Protein AF-A0A4Q9FXR2-F1 (afdb_monomer_lite)

Secondary structure (DSSP, 8-state):
--PPP-----GGG--SEEEEEEESSS--TTEEEEEE-TTS-SB-HHHHHTPEEEEE-SSSS-EEEEEEE--TT---EEEEEE-BSSSSPEEEEEESS-------SSS-SEEEEEEEEEEEE--SS-TT---EEEEPPSEEEEEEETTEEEEEEEEEE-SS-EEEEE--TTTTEETTEE--S-----B--BSSEEEEEEETTEEPS--EEEEESSPPPHHHHHHHHH-HHHHHHH-B--B----HHHHHHHHTTS--HHHHHHHHHT--TT-HHHHHHHHHHHHHHHHHHHB-EEGGGSPP-PPP-HHHHHH-S-HHHHHT-TTS-HHHHHHHHHHHHHHHHHTT--PPPPTT--HHHHHHHHHHHHHHHTTPPPPTT--STTSPPPP---TTHHHHHTT-EEEEE--HHHHHHHHHHHHHHHHHHHHHHHHHHHTSTTHHHHHHHHT-

Sequence (448 aa):
MTRLGKLTSGPGCERDKLIVQVIGTGHSKNQRLLIVDQSGVEPLQALTDEATCETERSTSVHSELFVWDWSAQLKHQLWLEIATRQGPPIRLPLLEAVRVTPRQLEAQWNQIVPVLPFAALPGTRSRYDLGTPVLCRSGYVYVFYRDRLWRELEVQQDEELTTYRDIDLQAYRQNQELSSDYRQASGVDLSDIWLPATWNHQPAEAVQLCFSEIQLSAARLKRLEKDPTLRTQRCQSPELRCESKTFETLFDQQPDGQAMLEAFSRFNAWDAQASDAATKASITWRNLAARAFPVSLIAPQRARQSGFEYVLEHPGRYACDLSGQFAAQRKTEAKACLDQWEQGATPALPATFESSAWADGLATLLEQLRGKTPNADEADLWQPQPTVVDVLEAARQRRMCGVLLEDPRHRVRHLVSQIQLQQQLLTLYAERASLHPHHASAVMVQQL

Radius of gyration: 27.16 Å; chains: 1; bounding box: 58×57×108 Å

Foldseek 3Di:
DDDDDPDDPDLQPDWQKFKAKEWFDDFDPQKAKWKAALVNPHTPVVQRVQWDWDWDDPFPTTTIITMGRHDQVGQIFIWMWGDFPDDGTQIFGDGNGGGIFRDDDWAGQWYKAWAFEWAFQFFDPDPLRRHFTDGDAFFWKFKDAPLAGGWIWTWDFDQQATWTFTFNQVVQDDPNAGDFQDTDGGGDTGRTDIDTAHHRNHGGGFIWMATDRYRGGSVVNVVSSVDVVVVPVGTAGAREDDTRVVQCVLPPVAQAQVLSLVLSLLDDPPDPVSPVSSVSSVSSVVNQQRHWHWPVRGAFFGTDDLVLSLQWSSSSVCRNDLFQCLLQVLLVVLLVQVVCVVVVHHDDADSRHGLSSNLVNLVCVLCVVVVHDDDPPPDPNRDRDHRHGRSCPVVNNRRHIYYYHYDVVSVVSSNVSVVVSVVSSVVSVVVVLVPDPCSVVVVVVVVD

Structure (mmCIF, N/CA/C/O backbone):
data_AF-A0A4Q9FXR2-F1
#
_entry.id   AF-A0A4Q9FXR2-F1
#
loop_
_atom_site.group_PDB
_atom_site.id
_atom_site.type_symbol
_atom_site.label_atom_id
_atom_site.label_alt_id
_atom_site.label_comp_id
_atom_site.label_asym_id
_atom_site.label_entity_id
_atom_site.label_seq_id
_atom_site.pdbx_PDB_ins_code
_atom_site.Cartn_x
_atom_site.Cartn_y
_atom_site.Cartn_z
_atom_site.occupancy
_atom_site.B_iso_or_equiv
_atom_site.auth_seq_id
_atom_site.auth_comp_id
_atom_site.auth_asym_id
_atom_site.auth_atom_id
_atom_site.pdbx_PDB_model_num
ATOM 1 N N . MET A 1 1 ? 2.115 -34.408 55.183 1.00 35.44 1 MET A N 1
ATOM 2 C CA . MET A 1 1 ? 0.987 -34.623 54.257 1.00 35.44 1 MET A CA 1
ATOM 3 C C . MET A 1 1 ? 0.733 -33.336 53.491 1.00 35.44 1 MET A C 1
ATOM 5 O O . MET A 1 1 ? 0.686 -32.282 54.108 1.00 35.44 1 MET A O 1
ATOM 9 N N . THR A 1 2 ? 0.698 -33.478 52.161 1.00 34.66 2 THR A N 1
ATOM 10 C CA . THR A 1 2 ? 0.163 -32.565 51.130 1.00 34.66 2 THR A CA 1
ATOM 11 C C . THR A 1 2 ? 0.595 -31.090 51.152 1.00 34.66 2 THR A C 1
ATOM 13 O O . THR A 1 2 ? -0.090 -30.214 51.668 1.00 34.66 2 THR A O 1
ATOM 16 N N . ARG A 1 3 ? 1.696 -30.798 50.436 1.00 35.44 3 ARG A N 1
ATOM 17 C CA . ARG A 1 3 ? 1.881 -29.496 49.774 1.00 35.44 3 ARG A CA 1
ATOM 18 C C . ARG A 1 3 ? 0.766 -29.345 48.734 1.00 35.44 3 ARG A C 1
ATOM 20 O O . ARG A 1 3 ? 0.693 -30.152 47.810 1.00 35.44 3 ARG A O 1
ATOM 27 N N . LEU A 1 4 ? -0.094 -28.343 48.905 1.00 38.88 4 LEU A N 1
ATOM 28 C CA . LEU A 1 4 ? -1.055 -27.928 47.886 1.00 38.88 4 LEU A CA 1
ATOM 29 C C . LEU A 1 4 ? -0.295 -27.539 46.614 1.00 38.88 4 LEU A C 1
ATOM 31 O O . LEU A 1 4 ? 0.642 -26.739 46.655 1.00 38.88 4 LEU A O 1
ATOM 35 N N . GLY A 1 5 ? -0.682 -28.162 45.502 1.00 38.62 5 GLY A N 1
ATOM 36 C CA . GLY A 1 5 ? -0.134 -27.894 44.184 1.00 38.62 5 GLY A CA 1
ATOM 37 C C . GLY A 1 5 ? -0.326 -26.429 43.810 1.00 38.62 5 GLY A C 1
ATOM 38 O O . GLY A 1 5 ? -1.418 -25.876 43.928 1.00 38.62 5 GLY A O 1
ATOM 39 N N . LYS A 1 6 ? 0.759 -25.810 43.351 1.00 41.50 6 LYS A N 1
ATOM 40 C CA . LYS A 1 6 ? 0.743 -24.516 42.678 1.00 41.50 6 LYS A CA 1
ATOM 41 C C . LYS A 1 6 ? -0.066 -24.711 41.390 1.00 41.50 6 LYS A C 1
ATOM 43 O O . LYS A 1 6 ? 0.427 -25.325 40.447 1.00 41.50 6 LYS A O 1
ATOM 48 N N . LEU A 1 7 ? -1.329 -24.283 41.394 1.00 41.84 7 LEU A N 1
ATOM 49 C CA . LEU A 1 7 ? -2.157 -24.246 40.191 1.00 41.84 7 LEU A CA 1
ATOM 50 C C . LEU A 1 7 ? -1.445 -23.359 39.171 1.00 41.84 7 LEU A C 1
ATOM 52 O O . LEU A 1 7 ? -0.981 -22.265 39.493 1.00 41.84 7 LEU A O 1
ATOM 56 N N . THR A 1 8 ? -1.294 -23.883 37.964 1.00 37.34 8 THR A N 1
ATOM 57 C CA . THR A 1 8 ? -0.631 -23.216 36.852 1.00 37.34 8 THR A CA 1
ATOM 58 C C . THR A 1 8 ? -1.327 -21.882 36.591 1.00 37.34 8 THR A C 1
ATOM 60 O O . THR A 1 8 ? -2.519 -21.859 36.287 1.00 37.34 8 THR A O 1
ATOM 63 N N . SER A 1 9 ? -0.596 -20.777 36.697 1.00 39.47 9 SER A N 1
ATOM 64 C CA . SER A 1 9 ? -1.016 -19.452 36.239 1.00 39.47 9 SER A CA 1
ATOM 65 C C . SER A 1 9 ? -1.020 -19.430 34.709 1.00 39.47 9 SER A C 1
ATOM 67 O O . SER A 1 9 ? -0.136 -18.860 34.079 1.00 39.47 9 SER A O 1
ATOM 69 N N . GLY A 1 10 ? -1.962 -20.161 34.114 1.00 45.56 10 GLY A N 1
ATOM 70 C CA . GLY A 1 10 ? -2.276 -20.061 32.696 1.00 45.56 10 GLY A CA 1
ATOM 71 C C . GLY A 1 10 ? -3.117 -18.806 32.414 1.00 45.56 10 GLY A C 1
ATOM 72 O O . GLY A 1 10 ? -3.726 -18.262 33.337 1.00 45.56 10 GLY A O 1
ATOM 73 N N . PRO A 1 11 ? -3.217 -18.374 31.146 1.00 51.50 11 PRO A N 1
ATOM 74 C CA . PRO A 1 11 ? -3.905 -17.142 30.726 1.00 51.50 11 PRO A CA 1
ATOM 75 C C . PRO A 1 11 ? -5.428 -17.102 30.985 1.00 51.50 11 PRO A C 1
ATOM 77 O O . PRO A 1 11 ? -6.085 -16.126 30.644 1.00 51.50 11 PRO A O 1
ATOM 80 N N . GLY A 1 12 ? -6.010 -18.132 31.609 1.00 46.50 12 GLY A N 1
ATOM 81 C CA . GLY A 1 12 ? -7.445 -18.233 31.900 1.00 46.50 12 GLY A CA 1
ATOM 82 C C . GLY A 1 12 ? -7.919 -17.573 33.204 1.00 46.50 12 GLY A C 1
ATOM 83 O O . GLY A 1 12 ? -9.076 -17.763 33.574 1.00 46.50 12 GLY A O 1
ATOM 84 N N . CYS A 1 13 ? -7.059 -16.847 33.929 1.00 54.44 13 CYS A N 1
ATOM 85 C CA . CYS A 1 13 ? -7.402 -16.274 35.242 1.00 54.44 13 CYS A CA 1
ATOM 86 C C . CYS A 1 13 ? -7.710 -14.765 35.233 1.00 54.44 13 CYS A C 1
ATOM 88 O O . CYS A 1 13 ? -8.146 -14.244 36.258 1.00 54.44 13 CYS A O 1
ATOM 90 N N . GLU A 1 14 ? -7.536 -14.069 34.107 1.00 64.75 14 GLU A N 1
ATOM 91 C CA . GLU A 1 14 ? -7.981 -12.679 33.948 1.00 64.75 14 GLU A CA 1
ATOM 92 C C . GLU A 1 14 ? -9.481 -12.669 33.628 1.00 64.75 14 GLU A C 1
ATOM 94 O O . GLU A 1 14 ? -9.900 -12.883 32.491 1.00 64.75 14 GLU A O 1
ATOM 99 N N . ARG A 1 15 ? -10.307 -12.497 34.664 1.00 72.19 15 ARG A N 1
ATOM 100 C CA . ARG A 1 15 ? -11.751 -12.273 34.509 1.00 72.19 15 ARG A CA 1
ATOM 101 C C . ARG A 1 15 ? -12.010 -10.787 34.290 1.00 72.19 15 ARG A C 1
ATOM 103 O O . ARG A 1 15 ? -11.230 -9.965 34.757 1.00 72.19 15 ARG A O 1
ATOM 110 N N . ASP A 1 16 ? -13.110 -10.477 33.607 1.00 88.38 16 ASP A N 1
ATOM 111 C CA . ASP A 1 16 ? -13.649 -9.116 33.528 1.00 88.38 16 ASP A CA 1
ATOM 112 C C . ASP A 1 16 ? -12.657 -8.103 32.930 1.00 88.38 16 ASP A C 1
ATOM 114 O O . ASP A 1 16 ? -12.400 -7.042 33.487 1.00 88.38 16 ASP A O 1
ATOM 118 N N . LYS A 1 17 ? -12.071 -8.452 31.778 1.00 92.94 17 LYS A N 1
ATOM 119 C CA . LYS A 1 17 ? -11.194 -7.569 30.998 1.00 92.94 17 LYS A CA 1
ATOM 120 C C . LYS A 1 17 ? -11.803 -7.221 29.646 1.00 92.94 17 LYS A C 1
ATOM 122 O O . LYS A 1 17 ? -12.469 -8.049 29.026 1.00 92.94 17 LYS A O 1
ATOM 127 N N . LEU A 1 18 ? -11.516 -6.019 29.163 1.00 95.06 18 LEU A N 1
ATOM 128 C CA . LEU A 1 18 ? -11.594 -5.668 27.749 1.00 95.06 18 LEU A CA 1
ATOM 129 C C . LEU A 1 18 ? -10.172 -5.675 27.201 1.00 95.06 18 LEU A C 1
ATOM 131 O O . LEU A 1 18 ? -9.311 -4.984 27.737 1.00 95.06 18 LEU A O 1
ATOM 135 N N . ILE A 1 19 ? -9.939 -6.432 26.133 1.00 95.94 19 ILE A N 1
ATOM 136 C CA . ILE A 1 19 ? -8.632 -6.514 25.484 1.00 95.94 19 ILE A CA 1
ATOM 137 C C . ILE A 1 19 ? -8.811 -6.122 24.023 1.00 95.94 19 ILE A C 1
ATOM 139 O O . ILE A 1 19 ? -9.630 -6.715 23.316 1.00 95.94 19 ILE A O 1
ATOM 143 N N . VAL A 1 20 ? -8.047 -5.127 23.575 1.00 97.50 20 VAL A N 1
ATOM 144 C CA . VAL A 1 20 ? -7.944 -4.740 22.165 1.00 97.50 20 VAL A CA 1
ATOM 145 C C . VAL A 1 20 ? -6.501 -4.911 21.719 1.00 97.50 20 VAL A C 1
ATOM 147 O O . VAL A 1 20 ? -5.594 -4.292 22.268 1.00 97.50 20 VAL A O 1
ATOM 150 N N . GLN A 1 21 ? -6.293 -5.764 20.722 1.00 97.69 21 GLN A N 1
ATOM 151 C CA . GLN A 1 21 ? -4.993 -5.984 20.102 1.00 97.69 21 GLN A CA 1
ATOM 152 C C . GLN A 1 21 ? -4.794 -5.002 18.952 1.00 97.69 21 GLN A C 1
ATOM 154 O O . GLN A 1 21 ? -5.615 -4.946 18.038 1.00 97.69 21 GLN A O 1
ATOM 159 N N . VAL A 1 22 ? -3.688 -4.268 18.965 1.00 97.94 22 VAL A N 1
ATOM 160 C CA . VAL A 1 22 ? -3.260 -3.405 17.863 1.00 97.94 22 VAL A CA 1
ATOM 161 C C . VAL A 1 22 ? -1.989 -4.000 17.265 1.00 97.94 22 VAL A C 1
ATOM 163 O O . VAL A 1 22 ? -1.003 -4.196 17.970 1.00 97.94 22 VAL A O 1
ATOM 166 N N . ILE A 1 23 ? -2.025 -4.365 15.981 1.00 97.75 23 ILE A N 1
ATOM 167 C CA . ILE A 1 23 ? -0.899 -5.034 15.309 1.00 97.75 23 ILE A CA 1
ATOM 168 C C . ILE A 1 23 ? 0.277 -4.074 15.109 1.00 97.75 23 ILE A C 1
ATOM 170 O O . ILE A 1 23 ? 0.092 -2.946 14.664 1.00 97.75 23 ILE A O 1
ATOM 174 N N . GLY A 1 24 ? 1.492 -4.554 15.364 1.00 96.62 24 GLY A N 1
ATOM 175 C CA . GLY A 1 24 ? 2.711 -3.755 15.371 1.00 96.62 24 GLY A CA 1
ATOM 176 C C . GLY A 1 24 ? 3.110 -3.303 16.776 1.00 96.62 24 GLY A C 1
ATOM 177 O O . GLY A 1 24 ? 2.603 -3.784 17.783 1.00 96.62 24 GLY A O 1
ATOM 178 N N . THR A 1 25 ? 4.106 -2.427 16.853 1.00 95.88 25 THR A N 1
ATOM 179 C CA . THR A 1 25 ? 4.657 -1.910 18.112 1.00 95.88 25 THR A CA 1
ATOM 180 C C . THR A 1 25 ? 5.082 -0.453 17.965 1.00 95.88 25 THR A C 1
ATOM 182 O O . THR A 1 25 ? 5.289 0.043 16.852 1.00 95.88 25 THR A O 1
ATOM 185 N N . GLY A 1 26 ? 5.230 0.248 19.090 1.00 94.06 26 GLY A N 1
ATOM 186 C CA . GLY A 1 26 ? 5.682 1.636 19.118 1.00 94.06 26 GLY A CA 1
ATOM 187 C C . GLY A 1 26 ? 4.704 2.563 18.407 1.00 94.06 26 GLY A C 1
ATOM 188 O O . GLY A 1 26 ? 5.114 3.381 17.580 1.00 94.06 26 GLY A O 1
ATOM 189 N N . HIS A 1 27 ? 3.404 2.395 18.654 1.00 95.00 27 HIS A N 1
ATOM 190 C CA . HIS A 1 27 ? 2.398 3.214 17.997 1.00 95.00 27 HIS A CA 1
ATOM 191 C C . HIS A 1 27 ? 2.472 4.680 18.436 1.00 95.00 27 HIS A C 1
ATOM 193 O O . HIS A 1 27 ? 2.655 5.002 19.610 1.00 95.00 27 HIS A O 1
ATOM 199 N N . SER A 1 28 ? 2.324 5.594 17.473 1.00 92.38 28 SER A N 1
ATOM 200 C CA . SER A 1 28 ? 2.294 7.028 17.768 1.00 92.38 28 SER A CA 1
ATOM 201 C C . SER A 1 28 ? 1.065 7.386 18.605 1.00 92.38 28 SER A C 1
ATOM 203 O O . SER A 1 28 ? -0.017 6.863 18.355 1.00 92.38 28 SER A O 1
ATOM 205 N N . LYS A 1 29 ? 1.187 8.379 19.491 1.00 93.06 29 LYS A N 1
ATOM 206 C CA . LYS A 1 29 ? 0.053 8.913 20.271 1.00 93.06 29 LYS A CA 1
ATOM 207 C C . LYS A 1 29 ? -0.950 9.730 19.439 1.00 93.06 29 LYS A C 1
ATOM 209 O O . LYS A 1 29 ? -1.946 10.198 19.979 1.00 93.06 29 LYS A O 1
ATOM 214 N N . ASN A 1 30 ? -0.688 9.908 18.143 1.00 96.25 30 ASN A N 1
ATOM 215 C CA . ASN A 1 30 ? -1.541 10.655 17.216 1.00 96.25 30 ASN A CA 1
ATOM 216 C C . ASN A 1 30 ? -2.828 9.902 16.846 1.00 96.25 30 ASN A C 1
ATOM 218 O O . ASN A 1 30 ? -3.776 10.524 16.371 1.00 96.25 30 ASN A O 1
ATOM 222 N N . GLN A 1 31 ? -2.856 8.583 17.059 1.00 96.69 31 GLN A N 1
ATOM 223 C CA . GLN A 1 31 ? -4.041 7.734 16.970 1.00 96.69 31 GLN A CA 1
ATOM 224 C C . GLN A 1 31 ? -4.167 6.965 18.283 1.00 96.69 31 GLN A C 1
ATOM 226 O O . GLN A 1 31 ? -3.179 6.409 18.764 1.00 96.69 31 GLN A O 1
ATOM 231 N N . ARG A 1 32 ? -5.362 6.934 18.874 1.00 96.56 32 ARG A N 1
ATOM 232 C CA . ARG A 1 32 ? -5.607 6.160 20.096 1.00 96.56 32 ARG A CA 1
ATOM 233 C C . ARG A 1 32 ? -7.029 5.636 20.184 1.00 96.56 32 ARG A C 1
ATOM 235 O O . ARG A 1 32 ? -7.953 6.178 19.578 1.00 96.56 32 ARG A O 1
ATOM 242 N N . LEU A 1 33 ? -7.189 4.593 20.988 1.00 97.81 33 LEU A N 1
ATOM 243 C CA . LEU A 1 33 ? -8.493 4.085 21.386 1.00 97.81 33 LEU A CA 1
ATOM 244 C C . LEU A 1 33 ? -9.114 5.022 22.415 1.00 97.81 33 LEU A C 1
ATOM 246 O O . LEU A 1 33 ? -8.431 5.467 23.333 1.00 97.81 33 LEU A O 1
ATOM 250 N N . LEU A 1 34 ? -10.399 5.314 22.245 1.00 97.44 34 LEU A N 1
ATOM 251 C CA . LEU A 1 34 ? -11.174 6.187 23.113 1.00 97.44 34 LEU A CA 1
ATOM 252 C C . LEU A 1 34 ? -12.440 5.462 23.560 1.00 97.44 34 LEU A C 1
ATOM 254 O O . LEU A 1 34 ? -13.222 4.999 22.727 1.00 97.44 34 LEU A O 1
ATOM 258 N N . ILE A 1 35 ? -12.658 5.395 24.871 1.00 97.12 35 ILE A N 1
ATOM 259 C CA . ILE A 1 35 ? -13.922 4.925 25.431 1.00 97.12 35 ILE A CA 1
ATOM 260 C C . ILE A 1 35 ? -14.893 6.103 25.484 1.00 97.12 35 ILE A C 1
ATOM 262 O O . ILE A 1 35 ? -14.571 7.176 25.994 1.00 97.12 35 ILE A O 1
ATOM 266 N N . VAL A 1 36 ? -16.090 5.896 24.948 1.00 96.50 36 VAL A N 1
ATOM 267 C CA . VAL A 1 36 ? -17.169 6.886 24.912 1.00 96.50 36 VAL A CA 1
ATOM 268 C C . VAL A 1 36 ? -18.369 6.311 25.647 1.00 96.50 36 VAL A C 1
ATOM 270 O O . VAL A 1 36 ? -18.583 5.096 25.669 1.00 96.50 36 VAL A O 1
ATOM 273 N N . ASP A 1 37 ? -19.143 7.175 26.289 1.00 93.75 37 ASP A N 1
ATOM 274 C CA . ASP A 1 37 ? -20.355 6.793 26.993 1.00 93.75 37 ASP A CA 1
ATOM 275 C C . ASP A 1 37 ? -21.361 6.030 26.099 1.00 93.75 37 ASP A C 1
ATOM 277 O O . ASP A 1 37 ? -21.220 5.927 24.879 1.00 93.75 37 ASP A O 1
ATOM 281 N N . GLN A 1 38 ? -22.413 5.476 26.709 1.00 91.00 38 GLN A N 1
ATOM 282 C CA . GLN A 1 38 ? -23.401 4.685 25.966 1.00 91.00 38 GLN A CA 1
ATOM 283 C C . GLN A 1 38 ? -24.102 5.501 24.865 1.00 91.00 38 GLN A C 1
ATOM 285 O O . GLN A 1 38 ? -24.483 4.927 23.842 1.00 91.00 38 GLN A O 1
ATOM 290 N N . SER A 1 39 ? -24.272 6.816 25.056 1.00 88.00 39 SER A N 1
ATOM 291 C CA . SER A 1 39 ? -24.906 7.682 24.058 1.00 88.00 39 SER A CA 1
ATOM 292 C C . SER A 1 39 ? -24.006 7.985 22.855 1.00 88.00 39 SER A C 1
ATOM 294 O O . SER A 1 39 ? -24.518 8.385 21.810 1.00 88.00 39 SER A O 1
ATOM 296 N N . GLY A 1 40 ? -22.694 7.744 22.963 1.00 86.62 40 GLY A N 1
ATOM 297 C CA . GLY A 1 40 ? -21.727 8.065 21.915 1.00 86.62 40 GLY A CA 1
ATOM 298 C C . GLY A 1 40 ? -21.390 9.557 21.850 1.00 86.62 40 GLY A C 1
ATOM 299 O O . GLY A 1 40 ? -20.942 10.030 20.808 1.00 86.62 40 GLY A O 1
ATOM 300 N N . VAL A 1 41 ? -21.640 10.306 22.928 1.00 86.62 41 VAL A N 1
ATOM 301 C CA . VAL A 1 41 ? -21.489 11.767 22.976 1.00 86.62 41 VAL A CA 1
ATOM 302 C C . VAL A 1 41 ? -20.331 12.176 23.878 1.00 86.62 41 VAL A C 1
ATOM 304 O O . VAL A 1 41 ? -19.549 13.048 23.500 1.00 86.62 41 VAL A O 1
ATOM 307 N N . GLU A 1 42 ? -20.201 11.563 25.055 1.00 92.44 42 GLU A N 1
ATOM 308 C CA . GLU A 1 42 ? -19.252 11.988 26.085 1.00 92.44 42 GLU A CA 1
ATOM 309 C C . GLU A 1 42 ? -18.004 11.086 26.113 1.00 92.44 42 GLU A C 1
ATOM 311 O O . GLU A 1 42 ? -18.100 9.896 26.429 1.00 92.44 42 GLU A O 1
ATOM 316 N N . PRO A 1 43 ? -16.808 11.625 25.804 1.00 95.12 43 PRO A N 1
ATOM 317 C CA . PRO A 1 43 ? -15.548 10.904 25.954 1.00 95.12 43 PRO A CA 1
ATOM 318 C C . PRO A 1 43 ? -15.229 10.628 27.424 1.00 95.12 43 PRO A C 1
ATOM 320 O O . PRO A 1 43 ? -15.116 11.552 28.231 1.00 95.12 43 PRO A O 1
ATOM 323 N N . LEU A 1 44 ? -14.983 9.366 27.764 1.00 95.00 44 LEU A N 1
ATOM 324 C CA . LEU A 1 44 ? -14.630 8.939 29.115 1.00 95.00 44 LEU A CA 1
ATOM 325 C C . LEU A 1 44 ? -13.106 8.878 29.254 1.00 95.00 44 LEU A C 1
ATOM 327 O O . LEU A 1 44 ? -12.496 7.810 29.190 1.00 95.00 44 LEU A O 1
ATOM 331 N N . GLN A 1 45 ? -12.480 10.047 29.412 1.00 94.12 45 GLN A N 1
ATOM 332 C CA . GLN A 1 45 ? -11.019 10.186 29.369 1.00 94.12 45 GLN A CA 1
ATOM 333 C C . GLN A 1 45 ? -10.311 9.409 30.488 1.00 94.12 45 GLN A C 1
ATOM 335 O O . GLN A 1 45 ? -9.367 8.681 30.206 1.00 94.12 45 GLN A O 1
ATOM 340 N N . ALA A 1 46 ? -10.811 9.495 31.726 1.00 93.69 46 ALA A N 1
ATOM 341 C CA . ALA A 1 46 ? -10.237 8.771 32.862 1.00 93.69 46 ALA A CA 1
ATOM 342 C C . ALA A 1 46 ? -10.224 7.252 32.618 1.00 93.69 46 ALA A C 1
ATOM 344 O O . ALA A 1 46 ? -9.169 6.633 32.683 1.00 93.69 46 ALA A O 1
ATOM 345 N N . LEU A 1 47 ? -11.366 6.687 32.211 1.00 93.12 47 LEU A N 1
ATOM 346 C CA . LEU A 1 47 ? -11.487 5.265 31.876 1.00 93.12 47 LEU A CA 1
ATOM 347 C C . LEU A 1 47 ? -10.621 4.877 30.667 1.00 93.12 47 LEU A C 1
ATOM 349 O O . LEU A 1 47 ? -10.077 3.781 30.608 1.00 93.12 47 LEU A O 1
ATOM 353 N N . THR A 1 48 ? -10.474 5.775 29.692 1.00 93.94 48 THR A N 1
ATOM 354 C CA . THR A 1 48 ? -9.593 5.550 28.538 1.00 93.94 48 THR A CA 1
ATOM 355 C C . THR A 1 48 ? -8.134 5.426 28.978 1.00 93.94 48 THR A C 1
ATOM 357 O O . THR A 1 48 ? -7.446 4.509 28.534 1.00 93.94 48 THR A O 1
ATOM 360 N N . ASP A 1 49 ? -7.681 6.304 29.872 1.00 94.62 49 ASP A N 1
ATOM 361 C CA . ASP A 1 49 ? -6.291 6.374 30.332 1.00 94.62 49 ASP A CA 1
ATOM 362 C C . ASP A 1 49 ? -5.931 5.285 31.365 1.00 94.62 49 ASP A C 1
ATOM 364 O O . ASP A 1 49 ? -4.751 5.056 31.625 1.00 94.62 49 ASP A O 1
ATOM 368 N N . GLU A 1 50 ? -6.920 4.564 31.905 1.00 93.94 50 GLU A N 1
ATOM 369 C CA . GLU A 1 50 ? -6.724 3.368 32.744 1.00 93.94 50 GLU A CA 1
ATOM 370 C C . GLU A 1 50 ? -6.187 2.152 31.962 1.00 93.94 50 GLU A C 1
ATOM 372 O O . GLU A 1 50 ? -5.830 1.137 32.566 1.00 93.94 50 GLU A O 1
ATOM 377 N N . ALA A 1 51 ? -6.103 2.237 30.628 1.00 94.00 51 ALA A N 1
ATOM 378 C CA . ALA A 1 51 ? -5.577 1.169 29.785 1.00 94.00 51 ALA A CA 1
ATOM 379 C C . ALA A 1 51 ? -4.149 0.778 30.196 1.00 94.00 51 ALA A C 1
ATOM 381 O O . ALA A 1 51 ? -3.217 1.582 30.126 1.00 94.00 51 ALA A O 1
ATOM 382 N N . THR A 1 52 ? -3.944 -0.496 30.520 1.00 94.31 52 THR A N 1
ATOM 383 C CA . THR A 1 52 ? -2.597 -1.063 30.600 1.00 94.31 52 THR A CA 1
ATOM 384 C C . THR A 1 52 ? -2.162 -1.485 29.202 1.00 94.31 52 THR A C 1
ATOM 386 O O . THR A 1 52 ? -2.879 -2.223 28.528 1.00 94.31 52 THR A O 1
ATOM 389 N N . CYS A 1 53 ? -0.999 -1.003 28.760 1.00 93.69 53 CYS A N 1
ATOM 390 C CA . CYS A 1 53 ? -0.409 -1.396 27.484 1.00 93.69 53 CYS A CA 1
ATOM 391 C C . CYS A 1 53 ? 0.640 -2.491 27.704 1.00 93.69 53 CYS A C 1
ATOM 393 O O . CYS A 1 53 ? 1.616 -2.291 28.431 1.00 93.69 53 CYS A O 1
ATOM 395 N N . GLU A 1 54 ? 0.443 -3.638 27.064 1.00 94.25 54 GLU A N 1
ATOM 396 C CA . GLU A 1 54 ? 1.357 -4.777 27.100 1.00 94.25 54 GLU A CA 1
ATOM 397 C C . GLU A 1 54 ? 1.896 -5.044 25.695 1.00 94.25 54 GLU A C 1
ATOM 399 O O . GLU A 1 54 ? 1.138 -5.106 24.730 1.00 94.25 54 GLU A O 1
ATOM 404 N N . THR A 1 55 ? 3.206 -5.233 25.549 1.00 92.69 55 THR A N 1
ATOM 405 C CA . THR A 1 55 ? 3.784 -5.598 24.251 1.00 92.69 55 THR A CA 1
ATOM 406 C C . THR A 1 55 ? 3.854 -7.114 24.106 1.00 92.69 55 THR A C 1
ATOM 408 O O . THR A 1 55 ? 4.577 -7.775 24.850 1.00 92.69 55 THR A O 1
ATOM 411 N N . GLU A 1 56 ? 3.169 -7.652 23.102 1.00 87.56 56 GLU A N 1
ATOM 412 C CA . GLU A 1 56 ? 3.158 -9.073 22.769 1.00 87.56 56 GLU A CA 1
ATOM 413 C C . GLU A 1 56 ? 4.103 -9.355 21.592 1.00 87.56 56 GLU A C 1
ATOM 415 O O . GLU A 1 56 ? 3.991 -8.764 20.513 1.00 87.56 56 GLU A O 1
ATOM 420 N N . ARG A 1 57 ? 5.068 -10.250 21.821 1.00 87.12 57 ARG A N 1
ATOM 421 C CA . ARG A 1 57 ? 6.132 -10.615 20.864 1.00 87.12 57 ARG A CA 1
ATOM 422 C C . ARG A 1 57 ? 6.381 -12.122 20.804 1.00 87.12 57 ARG A C 1
ATOM 424 O O . ARG A 1 57 ? 7.358 -12.547 20.198 1.00 87.12 57 ARG A O 1
ATOM 431 N N . SER A 1 58 ? 5.564 -12.928 21.484 1.00 75.31 58 SER A N 1
ATOM 432 C CA . SER A 1 58 ? 5.745 -14.384 21.538 1.00 75.31 58 SER A CA 1
ATOM 433 C C . SER A 1 58 ? 5.332 -15.096 20.249 1.00 75.31 58 SER A C 1
ATOM 435 O O . SER A 1 58 ? 5.606 -16.285 20.095 1.00 75.31 58 SER A O 1
ATOM 437 N N . THR A 1 59 ? 4.702 -14.380 19.321 1.00 81.94 59 THR A N 1
ATOM 438 C CA . THR A 1 59 ? 4.195 -14.910 18.059 1.00 81.94 59 THR A CA 1
ATOM 439 C C . THR A 1 59 ? 4.816 -14.181 16.863 1.00 81.94 59 THR A C 1
ATOM 441 O O . THR A 1 59 ? 5.388 -13.100 17.006 1.00 81.94 59 THR A O 1
ATOM 444 N N . SER A 1 60 ? 4.677 -14.739 15.656 1.00 82.38 60 SER A N 1
ATOM 445 C CA . SER A 1 60 ? 5.177 -14.123 14.413 1.00 82.38 60 SER A CA 1
ATOM 446 C C . SER A 1 60 ? 4.503 -12.786 14.069 1.00 82.38 60 SER A C 1
ATOM 448 O O . SER A 1 60 ? 5.009 -12.021 13.248 1.00 82.38 60 SER A O 1
ATOM 450 N N . VAL A 1 61 ? 3.371 -12.474 14.710 1.00 90.00 61 VAL A N 1
ATOM 451 C CA . VAL A 1 61 ? 2.654 -11.204 14.555 1.00 90.00 61 VAL A CA 1
ATOM 452 C C . VAL A 1 61 ? 2.787 -10.417 15.854 1.00 90.00 61 VAL A C 1
ATOM 454 O O . VAL A 1 61 ? 2.064 -10.654 16.818 1.00 90.00 61 VAL A O 1
ATOM 457 N N . HIS A 1 62 ? 3.714 -9.462 15.878 1.00 94.06 62 HIS A N 1
ATOM 458 C CA . HIS A 1 62 ? 3.897 -8.599 17.043 1.00 94.06 62 HIS A CA 1
ATOM 459 C C . HIS A 1 62 ? 2.706 -7.646 17.197 1.00 94.06 62 HIS A C 1
ATOM 461 O O . HIS A 1 62 ? 2.131 -7.196 16.203 1.00 94.06 62 HIS A O 1
ATOM 467 N N . SER A 1 63 ? 2.351 -7.320 18.438 1.00 96.12 63 SER A N 1
ATOM 468 C CA . SER A 1 63 ? 1.236 -6.415 18.730 1.00 96.12 63 SER A CA 1
ATOM 469 C C . SER A 1 63 ? 1.392 -5.709 20.076 1.00 96.12 63 SER A C 1
ATOM 471 O O . SER A 1 63 ? 2.127 -6.170 20.949 1.00 96.12 63 SER A O 1
ATOM 473 N N . GLU A 1 64 ? 0.655 -4.622 20.264 1.00 96.81 64 GLU A N 1
ATOM 474 C CA . GLU A 1 64 ? 0.392 -4.014 21.567 1.00 96.81 64 GLU A CA 1
ATOM 475 C C . GLU A 1 64 ? -1.039 -4.347 22.004 1.00 96.81 64 GLU A C 1
ATOM 477 O O . GLU A 1 64 ? -1.993 -4.233 21.232 1.00 96.81 64 GLU A O 1
ATOM 482 N N . LEU A 1 65 ? -1.190 -4.802 23.245 1.00 96.62 65 LEU A N 1
ATOM 483 C CA . LEU A 1 65 ? -2.473 -5.120 23.856 1.00 96.62 65 LEU A CA 1
ATOM 484 C C . LEU A 1 65 ? -2.872 -3.974 24.773 1.00 96.62 65 LEU A C 1
ATOM 486 O O . LEU A 1 65 ? -2.156 -3.654 25.719 1.00 96.62 65 LEU A O 1
ATOM 490 N N . PHE A 1 66 ? -4.033 -3.391 24.505 1.00 96.88 66 PHE A N 1
ATOM 491 C CA . PHE A 1 66 ? -4.663 -2.410 25.374 1.00 96.88 66 PHE A CA 1
ATOM 492 C C . PHE A 1 66 ? -5.684 -3.137 26.243 1.00 96.88 66 PHE A C 1
ATOM 494 O O . PHE A 1 66 ? -6.653 -3.705 25.727 1.00 96.88 66 PHE A O 1
ATOM 501 N N . VAL A 1 67 ? -5.423 -3.164 27.548 1.00 96.44 67 VAL A N 1
ATOM 502 C CA . VAL A 1 67 ? -6.174 -3.953 28.525 1.00 96.44 67 VAL A CA 1
ATOM 503 C C . VAL A 1 67 ? -6.828 -3.030 29.543 1.00 96.44 67 VAL A C 1
ATOM 505 O O . VAL A 1 67 ? -6.143 -2.290 30.247 1.00 96.44 67 VAL A O 1
ATOM 508 N N . TRP A 1 68 ? -8.150 -3.119 29.660 1.00 95.88 68 TRP A N 1
ATOM 509 C CA . TRP A 1 68 ? -8.933 -2.432 30.687 1.00 95.88 68 TRP A CA 1
ATOM 510 C C . TRP A 1 68 ? -9.581 -3.439 31.628 1.00 95.88 68 TRP A C 1
ATOM 512 O O . TRP A 1 68 ? -10.033 -4.503 31.194 1.00 95.88 68 TRP A O 1
ATOM 522 N N . ASP A 1 69 ? -9.690 -3.078 32.905 1.00 92.69 69 ASP A N 1
ATOM 523 C CA . ASP A 1 69 ? -10.668 -3.690 33.802 1.00 92.69 69 ASP A CA 1
ATOM 524 C C . ASP A 1 69 ? -12.077 -3.334 33.322 1.00 92.69 69 ASP A C 1
ATOM 526 O O . ASP A 1 69 ? -12.416 -2.165 33.147 1.00 92.69 69 ASP A O 1
ATOM 530 N N . TRP A 1 70 ? -12.899 -4.346 33.051 1.00 92.44 70 TRP A N 1
ATOM 531 C CA . TRP A 1 70 ? -14.185 -4.162 32.394 1.00 92.44 70 TRP A CA 1
ATOM 532 C C . TRP A 1 70 ? -15.298 -4.958 33.056 1.00 92.44 70 TRP A C 1
ATOM 534 O O . TRP A 1 70 ? -15.251 -6.179 33.145 1.00 92.44 70 TRP A O 1
ATOM 544 N N . SER A 1 71 ? -16.374 -4.274 33.434 1.00 87.00 71 SER A N 1
ATOM 545 C CA . SER A 1 71 ? -17.589 -4.917 33.932 1.00 87.00 71 SER A CA 1
ATOM 546 C C . SER A 1 71 ? -18.610 -5.092 32.811 1.00 87.00 71 SER A C 1
ATOM 548 O O . SER A 1 71 ? -18.844 -4.181 32.020 1.00 87.00 71 SER A O 1
ATOM 550 N N . ALA A 1 72 ? -19.313 -6.228 32.795 1.00 79.12 72 ALA A N 1
ATOM 551 C CA . ALA A 1 72 ? -20.424 -6.477 31.871 1.00 79.12 72 ALA A CA 1
ATOM 552 C C . ALA A 1 72 ? -21.593 -5.473 32.009 1.00 79.12 72 ALA A C 1
ATOM 554 O O . ALA A 1 72 ? -22.473 -5.426 31.151 1.00 79.12 72 ALA A O 1
ATOM 555 N N . GLN A 1 73 ? -21.623 -4.681 33.087 1.00 79.88 73 GLN A N 1
ATOM 556 C CA . GLN A 1 73 ? -22.609 -3.616 33.288 1.00 79.88 73 GLN A CA 1
ATOM 557 C C . GLN A 1 73 ? -22.266 -2.333 32.515 1.00 79.88 73 GLN A C 1
ATOM 559 O O . GLN A 1 73 ? -23.166 -1.536 32.248 1.00 79.88 73 GLN A O 1
ATOM 564 N N . LEU A 1 74 ? -20.998 -2.138 32.132 1.00 81.38 74 LEU A N 1
ATOM 565 C CA . LEU A 1 74 ? -20.560 -0.998 31.332 1.00 81.38 74 LEU A CA 1
ATOM 566 C C . LEU A 1 74 ? -21.038 -1.171 29.888 1.00 81.38 74 LEU A C 1
ATOM 568 O O . LEU A 1 74 ? -20.625 -2.093 29.187 1.00 81.38 74 LEU A O 1
ATOM 572 N N . LYS A 1 75 ? -21.910 -0.267 29.433 1.00 87.19 75 LYS A N 1
ATOM 573 C CA . LYS A 1 75 ? -22.487 -0.268 28.075 1.00 87.19 75 LYS A CA 1
ATOM 574 C C . LYS A 1 75 ? -21.870 0.813 27.190 1.00 87.19 75 LYS A C 1
ATOM 576 O O . LYS A 1 75 ? -22.573 1.513 26.471 1.00 87.19 75 LYS A O 1
ATOM 581 N N . HIS A 1 76 ? -20.563 0.989 27.307 1.00 93.94 76 HIS A N 1
ATOM 582 C CA . HIS A 1 76 ? -19.814 2.017 26.594 1.00 93.94 76 HIS A CA 1
ATOM 583 C C . HIS A 1 76 ? -19.475 1.599 25.163 1.00 93.94 76 HIS A C 1
ATOM 585 O O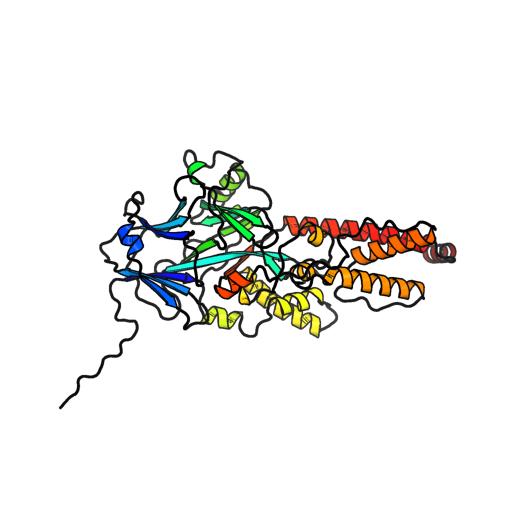 . HIS A 1 76 ? -19.544 0.420 24.797 1.00 93.94 76 HIS A O 1
ATOM 591 N N . GLN A 1 77 ? -19.094 2.593 24.370 1.00 95.75 77 GLN A N 1
ATOM 592 C CA . GLN A 1 77 ? -18.655 2.438 22.993 1.00 95.75 77 GLN A CA 1
ATOM 593 C C . GLN A 1 77 ? -17.135 2.607 22.900 1.00 95.75 77 GLN A C 1
ATOM 595 O O . GLN A 1 77 ? -16.519 3.290 23.718 1.00 95.75 77 GLN A O 1
ATOM 600 N N . LEU A 1 78 ? -16.537 2.020 21.869 1.00 96.94 78 LEU A N 1
ATOM 601 C CA . LEU A 1 78 ? -15.133 2.196 21.514 1.00 96.94 78 LEU A CA 1
ATOM 602 C C . LEU A 1 78 ? -15.039 2.999 20.219 1.00 96.94 78 LEU A C 1
ATOM 604 O O . LEU A 1 78 ? -15.698 2.688 19.222 1.00 96.94 78 LEU A O 1
ATOM 608 N N . TRP A 1 79 ? -14.210 4.032 20.249 1.00 97.75 79 TRP A N 1
ATOM 609 C CA . TRP A 1 79 ? -13.974 4.959 19.154 1.00 97.75 79 TRP A CA 1
ATOM 610 C C . TRP A 1 79 ? -12.470 5.067 18.879 1.00 97.75 79 TRP A C 1
ATOM 612 O O . TRP A 1 79 ? -11.637 4.777 19.738 1.00 97.75 79 TRP A O 1
ATOM 622 N N . LEU A 1 80 ? -12.123 5.475 17.663 1.00 97.94 80 LEU A N 1
ATOM 623 C CA . LEU A 1 80 ? -10.785 5.904 17.282 1.00 97.94 80 LEU A CA 1
ATOM 624 C C . LEU A 1 80 ? -10.726 7.425 17.401 1.00 97.94 80 LEU A C 1
ATOM 626 O O . LEU A 1 80 ? -11.546 8.121 16.800 1.00 97.94 80 LEU A O 1
ATOM 630 N N . GLU A 1 81 ? -9.759 7.936 18.152 1.00 97.81 81 GLU A N 1
ATOM 631 C CA . GLU A 1 81 ? -9.456 9.362 18.210 1.00 97.81 81 GLU A CA 1
ATOM 632 C C . GLU A 1 81 ? -8.160 9.647 17.449 1.00 97.81 81 GLU A C 1
ATOM 634 O O . GLU A 1 81 ? -7.144 8.979 17.655 1.00 97.81 81 GLU A O 1
ATOM 639 N N . ILE A 1 82 ? -8.214 10.641 16.564 1.00 98.06 82 ILE A N 1
ATOM 640 C CA . ILE A 1 82 ? -7.105 11.079 15.722 1.00 98.06 82 ILE A CA 1
ATOM 641 C C . ILE A 1 82 ? -6.824 12.544 16.039 1.00 98.06 82 ILE A C 1
ATOM 643 O O . ILE A 1 82 ? -7.716 13.395 15.966 1.00 98.06 82 ILE A O 1
ATOM 647 N N . ALA A 1 83 ? -5.577 12.844 16.387 1.00 97.62 83 ALA A N 1
ATOM 648 C CA . ALA A 1 83 ? -5.153 14.209 16.653 1.00 97.62 83 ALA A CA 1
ATOM 649 C C . ALA A 1 83 ? -5.245 15.074 15.384 1.00 97.62 83 ALA A C 1
ATOM 651 O O . ALA A 1 83 ? -4.947 14.633 14.271 1.00 97.62 83 ALA A O 1
ATOM 652 N N . THR A 1 84 ? -5.620 16.337 15.558 1.00 97.19 84 THR A N 1
ATOM 653 C CA . THR A 1 84 ? -5.670 17.340 14.490 1.00 97.19 84 THR A CA 1
ATOM 654 C C . THR A 1 84 ? -4.607 18.405 14.716 1.00 97.19 84 THR A C 1
ATOM 656 O O . THR A 1 84 ? -4.183 18.667 15.841 1.00 97.19 84 THR A O 1
ATOM 659 N N . ARG A 1 85 ? -4.137 19.023 13.630 1.00 94.38 85 ARG A N 1
ATOM 660 C CA . ARG A 1 85 ? -3.198 20.155 13.688 1.00 94.38 85 ARG A CA 1
ATOM 661 C C . ARG A 1 85 ? -3.868 21.401 14.255 1.00 94.38 85 ARG A C 1
ATOM 663 O O . ARG A 1 85 ? -3.219 22.221 14.897 1.00 94.38 85 ARG A O 1
ATOM 670 N N . GLN A 1 86 ? -5.154 21.558 13.955 1.00 85.69 86 GLN A N 1
ATOM 671 C CA . GLN A 1 86 ? -5.992 22.671 14.374 1.00 85.69 86 GLN A CA 1
ATOM 672 C C . GLN A 1 86 ? -7.412 22.158 14.622 1.00 85.69 86 GLN A C 1
ATOM 674 O O . GLN A 1 86 ? -7.934 21.374 13.829 1.00 85.69 86 GLN A O 1
ATOM 679 N N . GLY A 1 87 ? -8.047 22.647 15.688 1.00 89.75 87 GLY A N 1
ATOM 680 C CA . GLY A 1 87 ? -9.412 22.271 16.059 1.00 89.75 87 GLY A CA 1
ATOM 681 C C . GLY A 1 87 ? -9.491 21.054 16.992 1.00 89.75 87 GLY A C 1
ATOM 682 O O . GLY A 1 87 ? -8.483 20.650 17.572 1.00 89.75 87 GLY A O 1
ATOM 683 N N . PRO A 1 88 ? -10.701 20.506 17.206 1.00 93.56 88 PRO A N 1
ATOM 684 C CA . PRO A 1 88 ? -10.892 19.311 18.023 1.00 93.56 88 PRO A CA 1
ATOM 685 C C . PRO A 1 88 ? -10.345 18.051 17.319 1.00 93.56 88 PRO A C 1
ATOM 687 O O . PRO A 1 88 ? -10.222 18.044 16.091 1.00 93.56 88 PRO A O 1
ATOM 690 N N . PRO A 1 89 ? -10.035 16.974 18.065 1.00 96.31 89 PRO A N 1
ATOM 691 C CA . PRO A 1 89 ? -9.675 15.683 17.483 1.00 96.31 89 PRO A CA 1
ATOM 692 C C . PRO A 1 89 ? -10.798 15.102 16.616 1.00 96.31 89 PRO A C 1
ATOM 694 O O . PRO A 1 89 ? -11.979 15.244 16.941 1.00 96.31 89 PRO A O 1
ATOM 697 N N . ILE A 1 90 ? -10.431 14.379 15.558 1.00 97.19 90 ILE A N 1
ATOM 698 C CA . ILE A 1 90 ? -11.387 13.611 14.755 1.00 97.19 90 ILE A CA 1
ATOM 699 C C . ILE A 1 90 ? -11.723 12.336 15.528 1.00 97.19 90 ILE A C 1
ATOM 701 O O . ILE A 1 90 ? -10.829 11.589 15.928 1.00 97.19 90 ILE A O 1
ATOM 705 N N . ARG A 1 91 ? -13.016 12.078 15.733 1.00 96.56 91 ARG A N 1
ATOM 706 C CA . ARG A 1 91 ? -13.509 10.907 16.465 1.00 96.56 91 ARG A CA 1
ATOM 707 C C . ARG A 1 91 ? -14.361 10.037 15.559 1.00 96.56 91 ARG A C 1
ATOM 709 O O . ARG A 1 91 ? -15.350 10.498 14.989 1.00 96.56 91 ARG A O 1
ATOM 716 N N . LEU A 1 92 ? -13.974 8.773 15.446 1.00 96.31 92 LEU A N 1
ATOM 717 C CA . LEU A 1 92 ? -14.567 7.816 14.525 1.00 96.31 92 LEU A CA 1
ATOM 718 C C . LEU A 1 92 ? -15.094 6.598 15.297 1.00 96.31 92 LEU A C 1
ATOM 720 O O . LEU A 1 92 ? -14.319 5.964 16.014 1.00 96.31 92 LEU A O 1
ATOM 724 N N . PRO A 1 93 ? -16.375 6.224 15.161 1.00 95.00 93 PRO A N 1
ATOM 725 C CA . PRO A 1 93 ? -16.918 5.064 15.863 1.00 95.00 93 PRO A CA 1
ATOM 726 C C . PRO A 1 93 ? -16.288 3.765 15.339 1.00 95.00 93 PRO A C 1
ATOM 728 O O . PRO A 1 93 ? -16.139 3.590 14.127 1.00 95.00 93 PRO A O 1
ATOM 731 N N . LEU A 1 94 ? -15.939 2.848 16.251 1.00 95.81 94 LEU A N 1
ATOM 732 C CA . LEU A 1 94 ? -15.385 1.524 15.931 1.00 95.81 94 LEU A CA 1
ATOM 733 C C . LEU A 1 94 ? -16.353 0.397 16.311 1.00 95.81 94 LEU A C 1
ATOM 735 O O . LEU A 1 94 ? -16.746 -0.399 15.451 1.00 95.81 94 LEU A O 1
ATOM 739 N N . LEU A 1 95 ? -16.743 0.347 17.590 1.00 94.31 95 LEU A N 1
ATOM 740 C CA . LEU A 1 95 ? -17.576 -0.701 18.182 1.00 94.31 95 LEU A CA 1
ATOM 741 C C . LEU A 1 95 ? -18.596 -0.088 19.151 1.00 94.31 95 LEU A C 1
ATOM 743 O O . LEU A 1 95 ? -18.232 0.569 20.119 1.00 94.31 95 LEU A O 1
ATOM 747 N N . GLU A 1 96 ? -19.880 -0.344 18.912 1.00 90.50 96 GLU A N 1
ATOM 748 C CA . GLU A 1 96 ? -20.985 0.242 19.692 1.00 90.50 96 GLU A CA 1
ATOM 749 C C . GLU A 1 96 ? -21.236 -0.467 21.025 1.00 90.50 96 GLU A C 1
ATOM 751 O O . GLU A 1 96 ? -21.753 0.127 21.962 1.00 90.50 96 GLU A O 1
ATOM 756 N N . ALA A 1 97 ? -20.905 -1.754 21.114 1.00 88.56 97 ALA A N 1
ATOM 757 C CA . ALA A 1 97 ? -21.150 -2.558 22.302 1.00 88.56 97 ALA A CA 1
ATOM 758 C C . ALA A 1 97 ? -19.860 -3.255 22.718 1.00 88.56 97 ALA A C 1
ATOM 760 O O . ALA A 1 97 ? -19.564 -4.372 22.275 1.00 88.56 97 ALA A O 1
ATOM 761 N N . VAL A 1 98 ? -19.100 -2.569 23.567 1.00 91.25 98 VAL A N 1
ATOM 762 C CA . VAL A 1 98 ? -17.897 -3.108 24.196 1.00 91.25 98 VAL A CA 1
ATOM 763 C C . VAL A 1 98 ? -18.297 -4.168 25.221 1.00 91.25 98 VAL A C 1
ATOM 765 O O . VAL A 1 98 ? -19.259 -4.001 25.972 1.00 91.25 98 VAL A O 1
ATOM 768 N N . ARG A 1 99 ? -17.590 -5.299 25.224 1.00 91.81 99 ARG A N 1
ATOM 769 C CA . ARG A 1 99 ? -17.893 -6.451 26.080 1.00 91.81 99 ARG A CA 1
ATOM 770 C C . ARG A 1 99 ? -16.629 -6.945 26.760 1.00 91.81 99 ARG A C 1
ATOM 772 O O . ARG A 1 99 ? -15.525 -6.701 26.284 1.00 91.81 99 ARG A O 1
ATOM 779 N N . VAL A 1 100 ? -16.822 -7.701 27.836 1.00 92.31 100 VAL A N 1
ATOM 780 C CA . VAL A 1 100 ? -15.748 -8.498 28.430 1.00 92.31 100 VAL A CA 1
ATOM 781 C C . VAL A 1 100 ? -15.261 -9.514 27.398 1.00 92.31 100 VAL A C 1
ATOM 783 O O . VAL A 1 100 ? -16.062 -10.249 26.813 1.00 92.31 100 VAL A O 1
ATOM 786 N N . THR A 1 101 ? -13.951 -9.565 27.193 1.00 91.44 101 THR A N 1
ATOM 787 C CA . THR A 1 101 ? -13.282 -10.481 26.271 1.00 91.44 101 THR A CA 1
ATOM 788 C C . THR A 1 101 ? -12.166 -11.227 27.003 1.00 91.44 101 THR A C 1
ATOM 790 O O . THR A 1 101 ? -11.241 -10.579 27.496 1.00 91.44 101 THR A O 1
ATOM 793 N N . PRO A 1 102 ? -12.206 -12.569 27.075 1.00 91.00 102 PRO A N 1
ATOM 794 C CA . PRO A 1 102 ? -11.124 -13.342 27.668 1.00 91.00 102 PRO A CA 1
ATOM 795 C C . PRO A 1 102 ? -9.860 -13.244 26.811 1.00 91.00 102 PRO A C 1
ATOM 797 O O . PRO A 1 102 ? -9.937 -13.216 25.578 1.00 91.00 102 PRO A O 1
ATOM 800 N N . ARG A 1 103 ? -8.694 -13.265 27.462 1.00 92.38 103 ARG A N 1
ATOM 801 C CA . ARG A 1 103 ? -7.398 -13.280 26.779 1.00 92.38 103 ARG A CA 1
ATOM 802 C C . ARG A 1 103 ? -7.251 -14.525 25.909 1.00 92.38 103 ARG A C 1
ATOM 804 O O . ARG A 1 103 ? -7.532 -15.642 26.342 1.00 92.38 103 ARG A O 1
ATOM 811 N N . GLN A 1 104 ? -6.792 -14.320 24.683 1.00 91.56 104 GLN A N 1
ATOM 812 C CA . GLN A 1 104 ? -6.500 -15.373 23.718 1.00 91.56 104 GLN A CA 1
ATOM 813 C C . GLN A 1 104 ? -4.993 -15.583 23.575 1.00 91.56 104 GLN A C 1
ATOM 815 O O . GLN A 1 104 ? -4.205 -14.687 23.866 1.00 91.56 104 GLN A O 1
ATOM 820 N N . LEU A 1 105 ? -4.601 -16.772 23.117 1.00 86.81 105 LEU A N 1
ATOM 821 C CA . LEU A 1 105 ? -3.193 -17.125 22.905 1.00 86.81 105 LEU A CA 1
ATOM 822 C C . LEU A 1 105 ? -2.631 -16.619 21.569 1.00 86.81 105 LEU A C 1
ATOM 824 O O . LEU A 1 105 ? -1.450 -16.317 21.495 1.00 86.81 105 LEU A O 1
ATOM 828 N N . GLU A 1 106 ? -3.453 -16.574 20.516 1.00 86.19 106 GLU A N 1
ATOM 829 C CA . GLU A 1 106 ? -2.988 -16.294 19.148 1.00 86.19 106 GLU A CA 1
ATOM 830 C C . GLU A 1 106 ? -3.440 -14.913 18.659 1.00 86.19 106 GLU A C 1
ATOM 832 O O . GLU A 1 106 ? -2.615 -14.033 18.432 1.00 86.19 106 GLU A O 1
ATOM 837 N N . ALA A 1 107 ? -4.752 -14.698 18.549 1.00 91.88 107 ALA A N 1
ATOM 838 C CA . ALA A 1 107 ? -5.340 -13.418 18.166 1.00 91.88 107 ALA A CA 1
ATOM 839 C C . ALA A 1 107 ? -6.461 -13.051 19.139 1.00 91.88 107 ALA A C 1
ATOM 841 O O . ALA A 1 107 ? -7.324 -13.881 19.441 1.00 91.88 107 ALA A O 1
ATOM 842 N N . GLN A 1 108 ? -6.446 -11.815 19.641 1.00 94.69 108 GLN A N 1
ATOM 843 C CA . GLN A 1 108 ? -7.481 -11.347 20.562 1.00 94.69 108 GLN A CA 1
ATOM 844 C C . GLN A 1 108 ? -8.814 -11.167 19.829 1.00 94.69 108 GLN A C 1
ATOM 846 O O . GLN A 1 108 ? -8.869 -10.984 18.615 1.00 94.69 108 GLN A O 1
ATOM 851 N N . TRP A 1 109 ? -9.919 -11.213 20.571 1.00 95.31 109 TRP A N 1
ATOM 852 C CA . TRP A 1 109 ? -11.262 -11.098 19.988 1.00 95.31 109 TRP A CA 1
ATOM 853 C C . TRP A 1 109 ? -11.532 -9.742 19.335 1.00 95.31 109 TRP A C 1
ATOM 855 O O . TRP A 1 109 ? -12.328 -9.671 18.395 1.00 95.31 109 TRP A O 1
ATOM 865 N N . ASN A 1 110 ? -10.876 -8.693 19.829 1.00 97.31 110 ASN A N 1
ATOM 866 C CA . ASN A 1 110 ? -10.887 -7.362 19.246 1.00 97.31 110 ASN A CA 1
ATOM 867 C C . ASN A 1 110 ? -9.505 -7.070 18.665 1.00 97.31 110 ASN A C 1
ATOM 869 O O . ASN A 1 110 ? -8.520 -7.084 19.408 1.00 97.31 110 ASN A O 1
ATOM 873 N N . GLN A 1 111 ? -9.438 -6.797 17.365 1.00 97.25 111 GLN A N 1
ATOM 874 C CA . GLN A 1 111 ? -8.182 -6.557 16.666 1.00 97.25 111 GLN A CA 1
ATOM 875 C C . GLN A 1 111 ? -8.298 -5.347 15.739 1.00 97.25 111 GLN A C 1
ATOM 877 O O . GLN A 1 111 ? -9.235 -5.234 14.943 1.00 97.25 111 GLN A O 1
ATOM 882 N N . ILE A 1 112 ? -7.312 -4.462 15.834 1.00 98.12 112 ILE A N 1
ATOM 883 C CA . ILE A 1 112 ? -7.074 -3.336 14.936 1.00 98.12 112 ILE A CA 1
ATOM 884 C C . ILE A 1 112 ? -5.756 -3.583 14.219 1.00 98.12 112 ILE A C 1
ATOM 886 O O . ILE A 1 112 ? -4.764 -3.975 14.836 1.00 98.12 112 ILE A O 1
ATOM 890 N N . VAL A 1 113 ? -5.737 -3.308 12.921 1.00 98.00 113 VAL A N 1
ATOM 891 C CA . VAL A 1 113 ? -4.547 -3.445 12.089 1.00 98.00 113 VAL A CA 1
ATOM 892 C C . VAL A 1 113 ? -4.161 -2.083 11.532 1.00 98.00 113 VAL A C 1
ATOM 894 O O . VAL A 1 113 ? -4.833 -1.553 10.647 1.00 98.00 113 VAL A O 1
ATOM 897 N N . PRO A 1 114 ? -3.093 -1.487 12.071 1.00 98.12 114 PRO A N 1
ATOM 898 C CA . PRO A 1 114 ? -2.396 -0.372 11.457 1.00 98.12 114 PRO A CA 1
ATOM 899 C C . PRO A 1 114 ? -1.757 -0.782 10.126 1.00 98.12 114 PRO A C 1
ATOM 901 O O . PRO A 1 114 ? -0.936 -1.703 10.077 1.00 98.12 114 PRO A O 1
ATOM 904 N N . VAL A 1 115 ? -2.126 -0.094 9.044 1.00 98.25 115 VAL A N 1
ATOM 905 C CA . VAL A 1 115 ? -1.659 -0.414 7.690 1.00 98.25 115 VAL A CA 1
ATOM 906 C C . VAL A 1 115 ? -0.998 0.768 6.992 1.00 98.25 115 VAL A C 1
ATOM 908 O O . VAL A 1 115 ? -1.372 1.924 7.194 1.00 98.25 115 VAL A O 1
ATOM 911 N N . LEU A 1 116 ? -0.055 0.460 6.105 1.00 98.25 116 LEU A N 1
ATOM 912 C CA . LEU A 1 116 ? 0.445 1.366 5.081 1.00 98.25 116 LEU A CA 1
ATOM 913 C C . LEU A 1 116 ? -0.203 1.005 3.728 1.00 98.25 116 LEU A C 1
ATOM 915 O O . LEU A 1 116 ? -0.181 -0.163 3.335 1.00 98.25 116 LEU A O 1
ATOM 919 N N . PRO A 1 117 ? -0.791 1.964 2.999 1.00 97.81 117 PRO A N 1
ATOM 920 C CA . PRO A 1 117 ? -1.247 1.768 1.627 1.00 97.81 117 PRO A CA 1
ATOM 921 C C . PRO A 1 117 ? -0.090 1.557 0.639 1.00 97.81 117 PRO A C 1
ATOM 923 O O . PRO A 1 117 ? 0.782 2.414 0.480 1.00 97.81 117 PRO A O 1
ATOM 926 N N . PHE A 1 118 ? -0.120 0.432 -0.071 1.00 97.94 118 PHE A N 1
ATOM 927 C CA . PHE A 1 118 ? 0.776 0.105 -1.178 1.00 97.94 118 PHE A CA 1
ATOM 928 C C . PHE A 1 118 ? 0.015 0.092 -2.504 1.00 97.94 118 PHE A C 1
ATOM 930 O O . PHE A 1 118 ? -1.187 -0.143 -2.542 1.00 97.94 118 PHE A O 1
ATOM 937 N N . ALA A 1 119 ? 0.726 0.276 -3.609 1.00 96.06 119 ALA A N 1
ATOM 938 C CA . ALA A 1 119 ? 0.257 0.017 -4.962 1.00 96.06 119 ALA A CA 1
ATOM 939 C C . ALA A 1 119 ? 1.269 -0.876 -5.688 1.00 96.06 119 ALA A C 1
ATOM 941 O O . ALA A 1 119 ? 2.463 -0.851 -5.393 1.00 96.06 119 ALA A O 1
ATOM 942 N N . ALA A 1 120 ? 0.805 -1.662 -6.655 1.00 94.69 120 ALA A N 1
ATOM 943 C CA . ALA A 1 120 ? 1.702 -2.456 -7.484 1.00 94.69 120 ALA A CA 1
ATOM 944 C C . ALA A 1 120 ? 2.374 -1.581 -8.552 1.00 94.69 120 ALA A C 1
ATOM 946 O O . ALA A 1 120 ? 1.705 -0.781 -9.215 1.00 94.69 120 ALA A O 1
ATOM 947 N N . LEU A 1 121 ? 3.681 -1.765 -8.753 1.00 94.56 121 LEU A N 1
ATOM 948 C CA . LEU A 1 121 ? 4.460 -1.047 -9.765 1.00 94.56 121 LEU A CA 1
ATOM 949 C C . LEU A 1 121 ? 5.034 -2.011 -10.822 1.00 94.56 121 LEU A C 1
ATOM 951 O O . LEU A 1 121 ? 6.211 -2.374 -10.754 1.00 94.56 121 LEU A O 1
ATOM 955 N N . PRO A 1 122 ? 4.197 -2.474 -11.774 1.00 93.62 122 PRO A N 1
ATOM 956 C CA . PRO A 1 122 ? 4.600 -3.417 -12.814 1.00 93.62 122 PRO A CA 1
ATOM 957 C C . PRO A 1 122 ? 5.410 -2.754 -13.921 1.00 93.62 122 PRO A C 1
ATOM 959 O O . PRO A 1 122 ? 5.163 -1.604 -14.297 1.00 93.62 122 PRO A O 1
ATOM 962 N N . GLY A 1 123 ? 6.318 -3.522 -14.514 1.00 91.38 123 GLY A N 1
ATOM 963 C CA . GLY A 1 123 ? 6.979 -3.152 -15.750 1.00 91.38 123 GLY A CA 1
ATOM 964 C C . GLY A 1 123 ? 6.092 -3.297 -16.988 1.00 91.38 123 GLY A C 1
ATOM 965 O O . GLY A 1 123 ? 4.882 -3.553 -16.912 1.00 91.38 123 GLY A O 1
ATOM 966 N N . THR A 1 124 ? 6.675 -3.082 -18.165 1.00 90.31 124 THR A N 1
ATOM 967 C CA . THR A 1 124 ? 5.949 -3.108 -19.452 1.00 90.31 124 THR A CA 1
ATOM 968 C C . THR A 1 124 ? 6.212 -4.338 -20.311 1.00 90.31 124 THR A C 1
ATOM 970 O O . THR A 1 124 ? 5.452 -4.598 -21.240 1.00 90.31 124 THR A O 1
ATOM 973 N N . ARG A 1 125 ? 7.237 -5.131 -19.989 1.00 83.31 125 ARG A N 1
ATOM 974 C CA . ARG A 1 125 ? 7.685 -6.257 -20.828 1.00 83.31 125 ARG A CA 1
ATOM 975 C C . ARG A 1 125 ? 6.702 -7.396 -20.940 1.00 83.31 125 ARG A C 1
ATOM 977 O O . ARG A 1 125 ? 6.633 -8.072 -21.962 1.00 83.31 125 ARG A O 1
ATOM 984 N N . SER A 1 126 ? 5.993 -7.655 -19.854 1.00 84.88 126 SER A N 1
ATOM 985 C CA . SER A 1 126 ? 5.166 -8.836 -19.726 1.00 84.88 126 SER A CA 1
ATOM 986 C C . SER A 1 126 ? 3.888 -8.498 -18.990 1.00 84.88 126 SER A C 1
ATOM 988 O O . SER A 1 126 ? 3.897 -7.827 -17.963 1.00 84.88 126 SER A O 1
ATOM 990 N N . ARG A 1 127 ? 2.774 -9.048 -19.472 1.00 85.25 127 ARG A N 1
ATOM 991 C CA . ARG A 1 127 ? 1.500 -9.045 -18.740 1.00 85.25 127 ARG A CA 1
ATOM 992 C C . ARG A 1 127 ? 1.541 -9.877 -17.452 1.00 85.25 127 ARG A C 1
ATOM 994 O O . ARG A 1 127 ? 0.606 -9.799 -16.664 1.00 85.25 127 ARG A O 1
ATOM 1001 N N . TYR A 1 128 ? 2.563 -10.720 -17.300 1.00 86.25 128 TYR A N 1
ATOM 1002 C CA . TYR A 1 128 ? 2.802 -11.536 -16.111 1.00 86.25 128 TYR A CA 1
ATOM 1003 C C . TYR A 1 128 ? 3.665 -10.812 -15.075 1.00 86.25 128 TYR A C 1
ATOM 1005 O O . TYR A 1 128 ? 3.856 -11.331 -13.980 1.00 86.25 128 TYR A O 1
ATOM 1013 N N . ASP A 1 129 ? 4.163 -9.616 -15.399 1.00 90.06 129 ASP A N 1
ATOM 1014 C CA . ASP A 1 129 ? 4.718 -8.718 -14.399 1.00 90.06 129 ASP A CA 1
ATOM 1015 C C . ASP A 1 129 ? 3.563 -8.077 -13.622 1.00 90.06 129 ASP A C 1
ATOM 1017 O O . ASP A 1 129 ? 2.886 -7.164 -14.105 1.00 90.06 129 ASP A O 1
ATOM 1021 N N . LEU A 1 130 ? 3.308 -8.614 -12.429 1.00 92.06 130 LEU A N 1
ATOM 1022 C CA . LEU A 1 130 ? 2.278 -8.112 -11.518 1.00 92.06 130 LEU A CA 1
ATOM 1023 C C . LEU A 1 130 ? 2.756 -6.888 -10.722 1.00 92.06 130 LEU A C 1
ATOM 1025 O O . LEU A 1 130 ? 1.947 -6.231 -10.071 1.00 92.06 130 LEU A O 1
ATOM 1029 N N . GLY A 1 131 ? 4.044 -6.551 -10.810 1.00 91.25 131 GLY A N 1
ATOM 1030 C CA . GLY A 1 131 ? 4.667 -5.435 -10.119 1.00 91.25 131 GLY A CA 1
ATOM 1031 C C . GLY A 1 131 ? 5.015 -5.721 -8.670 1.00 91.25 131 GLY A C 1
ATOM 1032 O O . GLY A 1 131 ? 4.305 -6.424 -7.954 1.00 91.25 131 GLY A O 1
ATOM 1033 N N . THR A 1 132 ? 6.110 -5.120 -8.215 1.00 91.94 132 THR A N 1
ATOM 1034 C CA . THR A 1 132 ? 6.449 -5.128 -6.790 1.00 91.94 132 THR A CA 1
ATOM 1035 C C . THR A 1 132 ? 5.530 -4.160 -6.029 1.00 91.94 132 THR A C 1
ATOM 1037 O O . THR A 1 132 ? 5.195 -3.098 -6.573 1.00 91.94 132 THR A O 1
ATOM 1040 N N . PRO A 1 133 ? 5.077 -4.492 -4.807 1.00 95.56 133 PRO A N 1
ATOM 1041 C CA . PRO A 1 133 ? 4.377 -3.537 -3.957 1.00 95.56 133 PRO A CA 1
ATOM 1042 C C . PRO A 1 133 ? 5.305 -2.383 -3.564 1.00 95.56 133 PRO A C 1
ATOM 1044 O O . PRO A 1 133 ? 6.360 -2.599 -2.975 1.00 95.56 133 PRO A O 1
ATOM 1047 N N . VAL A 1 134 ? 4.880 -1.156 -3.845 1.00 95.50 134 VAL A N 1
ATOM 1048 C CA . VAL A 1 134 ? 5.539 0.086 -3.413 1.00 95.50 134 VAL A CA 1
ATOM 1049 C C . VAL A 1 134 ? 4.539 0.979 -2.694 1.00 95.50 134 VAL A C 1
ATOM 1051 O O . VAL A 1 134 ? 3.337 0.786 -2.862 1.00 95.50 134 VAL A O 1
ATOM 1054 N N . LEU A 1 135 ? 4.977 1.952 -1.891 1.00 95.94 135 LEU A N 1
ATOM 1055 C CA . LEU A 1 135 ? 4.023 2.854 -1.227 1.00 95.94 135 LEU A CA 1
ATOM 1056 C C . LEU A 1 135 ? 3.126 3.572 -2.253 1.00 95.94 135 LEU A C 1
ATOM 1058 O O . LEU A 1 135 ? 3.536 3.862 -3.385 1.00 95.94 135 LEU A O 1
ATOM 1062 N N . CYS A 1 136 ? 1.877 3.847 -1.875 1.00 94.69 136 CYS A N 1
ATOM 1063 C CA . CYS A 1 136 ? 1.009 4.692 -2.690 1.00 94.69 136 CYS A CA 1
ATOM 1064 C C . CYS A 1 136 ? 1.658 6.064 -2.898 1.00 94.69 136 CYS A C 1
ATOM 1066 O O . CYS A 1 136 ? 2.255 6.623 -1.981 1.00 94.69 136 CYS A O 1
ATOM 1068 N N . ARG A 1 137 ? 1.523 6.607 -4.109 1.00 93.31 137 ARG A N 1
ATOM 1069 C CA . ARG A 1 137 ? 1.987 7.963 -4.413 1.00 93.31 137 ARG A CA 1
ATOM 1070 C C . ARG A 1 137 ? 1.084 9.026 -3.781 1.00 93.31 137 ARG A C 1
ATOM 1072 O O . ARG A 1 137 ? -0.021 8.702 -3.344 1.00 93.31 137 ARG A O 1
ATOM 1079 N N . SER A 1 138 ? 1.516 10.287 -3.799 1.00 94.94 138 SER A N 1
ATOM 1080 C CA . SER A 1 138 ? 0.685 11.419 -3.361 1.00 94.94 138 SER A CA 1
ATOM 1081 C C . SER A 1 138 ? -0.709 11.405 -4.007 1.00 94.94 138 SER A C 1
ATOM 1083 O O . SER A 1 138 ? -0.862 11.121 -5.201 1.00 94.94 138 SER A O 1
ATOM 1085 N N . GLY A 1 139 ? -1.733 11.689 -3.205 1.00 96.56 139 GLY A N 1
ATOM 1086 C CA . GLY A 1 139 ? -3.136 11.546 -3.589 1.00 96.56 139 GLY A CA 1
ATOM 1087 C C . GLY A 1 139 ? -4.037 11.384 -2.369 1.00 96.56 139 GLY A C 1
ATOM 1088 O O . GLY A 1 139 ? -3.804 12.004 -1.340 1.00 96.56 139 GLY A O 1
ATOM 1089 N N . TYR A 1 140 ? -5.062 10.540 -2.472 1.00 98.44 140 TYR A N 1
ATOM 1090 C CA . TYR A 1 140 ? -6.066 10.333 -1.433 1.00 98.44 140 TYR A CA 1
ATOM 1091 C C . TYR A 1 140 ? -6.397 8.854 -1.257 1.00 98.44 140 TYR A C 1
ATOM 1093 O O . TYR A 1 140 ? -6.604 8.127 -2.233 1.00 98.44 140 TYR A O 1
ATOM 1101 N N . VAL A 1 141 ? -6.507 8.423 -0.003 1.00 98.62 141 VAL A N 1
ATOM 1102 C CA . VAL A 1 141 ? -7.013 7.104 0.384 1.00 98.62 141 VAL A CA 1
ATOM 1103 C C . VAL A 1 141 ? -8.382 7.275 1.024 1.00 98.62 141 VAL A C 1
ATOM 1105 O O . VAL A 1 141 ? -8.573 8.084 1.930 1.00 98.62 141 VAL A O 1
ATOM 1108 N N . TYR A 1 142 ? -9.339 6.491 0.546 1.00 98.62 142 TYR A N 1
ATOM 1109 C CA . TYR A 1 142 ? -10.700 6.453 1.063 1.00 98.62 142 TYR A CA 1
ATOM 1110 C C . TYR A 1 142 ? -10.906 5.140 1.792 1.00 98.62 142 TYR A C 1
ATOM 1112 O O . TYR A 1 142 ? -10.619 4.087 1.226 1.00 98.62 142 TYR A O 1
ATOM 1120 N N . VAL A 1 143 ? -11.432 5.208 3.011 1.00 98.56 143 VAL A N 1
ATOM 1121 C CA . VAL A 1 143 ? -11.823 4.042 3.800 1.00 98.56 143 VAL A CA 1
ATOM 1122 C C . VAL A 1 143 ? -13.328 4.087 3.997 1.00 98.56 143 VAL A C 1
ATOM 1124 O O . VAL A 1 143 ? -13.858 5.000 4.630 1.00 98.56 143 VAL A O 1
ATOM 1127 N N . PHE A 1 144 ? -14.014 3.092 3.454 1.00 98.12 144 PHE A N 1
ATOM 1128 C CA . PHE A 1 144 ? -15.417 2.827 3.718 1.00 98.12 144 PHE A CA 1
ATOM 1129 C C . PHE A 1 144 ? -15.520 1.760 4.802 1.00 98.12 144 PHE A C 1
ATOM 1131 O O . PHE A 1 144 ? -14.863 0.723 4.726 1.00 98.12 144 PHE A O 1
ATOM 1138 N N . TYR A 1 145 ? -16.347 2.023 5.804 1.00 96.62 145 TYR A N 1
ATOM 1139 C CA . TYR A 1 145 ? -16.643 1.104 6.895 1.00 96.62 145 TYR A CA 1
ATOM 1140 C C . TYR A 1 145 ? -18.124 1.254 7.239 1.00 96.62 145 TYR A C 1
ATOM 1142 O O . TYR A 1 145 ? -18.625 2.378 7.324 1.00 96.62 145 TYR A O 1
ATOM 1150 N N . ARG A 1 146 ? -18.834 0.127 7.371 1.00 92.88 146 ARG A N 1
ATOM 1151 C CA . ARG A 1 146 ? -20.302 0.085 7.525 1.00 92.88 146 ARG A CA 1
ATOM 1152 C C . ARG A 1 146 ? -21.047 0.829 6.412 1.00 92.88 146 ARG A C 1
ATOM 1154 O O . ARG A 1 146 ? -21.873 1.707 6.659 1.00 92.88 146 ARG A O 1
ATOM 1161 N N . ASP A 1 147 ? -20.656 0.544 5.168 1.00 90.88 147 ASP A N 1
ATOM 1162 C CA . ASP A 1 147 ? -21.212 1.117 3.931 1.00 90.88 147 ASP A CA 1
ATOM 1163 C C . ASP A 1 147 ? -21.142 2.651 3.803 1.00 90.88 147 ASP A C 1
ATOM 1165 O O . ASP A 1 147 ? -21.731 3.249 2.898 1.00 90.88 147 ASP A O 1
ATOM 1169 N N . ARG A 1 148 ? -20.380 3.307 4.680 1.00 93.81 148 ARG A N 1
ATOM 1170 C CA . ARG A 1 148 ? -20.239 4.762 4.758 1.00 93.81 148 ARG A CA 1
ATOM 1171 C C . ARG A 1 148 ? -18.781 5.150 4.614 1.00 93.81 148 ARG A C 1
ATOM 1173 O O . ARG A 1 148 ? -17.891 4.412 5.030 1.00 93.81 148 ARG A O 1
ATOM 1180 N N . LEU A 1 149 ? -18.528 6.322 4.039 1.00 97.19 149 LEU A N 1
ATOM 1181 C CA . LEU A 1 149 ? -17.194 6.901 4.039 1.00 97.19 149 LEU A CA 1
ATOM 1182 C C . LEU A 1 149 ? -16.812 7.231 5.485 1.00 97.19 149 LEU A C 1
ATOM 1184 O O . LEU A 1 149 ? -17.418 8.106 6.113 1.00 97.19 149 LEU A O 1
ATOM 1188 N N . TRP A 1 150 ? -15.827 6.494 5.985 1.00 97.44 150 TRP A N 1
ATOM 1189 C CA . TRP A 1 150 ? -15.375 6.513 7.369 1.00 97.44 150 TRP A CA 1
ATOM 1190 C C . TRP A 1 150 ? -14.126 7.370 7.538 1.00 97.44 150 TRP A C 1
ATOM 1192 O O . TRP A 1 150 ? -14.069 8.178 8.459 1.00 97.44 150 TRP A O 1
ATOM 1202 N N . ARG A 1 151 ? -13.165 7.252 6.613 1.00 98.25 151 ARG A N 1
ATOM 1203 C CA . ARG A 1 151 ? -11.978 8.114 6.556 1.00 98.25 151 ARG A CA 1
ATOM 1204 C C . ARG A 1 151 ? -11.706 8.560 5.131 1.00 98.25 151 ARG A C 1
ATOM 1206 O O . ARG A 1 151 ? -11.834 7.781 4.187 1.00 98.25 151 ARG A O 1
ATOM 1213 N N . GLU A 1 152 ? -11.286 9.806 4.998 1.00 98.50 152 GLU A N 1
ATOM 1214 C CA . GLU A 1 152 ? -10.653 10.333 3.799 1.00 98.50 152 GLU A CA 1
ATOM 1215 C C . GLU A 1 152 ? -9.303 10.897 4.222 1.00 98.50 152 GLU A C 1
ATOM 1217 O O . GLU A 1 152 ? -9.249 11.774 5.082 1.00 98.50 152 GLU A O 1
ATOM 1222 N N . LEU A 1 153 ? -8.227 10.362 3.651 1.00 98.56 153 LEU A N 1
ATOM 1223 C CA . LEU A 1 153 ? -6.868 10.728 4.015 1.00 98.56 153 LEU A CA 1
ATOM 1224 C C . LEU A 1 153 ? -6.137 11.284 2.805 1.00 98.56 153 LEU A C 1
ATOM 1226 O O . LEU A 1 153 ? -6.114 10.646 1.754 1.00 98.56 153 LEU A O 1
ATOM 1230 N N . GLU A 1 154 ? -5.503 12.435 2.967 1.00 98.31 154 GLU A N 1
ATOM 1231 C CA . GLU A 1 154 ? -4.527 12.941 2.012 1.00 98.31 154 GLU A CA 1
ATOM 1232 C C . GLU A 1 154 ? -3.191 12.222 2.226 1.00 98.31 154 GLU A C 1
ATOM 1234 O O . GLU A 1 154 ? -2.656 12.200 3.335 1.00 98.31 154 GLU A O 1
ATOM 1239 N N . VAL A 1 155 ? -2.667 11.622 1.159 1.00 97.56 155 VAL A N 1
ATOM 1240 C CA . VAL A 1 155 ? -1.334 11.023 1.106 1.00 97.56 155 VAL A CA 1
ATOM 1241 C C . VAL A 1 155 ? -0.368 12.100 0.643 1.00 97.56 155 VAL A C 1
ATOM 1243 O O . VAL A 1 155 ? -0.486 12.593 -0.483 1.00 97.56 155 VAL A O 1
ATOM 1246 N N . GLN A 1 156 ? 0.598 12.439 1.489 1.00 94.06 156 GLN A N 1
ATOM 1247 C CA . GLN A 1 156 ? 1.695 13.328 1.132 1.00 94.06 156 GLN A CA 1
ATOM 1248 C C . GLN A 1 156 ? 3.009 12.564 1.163 1.00 94.06 156 GLN A C 1
ATOM 1250 O O . GLN A 1 156 ? 3.296 11.851 2.123 1.00 94.06 156 GLN A O 1
ATOM 1255 N N . GLN A 1 157 ? 3.798 12.727 0.109 1.00 89.06 157 GLN A N 1
ATOM 1256 C CA . GLN A 1 157 ? 5.159 12.221 0.039 1.00 89.06 157 GLN A CA 1
ATOM 1257 C C . GLN A 1 157 ? 6.113 13.402 -0.026 1.00 89.06 157 GLN A C 1
ATOM 1259 O O . GLN A 1 157 ? 5.978 14.255 -0.906 1.00 89.06 157 GLN A O 1
ATOM 1264 N N . ASP A 1 158 ? 7.050 13.436 0.909 1.00 81.00 158 ASP A N 1
ATOM 1265 C CA . ASP A 1 158 ? 8.279 14.204 0.780 1.00 81.00 158 ASP A CA 1
ATOM 1266 C C . ASP A 1 158 ? 9.433 13.256 0.384 1.00 81.00 158 ASP A C 1
ATOM 1268 O O . ASP A 1 158 ? 9.204 12.091 0.039 1.00 81.00 158 ASP A O 1
ATOM 1272 N N . GLU A 1 159 ? 10.668 13.760 0.349 1.00 69.88 159 GLU A N 1
ATOM 1273 C CA . GLU A 1 159 ? 11.840 12.977 -0.070 1.00 69.88 159 GLU A CA 1
ATOM 1274 C C . GLU A 1 159 ? 12.181 11.818 0.886 1.00 69.88 159 GLU A C 1
ATOM 1276 O O . GLU A 1 159 ? 12.854 10.873 0.472 1.00 69.88 159 GLU A O 1
ATOM 1281 N N . GLU A 1 160 ? 11.705 11.847 2.136 1.00 73.75 160 GLU A N 1
ATOM 1282 C CA . GLU A 1 160 ? 12.107 10.904 3.188 1.00 73.75 160 GLU A CA 1
ATOM 1283 C C . GLU A 1 160 ? 10.931 10.103 3.777 1.00 73.75 160 GLU A C 1
ATOM 1285 O O . GLU A 1 160 ? 11.116 8.987 4.268 1.00 73.75 160 GLU A O 1
ATOM 1290 N N . LEU A 1 161 ? 9.712 10.642 3.733 1.00 85.56 161 LEU A N 1
ATOM 1291 C CA . LEU A 1 161 ? 8.555 10.172 4.481 1.00 85.56 161 LEU A CA 1
ATOM 1292 C C . LEU A 1 161 ? 7.270 10.245 3.646 1.00 85.56 161 LEU A C 1
ATOM 1294 O O . LEU A 1 161 ? 6.962 11.208 2.944 1.00 85.56 161 LEU A O 1
ATOM 1298 N N . THR A 1 162 ? 6.459 9.196 3.775 1.00 92.19 162 THR A N 1
ATOM 1299 C CA . THR A 1 162 ? 5.058 9.209 3.341 1.00 92.19 162 THR A CA 1
ATOM 1300 C C . THR A 1 162 ? 4.177 9.384 4.568 1.00 92.19 162 THR A C 1
ATOM 1302 O O . THR A 1 162 ? 4.266 8.601 5.514 1.00 92.19 162 THR A O 1
ATOM 1305 N N . THR A 1 163 ? 3.320 10.400 4.549 1.00 95.69 163 THR A N 1
ATOM 1306 C CA . THR A 1 163 ? 2.404 10.724 5.645 1.00 95.69 163 THR A CA 1
ATOM 1307 C C . THR A 1 163 ? 0.953 10.690 5.181 1.00 95.69 163 THR A C 1
ATOM 1309 O O . THR A 1 163 ? 0.644 10.934 4.012 1.00 95.69 163 THR A O 1
ATOM 1312 N N . TYR A 1 164 ? 0.057 10.384 6.116 1.00 97.88 164 TYR A N 1
ATOM 1313 C CA . TYR A 1 164 ? -1.386 10.333 5.891 1.00 97.88 164 TYR A CA 1
ATOM 1314 C C . TYR A 1 164 ? -2.069 11.354 6.795 1.00 97.88 164 TYR A C 1
ATOM 1316 O O . TYR A 1 164 ? -1.861 11.334 8.008 1.00 97.88 164 TYR A O 1
ATOM 1324 N N . ARG A 1 165 ? -2.876 12.247 6.220 1.00 97.75 165 ARG A N 1
ATOM 1325 C CA . ARG A 1 165 ? -3.597 13.287 6.966 1.00 97.75 165 ARG A CA 1
ATOM 1326 C C . ARG A 1 165 ? -5.093 13.122 6.798 1.00 97.75 165 ARG A C 1
ATOM 1328 O O . ARG A 1 165 ? -5.607 13.277 5.692 1.00 97.75 165 ARG A O 1
ATOM 1335 N N . ASP A 1 166 ? -5.796 12.846 7.889 1.00 98.25 166 ASP A N 1
ATOM 1336 C CA . ASP A 1 166 ? -7.252 12.747 7.858 1.00 98.25 166 ASP A CA 1
ATOM 1337 C C . ASP A 1 166 ? -7.922 14.099 7.584 1.00 98.25 166 ASP A C 1
ATOM 1339 O O . ASP A 1 166 ? -7.508 15.165 8.052 1.00 98.25 166 ASP A O 1
ATOM 1343 N N . ILE A 1 167 ? -9.012 14.025 6.836 1.00 97.44 167 ILE A N 1
ATOM 1344 C CA . ILE A 1 167 ? -9.983 15.094 6.660 1.00 97.44 167 ILE A CA 1
ATOM 1345 C C . ILE A 1 167 ? -11.113 14.858 7.660 1.00 97.44 167 ILE A C 1
ATOM 1347 O O . ILE A 1 167 ? -11.689 13.769 7.706 1.00 97.44 167 ILE A O 1
ATOM 1351 N N . ASP A 1 168 ? -11.473 15.886 8.429 1.00 95.81 168 ASP A N 1
ATOM 1352 C CA . ASP A 1 168 ? -12.653 15.833 9.294 1.00 95.81 168 ASP A CA 1
ATOM 1353 C C . ASP A 1 168 ? -13.940 15.815 8.455 1.00 95.81 168 ASP A C 1
ATOM 1355 O O . ASP A 1 168 ? -14.524 16.847 8.124 1.00 95.81 168 ASP A O 1
ATOM 1359 N N . LEU A 1 169 ? -14.391 14.614 8.097 1.00 95.06 169 LEU A N 1
ATOM 1360 C CA . LEU A 1 169 ? -15.589 14.413 7.290 1.00 95.06 169 LEU A CA 1
ATOM 1361 C C . LEU A 1 169 ? -16.858 14.952 7.958 1.00 95.06 169 LEU A C 1
ATOM 1363 O O . LEU A 1 169 ? -17.800 15.291 7.240 1.00 95.06 169 LEU A O 1
ATOM 1367 N N . GLN A 1 170 ? -16.917 15.033 9.293 1.00 91.94 170 GLN A N 1
ATOM 1368 C CA . GLN A 1 170 ? -18.107 15.541 9.979 1.00 91.94 170 GLN A CA 1
ATOM 1369 C C . GLN A 1 170 ? -18.310 17.028 9.684 1.00 91.94 170 GLN A C 1
ATOM 1371 O O . GLN A 1 170 ? -19.435 17.433 9.394 1.00 91.94 170 GLN A O 1
ATOM 1376 N N . ALA A 1 171 ? -17.225 17.807 9.634 1.00 92.25 171 ALA A N 1
ATOM 1377 C CA . ALA A 1 171 ? -17.263 19.224 9.276 1.00 92.25 171 ALA A CA 1
ATOM 1378 C C . ALA A 1 171 ? -17.815 19.485 7.858 1.00 92.25 171 ALA A C 1
ATOM 1380 O O . ALA A 1 171 ? -18.352 20.560 7.589 1.00 92.25 171 ALA A O 1
ATOM 1381 N N . TYR A 1 172 ? -17.730 18.498 6.959 1.00 93.19 172 TYR A N 1
ATOM 1382 C CA . TYR A 1 172 ? -18.206 18.594 5.573 1.00 93.19 172 TYR A CA 1
ATOM 1383 C C . TYR A 1 172 ? -19.519 17.848 5.306 1.00 93.19 172 TYR A C 1
ATOM 1385 O O . TYR A 1 172 ? -19.965 17.802 4.156 1.00 93.19 172 TYR A O 1
ATOM 1393 N N . ARG A 1 173 ? -20.152 17.25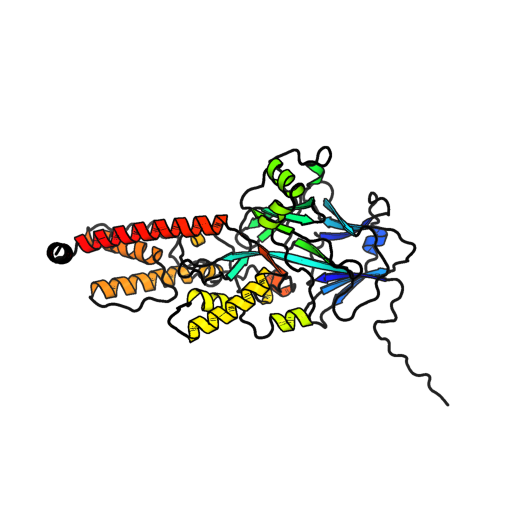2 6.327 1.00 92.25 173 ARG A N 1
ATOM 1394 C CA . ARG A 1 173 ? -21.470 16.618 6.190 1.00 92.25 173 ARG A CA 1
ATOM 1395 C C . ARG A 1 173 ? -22.577 17.588 6.607 1.00 92.25 173 ARG A C 1
ATOM 1397 O O . ARG A 1 173 ? -22.647 18.014 7.753 1.00 92.25 173 ARG A O 1
ATOM 1404 N N . GLN A 1 174 ? -23.510 17.862 5.700 1.00 86.38 174 GLN A N 1
ATOM 1405 C CA . GLN A 1 174 ? -24.772 18.550 5.984 1.00 86.38 174 GLN A CA 1
ATOM 1406 C C . GLN A 1 174 ? -25.920 17.567 5.757 1.00 86.38 174 GLN A C 1
ATOM 1408 O O . GLN A 1 174 ? -25.996 16.933 4.707 1.00 86.38 174 GLN A O 1
ATOM 1413 N N . ASN A 1 175 ? -26.798 17.391 6.749 1.00 83.38 175 ASN A N 1
ATOM 1414 C CA . ASN A 1 175 ? -27.875 16.389 6.700 1.00 83.38 175 ASN A CA 1
ATOM 1415 C C . ASN A 1 175 ? -27.369 14.984 6.307 1.00 83.38 175 ASN A C 1
ATOM 1417 O O . ASN A 1 175 ? -27.988 14.284 5.512 1.00 83.38 175 ASN A O 1
ATOM 1421 N N . GLN A 1 176 ? -26.219 14.586 6.865 1.00 80.31 176 GLN A N 1
ATOM 1422 C CA . GLN A 1 176 ? -25.524 13.316 6.607 1.00 80.31 176 GLN A CA 1
ATOM 1423 C C . GLN A 1 176 ? -24.935 13.121 5.198 1.00 80.31 176 GLN A C 1
ATOM 1425 O O . GLN A 1 176 ? -24.336 12.068 4.949 1.00 80.31 176 GLN A O 1
ATOM 1430 N N . GLU A 1 177 ? -25.036 14.108 4.308 1.00 85.81 177 GLU A N 1
ATOM 1431 C CA . GLU A 1 177 ? -24.450 14.083 2.966 1.00 85.81 177 GLU A CA 1
ATOM 1432 C C . GLU A 1 177 ? -23.274 15.064 2.860 1.00 85.81 177 GLU A C 1
ATOM 1434 O O . GLU A 1 177 ? -23.265 16.108 3.507 1.00 85.81 177 GLU A O 1
ATOM 1439 N N . LEU A 1 178 ? -22.264 14.731 2.053 1.00 89.81 178 LEU A N 1
ATOM 1440 C CA . LEU A 1 178 ? -21.116 15.612 1.822 1.00 89.81 178 LEU A CA 1
ATOM 1441 C C . LEU A 1 178 ? -21.537 16.835 1.000 1.00 89.81 178 LEU A C 1
ATOM 1443 O O . LEU A 1 178 ? -22.150 16.677 -0.058 1.00 89.81 178 LEU A O 1
ATOM 1447 N N . SER A 1 179 ? -21.196 18.034 1.473 1.00 83.38 179 SER A N 1
ATOM 1448 C CA . SER A 1 179 ? -21.645 19.300 0.876 1.00 83.38 179 SER A CA 1
ATOM 1449 C C . SER A 1 179 ? -20.598 20.016 0.016 1.00 83.38 179 SER A C 1
ATOM 1451 O O . SER A 1 179 ? -20.970 20.872 -0.783 1.00 83.38 179 SER A O 1
ATOM 1453 N N . SER A 1 180 ? -19.311 19.678 0.150 1.00 88.19 180 SER A N 1
ATOM 1454 C CA . SER A 1 180 ? -18.206 20.346 -0.556 1.00 88.19 180 SER A CA 1
ATOM 1455 C C . SER A 1 180 ? -17.346 19.360 -1.337 1.00 88.19 180 SER A C 1
ATOM 1457 O O . SER A 1 180 ? -17.000 18.295 -0.820 1.00 88.19 180 SER A O 1
ATOM 1459 N N . ASP A 1 181 ? -16.954 19.737 -2.556 1.00 91.19 181 ASP A N 1
ATOM 1460 C CA . ASP A 1 181 ? -16.029 18.961 -3.390 1.00 91.19 181 ASP A CA 1
ATOM 1461 C C . ASP A 1 181 ? -14.582 19.065 -2.913 1.00 91.19 181 ASP A C 1
ATOM 1463 O O . ASP A 1 181 ? -13.889 18.049 -2.893 1.00 91.19 181 ASP A O 1
ATOM 1467 N N . TYR A 1 182 ? -14.162 20.255 -2.483 1.00 94.81 182 TYR A N 1
ATOM 1468 C CA . TYR A 1 182 ? -12.867 20.465 -1.848 1.00 94.81 182 TYR A CA 1
ATOM 1469 C C . TYR A 1 182 ? -12.994 20.299 -0.337 1.00 94.81 182 TYR A C 1
ATOM 1471 O O . TYR A 1 182 ? -13.861 20.920 0.291 1.00 94.81 182 TYR A O 1
ATOM 1479 N N . ARG A 1 183 ? -12.138 19.462 0.247 1.00 95.19 183 ARG A N 1
ATOM 1480 C CA . ARG A 1 183 ? -12.097 19.222 1.691 1.00 95.19 183 ARG A CA 1
ATOM 1481 C C . ARG A 1 183 ? -10.647 19.225 2.149 1.00 95.19 183 ARG A C 1
ATOM 1483 O O . ARG A 1 183 ? -9.853 18.400 1.708 1.00 95.19 183 ARG A O 1
ATOM 1490 N N . GLN A 1 184 ? -10.308 20.175 3.010 1.00 95.25 184 GLN A N 1
ATOM 1491 C CA . GLN A 1 184 ? -8.951 20.352 3.514 1.00 95.25 184 GLN A CA 1
ATOM 1492 C C . GLN A 1 184 ? -8.649 19.354 4.638 1.00 95.25 184 GLN A C 1
ATOM 1494 O O . GLN A 1 184 ? -9.474 19.167 5.536 1.00 95.25 184 GLN A O 1
ATOM 1499 N N . ALA A 1 185 ? -7.456 18.756 4.603 1.00 96.12 185 ALA A N 1
ATOM 1500 C CA . ALA A 1 185 ? -6.964 17.887 5.667 1.00 96.12 185 ALA A CA 1
ATOM 1501 C C . ALA A 1 185 ? -6.660 18.682 6.944 1.00 96.12 185 ALA A C 1
ATOM 1503 O O . ALA A 1 185 ? -5.986 19.714 6.904 1.00 96.12 185 ALA A O 1
ATOM 1504 N N . SER A 1 186 ? -7.160 18.188 8.077 1.00 96.00 186 SER A N 1
ATOM 1505 C CA . SER A 1 186 ? -6.998 18.796 9.406 1.00 96.00 186 SER A CA 1
ATOM 1506 C C . SER A 1 186 ? -6.237 17.894 10.383 1.00 96.00 186 SER A C 1
ATOM 1508 O O . SER A 1 186 ? -5.717 18.390 11.385 1.00 96.00 186 SER A O 1
ATOM 1510 N N . GLY A 1 187 ? -6.131 16.594 10.091 1.00 96.62 187 GLY A N 1
ATOM 1511 C CA . GLY A 1 187 ? -5.361 15.616 10.853 1.00 96.62 187 GLY A CA 1
ATOM 1512 C C . GLY A 1 187 ? -3.864 15.933 10.911 1.00 96.62 187 GLY A C 1
ATOM 1513 O O . GLY A 1 187 ? -3.311 16.615 10.044 1.00 96.62 187 GLY A O 1
ATOM 1514 N N . VAL A 1 188 ? -3.202 15.443 11.959 1.00 97.31 188 VAL A N 1
ATOM 1515 C CA . VAL A 1 188 ? -1.731 15.437 12.043 1.00 97.31 188 VAL A CA 1
ATOM 1516 C C . VAL A 1 188 ? -1.119 14.424 11.073 1.00 97.31 188 VAL A C 1
ATOM 1518 O O . VAL A 1 188 ? -1.824 13.616 10.474 1.00 97.31 188 VAL A O 1
ATOM 1521 N N . ASP A 1 189 ? 0.206 14.455 10.937 1.00 96.38 189 ASP A N 1
ATOM 1522 C CA . ASP A 1 189 ? 0.934 13.520 10.078 1.00 96.38 189 ASP A CA 1
ATOM 1523 C C . ASP A 1 189 ? 0.953 12.138 10.725 1.00 96.38 189 ASP A C 1
ATOM 1525 O O . ASP A 1 189 ? 1.573 11.924 11.772 1.00 96.38 189 ASP A O 1
ATOM 1529 N N . LEU A 1 190 ? 0.234 11.202 10.109 1.00 97.25 190 LEU A N 1
ATOM 1530 C CA . LEU A 1 190 ? 0.227 9.801 10.502 1.00 97.25 190 LEU A CA 1
ATOM 1531 C C . LEU A 1 190 ? 1.228 9.019 9.656 1.00 97.25 190 LEU A C 1
ATOM 1533 O O . LEU A 1 190 ? 1.380 9.276 8.465 1.00 97.25 190 LEU A O 1
ATOM 1537 N N . SER A 1 191 ? 1.866 8.024 10.269 1.00 95.69 191 SER A N 1
ATOM 1538 C CA . SER A 1 191 ? 2.751 7.068 9.584 1.00 95.69 191 SER A CA 1
ATOM 1539 C C . SER A 1 191 ? 2.044 5.764 9.195 1.00 95.69 191 SER A C 1
ATOM 1541 O O . SER A 1 191 ? 2.597 4.958 8.452 1.00 95.69 191 SER A O 1
ATOM 1543 N N . ASP A 1 192 ? 0.821 5.554 9.684 1.00 97.31 192 ASP A N 1
ATOM 1544 C CA . ASP A 1 192 ? 0.015 4.352 9.478 1.00 97.31 192 ASP A CA 1
ATOM 1545 C C . ASP A 1 192 ? -1.478 4.652 9.674 1.00 97.31 192 ASP A C 1
ATOM 1547 O O . ASP A 1 192 ? -1.846 5.632 10.323 1.00 97.31 192 ASP A O 1
ATOM 1551 N N . ILE A 1 193 ? -2.348 3.814 9.109 1.00 98.38 193 ILE A N 1
ATOM 1552 C CA . ILE A 1 193 ? -3.807 3.974 9.135 1.00 98.38 193 ILE A CA 1
ATOM 1553 C C . ILE A 1 193 ? -4.414 2.823 9.934 1.00 98.38 193 ILE A C 1
ATOM 1555 O O . ILE A 1 193 ? -4.330 1.670 9.521 1.00 98.38 193 ILE A O 1
ATOM 1559 N N . TRP A 1 194 ? -5.039 3.115 11.074 1.00 98.44 194 TRP A N 1
ATOM 1560 C CA . TRP A 1 194 ? -5.684 2.090 11.903 1.00 98.44 194 TRP A CA 1
ATOM 1561 C C . TRP A 1 194 ? -7.017 1.643 11.307 1.00 98.44 194 TRP A C 1
ATOM 1563 O O . TRP A 1 194 ? -7.920 2.467 11.126 1.00 98.44 194 TRP A O 1
ATOM 1573 N N . LEU A 1 195 ? -7.144 0.340 11.039 1.00 98.38 195 LEU A N 1
ATOM 1574 C CA . LEU A 1 195 ? -8.348 -0.278 10.484 1.00 98.38 195 LEU A CA 1
ATOM 1575 C C . LEU A 1 195 ? -8.906 -1.369 11.414 1.00 98.38 195 LEU A C 1
ATOM 1577 O O . LEU A 1 195 ? -8.130 -2.152 11.965 1.00 98.38 195 LEU A O 1
ATOM 1581 N N . PRO A 1 196 ? -10.236 -1.467 11.585 1.00 97.56 196 PRO A N 1
ATOM 1582 C CA . PRO A 1 196 ? -10.848 -2.539 12.364 1.00 97.56 196 PRO A CA 1
ATOM 1583 C C . PRO A 1 196 ? -10.789 -3.878 11.613 1.00 97.56 196 PRO A C 1
ATOM 1585 O O . PRO A 1 196 ? -11.190 -3.945 10.454 1.00 97.56 196 PRO A O 1
ATOM 1588 N N . ALA A 1 197 ? -10.346 -4.950 12.274 1.00 96.81 197 ALA A N 1
ATOM 1589 C CA . ALA A 1 197 ? -10.316 -6.296 11.692 1.00 96.81 197 ALA A CA 1
ATOM 1590 C C . ALA A 1 197 ? -11.365 -7.226 12.307 1.00 96.81 197 ALA A C 1
ATOM 1592 O O . ALA A 1 197 ? -12.149 -7.847 11.587 1.00 96.81 197 ALA A O 1
ATOM 1593 N N . THR A 1 198 ? -11.407 -7.314 13.636 1.00 96.75 198 THR A N 1
ATOM 1594 C CA . TH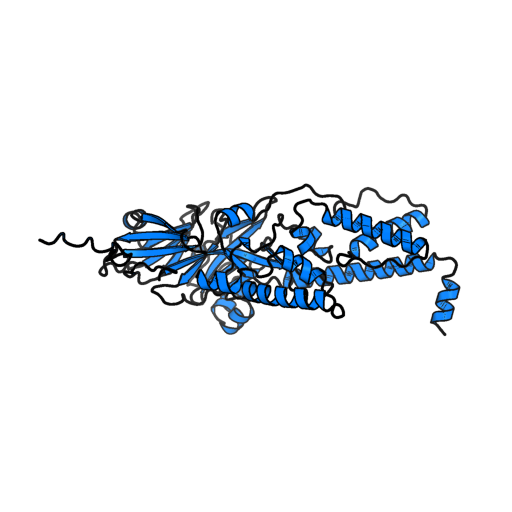R A 1 198 ? -12.360 -8.170 14.355 1.00 96.75 198 THR A CA 1
ATOM 1595 C C . THR A 1 198 ? -12.894 -7.471 15.593 1.00 96.75 198 THR A C 1
ATOM 1597 O O . THR A 1 198 ? -12.169 -6.732 16.257 1.00 96.75 198 THR A O 1
ATOM 1600 N N . TRP A 1 199 ? -14.151 -7.750 15.928 1.00 96.06 199 TRP A N 1
ATOM 1601 C CA . TRP A 1 199 ? -14.810 -7.288 17.143 1.00 96.06 199 TRP A CA 1
ATOM 1602 C C . TRP A 1 199 ? -15.580 -8.431 17.785 1.00 96.06 199 TRP A C 1
ATOM 1604 O O . TRP A 1 199 ? -16.373 -9.098 17.124 1.00 96.06 199 TRP A O 1
ATOM 1614 N N . ASN A 1 200 ? -15.397 -8.641 19.089 1.00 93.25 200 ASN A N 1
ATOM 1615 C CA . ASN A 1 200 ? -16.109 -9.665 19.852 1.00 93.25 200 ASN A CA 1
ATOM 1616 C C . ASN A 1 200 ? -16.064 -11.058 19.176 1.00 93.25 200 ASN A C 1
ATOM 1618 O O . ASN A 1 200 ? -17.088 -11.740 19.098 1.00 93.25 200 ASN A O 1
ATOM 1622 N N . HIS A 1 201 ? -14.890 -11.461 18.662 1.00 92.44 201 HIS A N 1
ATOM 1623 C CA . HIS A 1 201 ? -14.647 -12.728 17.943 1.00 92.44 201 HIS A CA 1
ATOM 1624 C C . HIS A 1 201 ? -15.353 -12.840 16.574 1.00 92.44 201 HIS A C 1
ATOM 1626 O O . HIS A 1 201 ? -15.295 -13.874 15.914 1.00 92.44 201 HIS A O 1
ATOM 1632 N N . GLN A 1 202 ? -16.009 -11.784 16.103 1.00 93.19 202 GLN A N 1
ATOM 1633 C CA . GLN A 1 202 ? -16.580 -11.733 14.762 1.00 93.19 202 GLN A CA 1
ATOM 1634 C C . GLN A 1 202 ? -15.716 -10.853 13.856 1.00 93.19 202 GLN A C 1
ATOM 1636 O O . GLN A 1 202 ? -15.111 -9.891 14.341 1.00 93.19 202 GLN A O 1
ATOM 1641 N N . PRO A 1 203 ? -15.644 -11.144 12.547 1.00 92.06 203 PRO A N 1
ATOM 1642 C CA . PRO A 1 203 ? -15.104 -10.193 11.586 1.00 92.06 203 PRO A CA 1
ATOM 1643 C C . PRO A 1 203 ? -15.816 -8.845 11.721 1.00 92.06 203 PRO A C 1
ATOM 1645 O O . PRO A 1 203 ? -17.039 -8.799 11.875 1.00 92.06 203 PRO A O 1
ATOM 1648 N N . ALA A 1 204 ? -15.055 -7.751 11.681 1.00 90.94 204 ALA A N 1
ATOM 1649 C CA . ALA A 1 204 ? -15.649 -6.430 11.555 1.00 90.94 204 ALA A CA 1
ATOM 1650 C C . ALA A 1 204 ? -16.417 -6.333 10.224 1.00 90.94 204 ALA A C 1
ATOM 1652 O O . ALA A 1 204 ? -16.137 -7.072 9.275 1.00 90.94 204 ALA A O 1
ATOM 1653 N N . GLU A 1 205 ? -17.386 -5.418 10.142 1.00 89.25 205 GLU A N 1
ATOM 1654 C CA . GLU A 1 205 ? -18.031 -5.113 8.863 1.00 89.25 205 GLU A CA 1
ATOM 1655 C C . GLU A 1 205 ? -16.980 -4.754 7.808 1.00 89.25 205 GLU A C 1
ATOM 1657 O O . GLU A 1 205 ? -15.961 -4.136 8.124 1.00 89.25 205 GLU A O 1
ATOM 1662 N N . ALA A 1 206 ? -17.228 -5.162 6.561 1.00 87.31 206 ALA A N 1
ATOM 1663 C CA . ALA A 1 206 ? -16.227 -5.118 5.507 1.00 87.31 206 ALA A CA 1
ATOM 1664 C C . ALA A 1 206 ? -15.632 -3.710 5.351 1.00 87.31 206 ALA A C 1
ATOM 1666 O O . ALA A 1 206 ? -16.318 -2.758 4.973 1.00 87.31 206 ALA A O 1
ATOM 1667 N N . VAL A 1 207 ? -14.332 -3.599 5.624 1.00 96.56 207 VAL A N 1
ATOM 1668 C CA . VAL A 1 207 ? -13.553 -2.399 5.330 1.00 96.56 207 VAL A CA 1
ATOM 1669 C C . VAL A 1 207 ? -13.224 -2.418 3.841 1.00 96.56 207 VAL A C 1
ATOM 1671 O O . VAL A 1 207 ? -12.681 -3.396 3.325 1.00 96.56 207 VAL A O 1
ATOM 1674 N N . GLN A 1 208 ? -13.572 -1.347 3.131 1.00 98.00 208 GLN A N 1
ATOM 1675 C CA . GLN A 1 208 ? -13.289 -1.213 1.703 1.00 98.00 208 GLN A CA 1
ATOM 1676 C C . GLN A 1 208 ? -12.436 0.027 1.467 1.00 98.00 208 GLN A C 1
ATOM 1678 O O . GLN A 1 208 ? -12.784 1.119 1.912 1.00 98.00 208 GLN A O 1
ATOM 1683 N N . LEU A 1 209 ? -11.322 -0.132 0.764 1.00 98.31 209 LEU A N 1
ATOM 1684 C CA . LEU A 1 209 ? -10.357 0.928 0.519 1.00 98.31 209 LEU A CA 1
ATOM 1685 C C . LEU A 1 209 ? -10.249 1.237 -0.966 1.00 98.31 209 LEU A C 1
ATOM 1687 O O . LEU A 1 209 ? -10.355 0.349 -1.803 1.00 98.31 209 LEU A O 1
ATOM 1691 N N . CYS A 1 210 ? -9.992 2.491 -1.317 1.00 97.88 210 CYS A N 1
ATOM 1692 C CA . CYS A 1 210 ? -9.503 2.806 -2.654 1.00 97.88 210 CYS A CA 1
ATOM 1693 C C . CYS A 1 210 ? -8.570 4.009 -2.639 1.00 9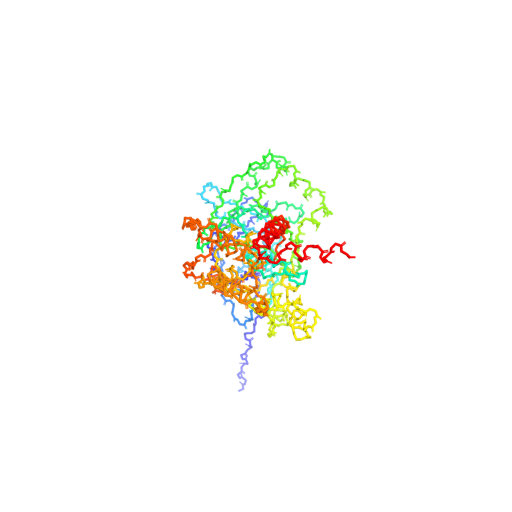7.88 210 CYS A C 1
ATOM 1695 O O . CYS A 1 210 ? -8.753 4.939 -1.853 1.00 97.88 210 CYS A O 1
ATOM 1697 N N . PHE A 1 211 ? -7.616 4.009 -3.564 1.00 98.19 211 PHE A N 1
ATOM 1698 C CA . PHE A 1 211 ? -6.722 5.132 -3.811 1.00 98.19 211 PHE A CA 1
ATOM 1699 C C . PHE A 1 211 ? -7.211 5.985 -4.988 1.00 98.19 211 PHE A C 1
ATOM 1701 O O . PHE A 1 211 ? -7.722 5.458 -5.981 1.00 98.19 211 PHE A O 1
ATOM 1708 N N . SER A 1 212 ? -7.033 7.301 -4.910 1.00 97.25 212 SER A N 1
ATOM 1709 C CA . SER A 1 212 ? -7.251 8.242 -6.008 1.00 97.25 212 SER A CA 1
ATOM 1710 C C . SER A 1 212 ? -6.175 9.319 -6.000 1.00 97.25 212 SER A C 1
ATOM 1712 O O . SER A 1 212 ? -5.959 9.964 -4.988 1.00 97.25 212 SER A O 1
ATOM 1714 N N . GLU A 1 213 ? -5.554 9.586 -7.144 1.00 94.94 213 GLU A N 1
ATOM 1715 C CA . GLU A 1 213 ? -4.588 10.688 -7.290 1.00 94.94 213 GLU A CA 1
ATOM 1716 C C . GLU A 1 213 ? -5.195 12.067 -6.991 1.00 94.94 213 GLU A C 1
ATOM 1718 O O . GLU A 1 213 ? -4.503 12.970 -6.541 1.00 94.94 213 GLU A O 1
ATOM 1723 N N . ILE A 1 214 ? -6.486 12.239 -7.278 1.00 95.19 214 ILE A N 1
ATOM 1724 C CA . ILE A 1 214 ? -7.212 13.492 -7.056 1.00 95.19 214 ILE A CA 1
ATOM 1725 C C . ILE A 1 214 ? -8.321 13.278 -6.038 1.00 95.19 214 ILE A C 1
ATOM 1727 O O . ILE A 1 214 ? -8.906 12.188 -5.978 1.00 95.19 214 ILE A O 1
ATOM 1731 N N . GLN A 1 215 ? -8.647 14.332 -5.296 1.00 97.31 215 GLN A N 1
ATOM 1732 C CA . GLN A 1 215 ? -9.752 14.303 -4.354 1.00 97.31 215 GLN A CA 1
ATOM 1733 C C . GLN A 1 215 ? -11.063 14.009 -5.098 1.00 97.31 215 GLN A C 1
ATOM 1735 O O . GLN A 1 215 ? -11.412 14.673 -6.077 1.00 97.31 215 GLN A O 1
ATOM 1740 N N . LEU A 1 216 ? -11.787 12.975 -4.671 1.00 96.88 216 LEU A N 1
ATOM 1741 C CA . LEU A 1 216 ? -13.074 12.613 -5.253 1.00 96.88 216 LEU A CA 1
ATOM 1742 C C . LEU A 1 216 ? -14.130 13.662 -4.883 1.00 96.88 216 LEU A C 1
ATOM 1744 O O . LEU A 1 216 ? -14.274 14.024 -3.718 1.00 96.88 216 LEU A O 1
ATOM 1748 N N . SER A 1 217 ? -14.914 14.101 -5.870 1.00 96.31 217 SER A N 1
ATOM 1749 C CA . SER A 1 217 ? -16.067 14.993 -5.655 1.00 96.31 217 SER A CA 1
ATOM 1750 C C . SER A 1 217 ? -17.072 14.405 -4.655 1.00 96.31 217 SER A C 1
ATOM 1752 O O . SER A 1 217 ? -17.257 13.180 -4.608 1.00 96.31 217 SER A O 1
ATOM 1754 N N . ALA A 1 218 ? -17.812 15.268 -3.960 1.00 95.25 218 ALA A N 1
ATOM 1755 C CA . ALA A 1 218 ? -18.872 14.884 -3.034 1.00 95.25 218 ALA A CA 1
ATOM 1756 C C . ALA A 1 218 ? -19.946 14.024 -3.720 1.00 95.25 218 ALA A C 1
ATOM 1758 O O . ALA A 1 218 ? -20.387 13.016 -3.167 1.00 95.25 218 ALA A O 1
ATOM 1759 N N . ALA A 1 219 ? -20.311 14.352 -4.966 1.00 94.69 219 ALA A N 1
ATOM 1760 C CA . ALA A 1 219 ? -21.276 13.579 -5.751 1.00 94.69 219 ALA A CA 1
ATOM 1761 C C . ALA A 1 219 ? -20.814 12.130 -5.992 1.00 94.69 219 ALA A C 1
ATOM 1763 O O . ALA A 1 219 ? -21.603 11.188 -5.874 1.00 94.69 219 ALA A O 1
ATOM 1764 N N . ARG A 1 220 ? -19.523 11.932 -6.287 1.00 95.81 220 ARG A N 1
ATOM 1765 C CA . ARG A 1 220 ? -18.950 10.596 -6.502 1.00 95.81 220 ARG A CA 1
ATOM 1766 C C . ARG A 1 220 ? -18.875 9.792 -5.209 1.00 95.81 220 ARG A C 1
ATOM 1768 O O . ARG A 1 220 ? -19.220 8.615 -5.225 1.00 95.81 220 ARG A O 1
ATOM 1775 N N . LEU A 1 221 ? -18.492 10.420 -4.098 1.00 96.56 221 LEU A N 1
ATOM 1776 C CA . LEU A 1 221 ? -18.483 9.775 -2.781 1.00 96.56 221 LEU A CA 1
ATOM 1777 C C . LEU A 1 221 ? -19.893 9.374 -2.345 1.00 96.56 221 LEU A C 1
ATOM 1779 O O . LEU A 1 221 ? -20.119 8.226 -1.977 1.00 96.56 221 LEU A O 1
ATOM 1783 N N . LYS A 1 222 ? -20.871 10.269 -2.513 1.00 94.56 222 LYS A N 1
ATOM 1784 C CA . LYS A 1 222 ? -22.292 9.982 -2.282 1.00 94.56 222 LYS A CA 1
ATOM 1785 C C . LYS A 1 222 ? -22.781 8.801 -3.122 1.00 94.56 222 LYS A C 1
ATOM 1787 O O . LYS A 1 222 ? -23.534 7.964 -2.630 1.00 94.56 222 LYS A O 1
ATOM 1792 N N . ARG A 1 223 ? -22.362 8.711 -4.389 1.00 95.50 223 ARG A N 1
ATOM 1793 C CA . ARG A 1 223 ? -22.699 7.570 -5.251 1.00 95.50 223 ARG A CA 1
ATOM 1794 C C . ARG A 1 223 ? -22.075 6.269 -4.738 1.00 95.50 223 ARG A C 1
ATOM 1796 O O . ARG A 1 223 ? -22.773 5.261 -4.738 1.00 95.50 223 ARG A O 1
ATOM 1803 N N . LEU A 1 224 ? -20.821 6.299 -4.285 1.00 96.56 224 LEU A N 1
ATOM 1804 C CA . LEU A 1 224 ? -20.136 5.138 -3.705 1.00 96.56 224 LEU A CA 1
ATOM 1805 C C . LEU A 1 224 ? -20.754 4.692 -2.373 1.00 96.56 224 LEU A C 1
ATOM 1807 O O . LEU A 1 224 ? -20.836 3.494 -2.147 1.00 96.56 224 LEU A O 1
ATOM 1811 N N . GLU A 1 225 ? -21.240 5.597 -1.518 1.00 95.31 225 GLU A N 1
ATOM 1812 C CA . GLU A 1 225 ? -21.982 5.215 -0.301 1.00 95.31 225 GLU A CA 1
ATOM 1813 C C . GLU A 1 225 ? -23.324 4.538 -0.647 1.00 95.31 225 GLU A C 1
ATOM 1815 O O . GLU A 1 225 ? -23.687 3.526 -0.053 1.00 95.31 225 GLU A O 1
ATOM 1820 N N . LYS A 1 226 ? -24.051 5.054 -1.652 1.00 95.06 226 LYS A N 1
ATOM 1821 C CA . LYS A 1 226 ? -25.398 4.568 -2.015 1.00 95.06 226 LYS A CA 1
ATOM 1822 C C . LYS A 1 226 ? -25.416 3.292 -2.863 1.00 95.06 226 LYS A C 1
ATOM 1824 O O . LYS A 1 226 ? -26.439 2.616 -2.893 1.00 95.06 226 LYS A O 1
ATOM 1829 N N . ASP A 1 227 ? -24.344 2.992 -3.593 1.00 96.81 227 ASP A N 1
ATOM 1830 C CA . ASP A 1 227 ? -24.283 1.860 -4.524 1.00 96.81 227 ASP A CA 1
ATOM 1831 C C . ASP A 1 227 ? -23.208 0.844 -4.107 1.00 96.81 227 ASP A C 1
ATOM 1833 O O . ASP A 1 227 ? -22.030 1.039 -4.427 1.00 96.81 227 ASP A O 1
ATOM 1837 N N . PRO A 1 228 ? -23.589 -0.256 -3.426 1.00 95.50 228 PRO A N 1
ATOM 1838 C CA . PRO A 1 228 ? -22.633 -1.272 -2.994 1.00 95.50 228 PRO A CA 1
ATOM 1839 C C . PRO A 1 228 ? -21.964 -1.990 -4.172 1.00 95.50 228 PRO A C 1
ATOM 1841 O O . PRO A 1 228 ? -20.806 -2.382 -4.064 1.00 95.50 228 PRO A O 1
ATOM 1844 N N . THR A 1 229 ? -22.642 -2.124 -5.317 1.00 96.62 229 THR A N 1
ATOM 1845 C CA . THR A 1 229 ? -22.064 -2.793 -6.493 1.00 96.62 229 THR A CA 1
ATOM 1846 C C . THR A 1 229 ? -20.943 -1.946 -7.079 1.00 96.62 229 THR A C 1
ATOM 1848 O O . THR A 1 229 ? -19.846 -2.446 -7.326 1.00 96.62 229 THR A O 1
ATOM 1851 N N . LEU A 1 230 ? -21.187 -0.643 -7.245 1.00 96.75 230 LEU A N 1
ATOM 1852 C CA . LEU A 1 230 ? -20.162 0.288 -7.714 1.00 96.75 230 LEU A CA 1
ATOM 1853 C C . LEU A 1 230 ? -19.004 0.403 -6.715 1.00 96.75 230 LEU A C 1
ATOM 1855 O O . LEU A 1 230 ? -17.846 0.494 -7.125 1.00 96.75 230 LEU A O 1
ATOM 1859 N N . ARG A 1 231 ? -19.301 0.393 -5.410 1.00 96.50 231 ARG A N 1
ATOM 1860 C CA . ARG A 1 231 ? -18.280 0.432 -4.359 1.00 96.50 231 ARG A CA 1
ATOM 1861 C C . ARG A 1 231 ? -17.366 -0.789 -4.424 1.00 96.50 231 ARG A C 1
ATOM 1863 O O . ARG A 1 231 ? -16.157 -0.608 -4.480 1.00 96.50 231 ARG A O 1
ATOM 1870 N N . THR A 1 232 ? -17.913 -1.996 -4.550 1.00 95.00 232 THR A N 1
ATOM 1871 C CA . THR A 1 232 ? -17.123 -3.232 -4.707 1.00 95.00 232 THR A CA 1
ATOM 1872 C C . THR A 1 232 ? -16.315 -3.271 -6.008 1.00 95.00 232 THR A C 1
ATOM 1874 O O . THR A 1 232 ? -15.238 -3.850 -6.036 1.00 95.00 232 THR A O 1
ATOM 1877 N N . GLN A 1 233 ? -16.780 -2.630 -7.085 1.00 95.25 233 GLN A N 1
ATOM 1878 C CA . GLN A 1 233 ? -15.986 -2.497 -8.318 1.00 95.25 233 GLN A CA 1
ATOM 1879 C C . GLN A 1 233 ? -14.826 -1.502 -8.182 1.00 95.25 233 GLN A C 1
ATOM 1881 O O . GLN A 1 233 ? -13.833 -1.611 -8.895 1.00 95.25 233 GLN A O 1
ATOM 1886 N N . ARG A 1 234 ? -14.970 -0.484 -7.326 1.00 95.75 234 ARG A N 1
ATOM 1887 C CA . ARG A 1 234 ? -13.993 0.604 -7.182 1.00 95.75 234 ARG A CA 1
ATOM 1888 C C . ARG A 1 234 ? -12.974 0.361 -6.069 1.00 95.75 234 ARG A C 1
ATOM 1890 O O . ARG A 1 234 ? -11.860 0.890 -6.162 1.00 95.75 234 ARG A O 1
ATOM 1897 N N . CYS A 1 235 ? -13.388 -0.334 -5.015 1.00 96.88 235 CYS A N 1
ATOM 1898 C CA . CYS A 1 235 ? -12.652 -0.509 -3.773 1.00 96.88 235 CYS A CA 1
ATOM 1899 C C . CYS A 1 235 ? -12.177 -1.952 -3.591 1.00 96.88 235 CYS A C 1
ATOM 1901 O O . CYS A 1 235 ? -12.847 -2.898 -3.991 1.00 96.88 235 CYS A O 1
ATOM 1903 N N . GLN A 1 236 ? -11.040 -2.102 -2.921 1.00 96.31 236 GLN A N 1
ATOM 1904 C CA . GLN A 1 236 ? -10.494 -3.373 -2.466 1.00 96.31 236 GLN A CA 1
ATOM 1905 C C . GLN A 1 236 ? -10.954 -3.650 -1.030 1.00 96.31 236 GLN A C 1
ATOM 1907 O O . GLN A 1 236 ? -11.036 -2.732 -0.216 1.00 96.31 236 GLN A O 1
ATOM 1912 N N . SER A 1 237 ? -11.209 -4.914 -0.702 1.00 96.31 237 SER A N 1
ATOM 1913 C CA . SER A 1 237 ? -11.576 -5.359 0.649 1.00 96.31 237 SER A CA 1
ATOM 1914 C C . SER A 1 237 ? -10.567 -6.391 1.148 1.00 96.31 237 SER A C 1
ATOM 1916 O O . SER A 1 237 ? -10.866 -7.586 1.111 1.00 96.31 237 SER A O 1
ATOM 1918 N N . PRO A 1 238 ? -9.351 -5.963 1.540 1.00 96.31 238 PRO A N 1
ATOM 1919 C CA . PRO A 1 238 ? -8.335 -6.887 2.021 1.00 96.31 238 PRO A CA 1
ATOM 1920 C C . PRO A 1 238 ? -8.795 -7.559 3.318 1.00 96.31 238 PRO A C 1
ATOM 1922 O O . PRO A 1 238 ? -9.378 -6.917 4.191 1.00 96.31 238 PRO A O 1
ATOM 1925 N N . GLU A 1 239 ? -8.495 -8.846 3.475 1.00 96.19 239 GLU A N 1
ATOM 1926 C CA . GLU A 1 239 ? -8.639 -9.530 4.759 1.00 96.19 239 GLU A CA 1
ATOM 1927 C C . GLU A 1 239 ? -7.672 -8.905 5.775 1.00 96.19 239 GLU A C 1
ATOM 1929 O O . GLU A 1 239 ? -6.455 -8.966 5.613 1.00 96.19 239 GLU A O 1
ATOM 1934 N N . LEU A 1 240 ? -8.213 -8.264 6.813 1.00 96.38 240 LEU A N 1
ATOM 1935 C CA . LEU A 1 240 ? -7.406 -7.539 7.797 1.00 96.38 240 LEU A CA 1
ATOM 1936 C C . LEU A 1 240 ? -7.000 -8.391 8.996 1.00 96.38 240 LEU A C 1
ATOM 1938 O O . LEU A 1 240 ? -6.150 -7.965 9.759 1.00 96.38 240 LEU A O 1
ATOM 1942 N N . ARG A 1 241 ? -7.599 -9.565 9.208 1.00 94.25 241 ARG A N 1
ATOM 1943 C CA . ARG A 1 241 ? -7.291 -10.379 10.386 1.00 94.25 241 ARG A CA 1
ATOM 1944 C C . ARG A 1 241 ? -5.860 -10.916 10.299 1.00 94.25 241 ARG A C 1
ATOM 1946 O O . ARG A 1 241 ? -5.520 -11.646 9.370 1.00 94.25 241 ARG A O 1
ATOM 1953 N N . CYS A 1 242 ? -5.050 -10.588 11.297 1.00 92.94 242 CYS A N 1
ATOM 1954 C CA . CYS A 1 242 ? -3.669 -11.032 11.410 1.00 92.94 242 CYS A CA 1
ATOM 1955 C C . CYS A 1 242 ? -3.565 -12.144 12.458 1.00 92.94 242 CYS A C 1
ATOM 1957 O O . CYS A 1 242 ? -3.848 -11.934 13.640 1.00 92.94 242 CYS A O 1
ATOM 1959 N N . GLU A 1 243 ? -3.131 -13.321 12.017 1.00 92.81 243 GLU A N 1
ATOM 1960 C CA . GLU A 1 243 ? -2.862 -14.490 12.856 1.00 92.81 243 GLU A CA 1
ATOM 1961 C C . GLU A 1 243 ? -1.496 -15.059 12.492 1.00 92.81 243 GLU A C 1
ATOM 1963 O O . GLU A 1 243 ? -1.139 -15.128 11.312 1.00 92.81 243 GLU A O 1
ATOM 1968 N N . SER A 1 244 ? -0.740 -15.495 13.495 1.00 91.44 244 SER A N 1
ATOM 1969 C CA . SER A 1 244 ? 0.634 -15.950 13.289 1.00 91.44 244 SER A CA 1
ATOM 1970 C C . SER A 1 244 ? 0.716 -17.203 12.436 1.00 91.44 244 SER A C 1
ATOM 1972 O O . SER A 1 244 ? 1.452 -17.183 11.456 1.00 91.44 244 SER A O 1
ATOM 1974 N N . LYS A 1 245 ? -0.110 -18.227 12.693 1.00 91.81 245 LYS A N 1
ATOM 1975 C CA . LYS A 1 245 ? -0.107 -19.441 11.859 1.00 91.81 245 LYS A CA 1
ATOM 1976 C C . LYS A 1 245 ? -0.450 -19.146 10.407 1.00 91.81 245 LYS A C 1
ATOM 1978 O O . LYS A 1 245 ? 0.120 -19.743 9.497 1.00 91.81 245 LYS A O 1
ATOM 1983 N N . THR A 1 246 ? -1.389 -18.229 10.186 1.00 92.19 246 THR A N 1
ATOM 1984 C CA . THR A 1 246 ? -1.800 -17.821 8.843 1.00 92.19 246 THR A CA 1
ATOM 1985 C C . THR A 1 246 ? -0.658 -17.101 8.127 1.00 92.19 246 THR A C 1
ATOM 1987 O O . THR A 1 246 ? -0.389 -17.397 6.967 1.00 92.19 246 THR A O 1
ATOM 1990 N N . PHE A 1 247 ? 0.053 -16.201 8.810 1.00 92.31 247 PHE A N 1
ATOM 1991 C CA . PHE A 1 247 ? 1.202 -15.502 8.231 1.00 92.31 247 PHE A CA 1
ATOM 1992 C C . PHE A 1 247 ? 2.362 -16.457 7.938 1.00 92.31 247 PHE A C 1
ATOM 1994 O O . PHE A 1 247 ? 2.888 -16.428 6.830 1.00 92.31 247 PHE A O 1
ATOM 2001 N N . GLU A 1 248 ? 2.692 -17.343 8.877 1.00 92.12 248 GLU A N 1
ATOM 2002 C CA . GLU A 1 248 ? 3.716 -18.380 8.706 1.00 92.12 248 GLU A CA 1
ATOM 2003 C C . GLU A 1 248 ? 3.391 -19.263 7.494 1.00 92.12 248 GLU A C 1
ATOM 2005 O O . GLU A 1 248 ? 4.199 -19.418 6.584 1.00 92.12 248 GLU A O 1
ATOM 2010 N N . THR A 1 249 ? 2.153 -19.756 7.402 1.00 93.25 249 THR A N 1
ATOM 2011 C CA . THR A 1 249 ? 1.715 -20.616 6.290 1.00 93.25 249 THR A CA 1
ATOM 2012 C C . THR A 1 249 ? 1.810 -19.921 4.931 1.00 93.25 249 THR A C 1
ATOM 2014 O O . THR A 1 249 ? 2.139 -20.555 3.929 1.00 93.25 249 THR A O 1
ATOM 2017 N N . LEU A 1 250 ? 1.473 -18.631 4.870 1.00 92.00 250 LEU A N 1
ATOM 2018 C CA . LEU A 1 250 ? 1.366 -17.902 3.606 1.00 92.00 250 LEU A CA 1
ATOM 2019 C C . LEU A 1 250 ? 2.667 -17.258 3.145 1.00 92.00 250 LEU A C 1
ATOM 2021 O O . LEU A 1 250 ? 2.776 -16.967 1.953 1.00 92.00 250 LEU A O 1
ATOM 2025 N N . PHE A 1 251 ? 3.600 -16.983 4.057 1.00 89.62 251 PHE A N 1
ATOM 2026 C CA . PHE A 1 251 ? 4.754 -16.138 3.766 1.00 89.62 251 PHE A CA 1
ATOM 2027 C C . PHE A 1 251 ? 6.095 -16.739 4.182 1.00 89.62 251 PHE A C 1
ATOM 2029 O O . PHE A 1 251 ? 7.113 -16.343 3.608 1.00 89.62 251 PHE A O 1
ATOM 2036 N N . ASP A 1 252 ? 6.140 -17.713 5.094 1.00 89.75 252 ASP A N 1
ATOM 2037 C CA . ASP A 1 252 ? 7.415 -18.337 5.437 1.00 89.75 252 ASP A CA 1
ATOM 2038 C C . ASP A 1 252 ? 7.963 -19.115 4.243 1.00 89.75 252 ASP A C 1
ATOM 2040 O O . ASP A 1 252 ? 7.265 -19.892 3.586 1.00 89.75 252 ASP A O 1
ATOM 2044 N N . GLN A 1 253 ? 9.248 -18.886 3.960 1.00 87.19 253 GLN A N 1
ATOM 2045 C CA . GLN A 1 253 ? 9.971 -19.490 2.835 1.00 87.19 253 GLN A CA 1
ATOM 2046 C C . GLN A 1 253 ? 9.357 -19.183 1.455 1.00 87.19 253 GLN A C 1
ATOM 2048 O O . GLN A 1 253 ? 9.722 -19.817 0.463 1.00 87.19 253 GLN A O 1
ATOM 2053 N N . GLN A 1 254 ? 8.446 -18.210 1.369 1.00 89.69 254 GLN A N 1
ATOM 2054 C CA . GLN A 1 254 ? 7.910 -17.725 0.103 1.00 89.69 254 GLN A CA 1
ATOM 2055 C C . GLN A 1 254 ? 8.792 -16.611 -0.481 1.00 89.69 254 GLN A C 1
ATOM 2057 O O . GLN A 1 254 ? 9.530 -15.960 0.260 1.00 89.69 254 GLN A O 1
ATOM 2062 N N . PRO A 1 255 ? 8.724 -16.370 -1.805 1.00 88.75 255 PRO A N 1
ATOM 2063 C CA . PRO A 1 255 ? 9.408 -15.246 -2.440 1.00 88.75 255 PRO A CA 1
ATOM 2064 C C . PRO A 1 255 ? 9.103 -13.914 -1.744 1.00 88.75 255 PRO A C 1
ATOM 2066 O O . PRO A 1 255 ? 7.943 -13.511 -1.664 1.00 88.75 255 PRO A O 1
ATOM 2069 N N . ASP A 1 256 ? 10.141 -13.225 -1.275 1.00 91.00 256 ASP A N 1
ATOM 2070 C CA . ASP A 1 256 ? 10.032 -11.871 -0.739 1.00 91.00 256 ASP A CA 1
ATOM 2071 C C . ASP A 1 256 ? 9.928 -10.821 -1.863 1.00 91.00 256 ASP A C 1
ATOM 2073 O O . ASP A 1 256 ? 9.886 -11.132 -3.057 1.00 91.00 256 ASP A O 1
ATOM 2077 N N . GLY A 1 257 ? 9.871 -9.546 -1.489 1.00 89.00 257 GLY A N 1
ATOM 2078 C CA . GLY A 1 257 ? 9.765 -8.423 -2.414 1.00 89.00 257 GLY A CA 1
ATOM 2079 C C . GLY A 1 257 ? 10.887 -8.366 -3.441 1.00 89.00 257 GLY A C 1
ATOM 2080 O O . GLY A 1 257 ? 10.634 -8.044 -4.603 1.00 89.00 257 GLY A O 1
ATOM 2081 N N . GLN A 1 258 ? 12.109 -8.713 -3.039 1.00 91.81 258 GLN A N 1
ATOM 2082 C CA . GLN A 1 258 ? 13.258 -8.718 -3.935 1.00 91.81 258 GLN A CA 1
ATOM 2083 C C . GLN A 1 258 ? 13.152 -9.879 -4.931 1.00 91.81 258 GLN A C 1
ATOM 2085 O O . GLN A 1 258 ? 13.322 -9.685 -6.136 1.00 91.81 258 GLN A O 1
ATOM 2090 N N . ALA A 1 259 ? 12.789 -11.070 -4.452 1.00 92.38 259 ALA A N 1
ATOM 2091 C CA . ALA A 1 259 ? 12.556 -12.233 -5.296 1.00 92.38 259 ALA A CA 1
ATOM 2092 C C . ALA A 1 259 ? 11.403 -12.000 -6.286 1.00 92.38 259 ALA A C 1
ATOM 2094 O O . ALA A 1 259 ? 11.521 -12.373 -7.454 1.00 92.38 259 ALA A O 1
ATOM 2095 N N . MET A 1 260 ? 10.317 -11.338 -5.866 1.00 92.50 260 MET A N 1
ATOM 2096 C CA . MET A 1 260 ? 9.218 -10.941 -6.756 1.00 92.50 260 MET A CA 1
ATOM 2097 C C . MET A 1 260 ? 9.694 -9.967 -7.841 1.00 92.50 260 MET A C 1
ATOM 2099 O O . MET A 1 260 ? 9.415 -10.180 -9.023 1.00 92.50 260 MET A O 1
ATOM 2103 N N . LEU A 1 261 ? 10.455 -8.934 -7.464 1.00 90.75 261 LEU A N 1
ATOM 2104 C CA . LEU A 1 261 ? 11.018 -7.959 -8.400 1.00 90.75 261 LEU A CA 1
ATOM 2105 C C . LEU A 1 261 ? 11.904 -8.633 -9.461 1.00 90.75 261 LEU A C 1
ATOM 2107 O O . LEU A 1 261 ? 11.815 -8.325 -10.655 1.00 90.75 261 LEU A O 1
ATOM 2111 N N . GLU A 1 262 ? 12.746 -9.577 -9.046 1.00 90.38 262 GLU A N 1
ATOM 2112 C CA . GLU A 1 262 ? 13.600 -10.337 -9.954 1.00 90.38 262 GLU A CA 1
ATOM 2113 C C . GLU A 1 262 ? 12.813 -11.290 -10.853 1.00 90.38 262 GLU A C 1
ATOM 2115 O O . GLU A 1 262 ? 13.047 -11.307 -12.063 1.00 90.38 262 GLU A O 1
ATOM 2120 N N . ALA A 1 263 ? 11.878 -12.051 -10.287 1.00 91.19 263 ALA A N 1
ATOM 2121 C CA . ALA A 1 263 ? 11.105 -13.050 -11.014 1.00 91.19 263 ALA A CA 1
ATOM 2122 C C . ALA A 1 263 ? 10.220 -12.421 -12.099 1.00 91.19 263 ALA A C 1
ATOM 2124 O O . ALA A 1 263 ? 10.197 -12.902 -13.232 1.00 91.19 263 ALA A O 1
ATOM 2125 N N . PHE A 1 264 ? 9.527 -11.322 -11.786 1.00 90.50 264 PHE A N 1
ATOM 2126 C CA . PHE A 1 264 ? 8.627 -10.669 -12.737 1.00 90.50 264 PHE A CA 1
ATOM 2127 C C . PHE A 1 264 ? 9.367 -9.977 -13.882 1.00 90.50 264 PHE A C 1
ATOM 2129 O O . PHE A 1 264 ? 8.985 -10.127 -15.042 1.00 90.50 264 PHE A O 1
ATOM 2136 N N . SER A 1 265 ? 10.469 -9.284 -13.584 1.00 83.56 265 SER A N 1
ATOM 2137 C CA . SER A 1 265 ? 11.257 -8.595 -14.616 1.00 83.56 265 SER A CA 1
ATOM 2138 C C . SER A 1 265 ? 12.024 -9.544 -15.541 1.00 83.56 265 SER A C 1
ATOM 2140 O O . SER A 1 265 ? 12.320 -9.186 -16.677 1.00 83.56 265 SER A O 1
ATOM 2142 N N . ARG A 1 266 ? 12.336 -10.763 -15.085 1.00 84.56 266 ARG A N 1
ATOM 2143 C CA . ARG A 1 266 ? 13.008 -11.794 -15.893 1.00 84.56 266 ARG A CA 1
ATOM 2144 C C . ARG A 1 266 ? 12.043 -12.749 -16.595 1.00 84.56 266 ARG A C 1
ATOM 2146 O O . ARG A 1 266 ? 12.503 -13.725 -17.183 1.00 84.56 266 ARG A O 1
ATOM 2153 N N . PHE A 1 267 ? 10.731 -12.510 -16.537 1.00 83.31 267 PHE A N 1
ATOM 2154 C CA . PHE A 1 267 ? 9.758 -13.436 -17.109 1.00 83.31 267 PHE A CA 1
ATOM 2155 C C . PHE A 1 267 ? 10.025 -13.697 -18.598 1.00 83.31 267 PHE A C 1
ATOM 2157 O O . PHE A 1 267 ? 10.018 -12.781 -19.421 1.00 83.31 267 PHE A O 1
ATOM 2164 N N . ASN A 1 268 ? 10.172 -14.974 -18.944 1.00 80.25 268 ASN A N 1
ATOM 2165 C CA . ASN A 1 268 ? 10.273 -15.447 -20.313 1.00 80.25 268 ASN A CA 1
ATOM 2166 C C . ASN A 1 268 ? 9.493 -16.761 -20.439 1.00 80.25 268 ASN A C 1
ATOM 2168 O O . ASN A 1 268 ? 9.805 -17.736 -19.763 1.00 80.25 268 ASN A O 1
ATOM 2172 N N . ALA A 1 269 ? 8.487 -16.792 -21.318 1.00 80.12 269 ALA A N 1
ATOM 2173 C CA . ALA A 1 269 ? 7.624 -17.961 -21.509 1.00 80.12 269 ALA A CA 1
ATOM 2174 C C . ALA A 1 269 ? 8.371 -19.194 -22.055 1.00 80.12 269 ALA A C 1
ATOM 2176 O O . ALA A 1 269 ? 7.874 -20.311 -21.939 1.00 80.12 269 ALA A O 1
ATOM 2177 N N . TRP A 1 270 ? 9.551 -18.993 -22.645 1.00 82.62 270 TRP A N 1
ATOM 2178 C CA . TRP A 1 270 ? 10.386 -20.051 -23.215 1.00 82.62 270 TRP A CA 1
ATOM 2179 C C . TRP A 1 270 ? 11.495 -20.523 -22.265 1.00 82.62 270 TRP A C 1
ATOM 2181 O O . TRP A 1 270 ? 12.219 -21.459 -22.592 1.00 82.62 270 TRP A O 1
ATOM 2191 N N . ASP A 1 271 ? 11.622 -19.897 -21.093 1.00 85.56 271 ASP A N 1
ATOM 2192 C CA . ASP A 1 271 ? 12.551 -20.291 -20.036 1.00 85.56 271 ASP A CA 1
ATOM 2193 C C . ASP A 1 271 ? 11.756 -20.900 -18.873 1.00 85.56 271 ASP A C 1
ATOM 2195 O O . ASP A 1 271 ? 11.058 -20.207 -18.128 1.00 85.56 271 ASP A O 1
ATOM 2199 N N . ALA A 1 272 ? 11.855 -22.223 -18.722 1.00 86.56 272 ALA A N 1
ATOM 2200 C CA . ALA A 1 272 ? 11.115 -22.963 -17.705 1.00 86.56 272 ALA A CA 1
ATOM 2201 C C . ALA A 1 272 ? 11.452 -22.507 -16.275 1.00 86.56 272 ALA A C 1
ATOM 2203 O O . ALA A 1 272 ? 10.559 -22.450 -15.429 1.00 86.56 272 ALA A O 1
ATOM 2204 N N . GLN A 1 273 ? 12.711 -22.151 -16.004 1.00 88.00 273 GLN A N 1
ATOM 2205 C CA . GLN A 1 273 ? 13.136 -21.712 -14.677 1.00 88.00 273 GLN A CA 1
ATOM 2206 C C . GLN A 1 273 ? 12.600 -20.310 -14.374 1.00 88.00 273 GLN A C 1
ATOM 2208 O O . GLN A 1 273 ? 12.055 -20.079 -13.292 1.00 88.00 273 GLN A O 1
ATOM 2213 N N . ALA A 1 274 ? 12.703 -19.385 -15.332 1.00 84.62 274 ALA A N 1
ATOM 2214 C CA . ALA A 1 274 ? 12.136 -18.046 -15.186 1.00 84.62 274 ALA A CA 1
ATOM 2215 C C . ALA A 1 274 ? 10.605 -18.091 -15.028 1.00 84.62 274 ALA A C 1
ATOM 2217 O O . ALA A 1 274 ? 10.038 -17.370 -14.204 1.00 84.62 274 ALA A O 1
ATOM 2218 N N . SER A 1 275 ? 9.933 -18.977 -15.769 1.00 86.06 275 SER A N 1
ATOM 2219 C CA . SER A 1 275 ? 8.486 -19.177 -15.674 1.00 86.06 275 SER A CA 1
ATOM 2220 C C . SER A 1 275 ? 8.050 -19.771 -14.325 1.00 86.06 275 SER A C 1
ATOM 2222 O O . SER A 1 275 ? 7.048 -19.325 -13.758 1.00 86.06 275 SER A O 1
ATOM 2224 N N . ASP A 1 276 ? 8.777 -20.753 -13.778 1.00 89.88 276 ASP A N 1
ATOM 2225 C CA . ASP A 1 276 ? 8.486 -21.327 -12.452 1.00 89.88 276 ASP A CA 1
ATOM 2226 C C . ASP A 1 276 ? 8.676 -20.288 -11.336 1.00 89.88 276 ASP A C 1
ATOM 2228 O O . ASP A 1 276 ? 7.799 -20.112 -10.486 1.00 89.88 276 ASP A O 1
ATOM 2232 N N . ALA A 1 277 ? 9.772 -19.522 -11.385 1.00 90.56 277 ALA A N 1
ATOM 2233 C CA . ALA A 1 277 ? 10.031 -18.446 -10.430 1.00 90.56 277 ALA A CA 1
ATOM 2234 C C . ALA A 1 277 ? 8.914 -17.388 -10.447 1.00 90.56 277 ALA A C 1
ATOM 2236 O O . ALA A 1 277 ? 8.388 -17.021 -9.394 1.00 90.56 277 ALA A O 1
ATOM 2237 N N . ALA A 1 278 ? 8.491 -16.947 -11.637 1.00 90.12 278 ALA A N 1
ATOM 2238 C CA . ALA A 1 278 ? 7.389 -15.999 -11.786 1.00 90.12 278 ALA A CA 1
ATOM 2239 C C . ALA A 1 278 ? 6.044 -16.572 -11.311 1.00 90.12 278 ALA A C 1
ATOM 2241 O O . ALA A 1 278 ? 5.219 -15.838 -10.766 1.00 90.12 278 ALA A O 1
ATOM 2242 N N . THR A 1 279 ? 5.819 -17.879 -11.467 1.00 92.00 279 THR A N 1
ATOM 2243 C CA . THR A 1 279 ? 4.605 -18.549 -10.977 1.00 92.00 279 THR A CA 1
ATOM 2244 C C . THR A 1 279 ? 4.554 -18.543 -9.452 1.00 92.00 279 THR A C 1
ATOM 2246 O O . THR A 1 279 ? 3.537 -18.149 -8.879 1.00 92.00 279 THR A O 1
ATOM 2249 N N . LYS A 1 280 ? 5.658 -18.899 -8.785 1.00 92.00 280 LYS A N 1
ATOM 2250 C CA . LYS A 1 280 ? 5.769 -18.845 -7.318 1.00 92.00 280 LYS A CA 1
ATOM 2251 C C . LYS A 1 280 ? 5.596 -17.419 -6.797 1.00 92.00 280 LYS A C 1
ATOM 2253 O O . LYS A 1 280 ? 4.767 -17.187 -5.922 1.00 92.00 280 LYS A O 1
ATOM 2258 N N . ALA A 1 281 ? 6.287 -16.454 -7.407 1.00 93.62 281 ALA A N 1
ATOM 2259 C CA . ALA A 1 281 ? 6.135 -15.035 -7.086 1.00 93.62 281 ALA A CA 1
ATOM 2260 C C . ALA A 1 281 ? 4.687 -14.546 -7.273 1.00 93.62 281 ALA A C 1
ATOM 2262 O O . ALA A 1 281 ? 4.175 -13.796 -6.446 1.00 93.62 281 ALA A O 1
ATOM 2263 N N . SER A 1 282 ? 3.988 -15.015 -8.314 1.00 94.56 282 SER A N 1
ATOM 2264 C CA . SER A 1 282 ? 2.582 -14.665 -8.562 1.00 94.56 282 SER A CA 1
ATOM 2265 C C . SER A 1 282 ? 1.638 -15.170 -7.470 1.00 94.56 282 SER A C 1
ATOM 2267 O O . SER A 1 282 ? 0.641 -14.511 -7.180 1.00 94.56 282 SER A O 1
ATOM 2269 N N . ILE A 1 283 ? 1.918 -16.332 -6.872 1.00 94.50 283 ILE A N 1
ATOM 2270 C CA . ILE A 1 283 ? 1.124 -16.865 -5.756 1.00 94.50 283 ILE A CA 1
ATOM 2271 C C . ILE A 1 283 ? 1.293 -15.964 -4.533 1.00 94.50 283 ILE A C 1
ATOM 2273 O O . ILE A 1 283 ? 0.290 -15.494 -3.994 1.00 94.50 283 ILE A O 1
ATOM 2277 N N . THR A 1 284 ? 2.536 -15.650 -4.150 1.00 95.19 284 THR A N 1
ATOM 2278 C CA . THR A 1 284 ? 2.799 -14.733 -3.032 1.00 95.19 284 THR A CA 1
ATOM 2279 C C . THR A 1 284 ? 2.158 -13.376 -3.275 1.00 95.19 284 THR A C 1
ATOM 2281 O O . THR A 1 284 ? 1.438 -12.879 -2.416 1.00 95.19 284 THR A O 1
ATOM 2284 N N . TRP A 1 285 ? 2.326 -12.808 -4.470 1.00 96.00 285 TRP A N 1
ATOM 2285 C CA . TRP A 1 285 ? 1.737 -11.521 -4.825 1.00 96.00 285 TRP A CA 1
ATOM 2286 C C . TRP A 1 285 ? 0.211 -11.512 -4.679 1.00 96.00 285 TRP A C 1
ATOM 2288 O O . TRP A 1 285 ? -0.351 -10.567 -4.133 1.00 96.00 285 TRP A O 1
ATOM 2298 N N . ARG A 1 286 ? -0.481 -12.577 -5.108 1.00 96.19 286 ARG A N 1
ATOM 2299 C CA . ARG A 1 286 ? -1.942 -12.692 -4.940 1.00 96.19 286 ARG A CA 1
ATOM 2300 C C . ARG A 1 286 ? -2.345 -12.780 -3.475 1.00 96.19 286 ARG A C 1
ATOM 2302 O O . ARG A 1 286 ? -3.371 -12.212 -3.111 1.00 96.19 286 ARG A O 1
ATOM 2309 N N . ASN A 1 287 ? -1.542 -13.446 -2.645 1.00 96.19 287 ASN A N 1
ATOM 2310 C CA . ASN A 1 287 ? -1.752 -13.427 -1.203 1.00 96.19 287 ASN A CA 1
ATOM 2311 C C . ASN A 1 287 ? -1.631 -11.991 -0.684 1.00 96.19 287 ASN A C 1
ATOM 2313 O O . ASN A 1 287 ? -2.564 -11.531 -0.042 1.00 96.19 287 ASN A O 1
ATOM 2317 N N . LEU A 1 288 ? -0.577 -11.246 -1.038 1.00 96.00 288 LEU A N 1
ATOM 2318 C CA . LEU A 1 288 ? -0.425 -9.832 -0.652 1.00 96.00 288 LEU A CA 1
ATOM 2319 C C . LEU A 1 288 ? -1.595 -8.955 -1.136 1.00 96.00 288 LEU A C 1
ATOM 2321 O O . LEU A 1 288 ? -2.044 -8.070 -0.417 1.00 96.00 288 LEU A O 1
ATOM 2325 N N . ALA A 1 289 ? -2.122 -9.209 -2.335 1.00 96.19 289 ALA A N 1
ATOM 2326 C CA . ALA A 1 289 ? -3.250 -8.459 -2.885 1.00 96.19 289 ALA A CA 1
ATOM 2327 C C . ALA A 1 289 ? -4.577 -8.710 -2.143 1.00 96.19 289 ALA A C 1
ATOM 2329 O O . ALA A 1 289 ? -5.459 -7.854 -2.148 1.00 96.19 289 ALA A O 1
ATOM 2330 N N . ALA A 1 290 ? -4.734 -9.877 -1.515 1.00 96.12 290 ALA A N 1
ATOM 2331 C CA . ALA A 1 290 ? -5.984 -10.293 -0.887 1.00 96.12 290 ALA A CA 1
ATOM 2332 C C . ALA A 1 290 ? -6.098 -9.923 0.603 1.00 96.12 290 ALA A C 1
ATOM 2334 O O . ALA A 1 290 ? -7.186 -10.045 1.167 1.00 96.12 290 ALA A O 1
ATOM 2335 N N . ARG A 1 291 ? -5.008 -9.513 1.269 1.00 96.31 291 ARG A N 1
ATOM 2336 C CA . ARG A 1 291 ? -4.976 -9.329 2.732 1.00 96.31 291 ARG A CA 1
ATOM 2337 C C . ARG A 1 291 ? -3.985 -8.271 3.199 1.00 96.31 291 ARG A C 1
ATOM 2339 O O . ARG A 1 291 ? -3.133 -7.822 2.439 1.00 96.31 291 ARG A O 1
ATOM 2346 N N . ALA A 1 292 ? -4.070 -7.920 4.477 1.00 96.94 292 ALA A N 1
ATOM 2347 C CA . ALA A 1 292 ? -2.986 -7.240 5.166 1.00 96.94 292 ALA A CA 1
ATOM 2348 C C . ALA A 1 292 ? -1.756 -8.160 5.255 1.00 96.94 292 ALA A C 1
ATOM 2350 O O . ALA A 1 292 ? -1.868 -9.334 5.612 1.00 96.94 292 ALA A O 1
ATOM 2351 N N . PHE A 1 293 ? -0.579 -7.628 4.938 1.00 96.31 293 PHE A N 1
ATOM 2352 C CA . PHE A 1 293 ? 0.676 -8.383 4.914 1.00 96.31 293 PHE A CA 1
ATOM 2353 C C . PHE A 1 293 ? 1.765 -7.688 5.732 1.00 96.31 293 PHE A C 1
ATOM 2355 O O . PHE A 1 293 ? 1.748 -6.465 5.850 1.00 96.31 293 PHE A O 1
ATOM 2362 N N . PRO A 1 294 ? 2.736 -8.419 6.300 1.00 95.75 294 PRO A N 1
ATOM 2363 C CA . PRO A 1 294 ? 3.812 -7.795 7.056 1.00 95.75 294 PRO A CA 1
ATOM 2364 C C . PRO A 1 294 ? 4.746 -7.012 6.123 1.00 95.75 294 PRO A C 1
ATOM 2366 O O . PRO A 1 294 ? 5.221 -7.533 5.112 1.00 95.75 294 PRO A O 1
ATOM 2369 N N . VAL A 1 295 ? 5.057 -5.761 6.483 1.00 96.25 295 VAL A N 1
ATOM 2370 C CA . VAL A 1 295 ? 5.927 -4.885 5.671 1.00 96.25 295 VAL A CA 1
ATOM 2371 C C . VAL A 1 295 ? 7.329 -5.475 5.498 1.00 96.25 295 VAL A C 1
ATOM 2373 O O . VAL A 1 295 ? 7.983 -5.205 4.495 1.00 96.25 295 VAL A O 1
ATOM 2376 N N . SER A 1 296 ? 7.774 -6.346 6.412 1.00 93.75 296 SER A N 1
ATOM 2377 C CA . SER A 1 296 ? 9.054 -7.057 6.305 1.00 93.75 296 SER A CA 1
ATOM 2378 C C . SER A 1 296 ? 9.217 -7.875 5.022 1.00 93.75 296 SER A C 1
ATOM 2380 O O . SER A 1 296 ? 10.353 -8.120 4.639 1.00 93.75 296 SER A O 1
ATOM 2382 N N . LEU A 1 297 ? 8.125 -8.266 4.355 1.00 94.00 297 LEU A N 1
ATOM 2383 C CA . LEU A 1 297 ? 8.180 -8.996 3.084 1.00 94.00 297 LEU A CA 1
ATOM 2384 C C . LEU A 1 297 ? 8.460 -8.101 1.882 1.00 94.00 297 LEU A C 1
ATOM 2386 O O . LEU A 1 297 ? 8.827 -8.608 0.831 1.00 94.00 297 LEU A O 1
ATOM 2390 N N . ILE A 1 298 ? 8.245 -6.791 1.985 1.00 95.88 298 ILE A N 1
ATOM 2391 C CA . ILE A 1 298 ? 8.369 -5.887 0.840 1.00 95.88 298 ILE A CA 1
ATOM 2392 C C . ILE A 1 298 ? 9.837 -5.534 0.612 1.00 95.88 298 ILE A C 1
ATOM 2394 O O . ILE A 1 298 ? 10.601 -5.436 1.571 1.00 95.88 298 ILE A O 1
ATOM 2398 N N . ALA A 1 299 ? 10.242 -5.338 -0.644 1.00 95.94 299 ALA A N 1
ATOM 2399 C CA . ALA A 1 299 ? 11.602 -4.921 -0.971 1.00 95.94 299 ALA A CA 1
ATOM 2400 C C . ALA A 1 299 ? 11.899 -3.541 -0.354 1.00 95.94 299 ALA A C 1
ATOM 2402 O O . ALA A 1 299 ? 10.990 -2.708 -0.271 1.00 95.94 299 ALA A O 1
ATOM 2403 N N . PRO A 1 300 ? 13.137 -3.281 0.098 1.00 96.25 300 PRO A N 1
ATOM 2404 C CA . PRO A 1 300 ? 13.556 -1.934 0.461 1.00 96.25 300 PRO A CA 1
ATOM 2405 C C . PRO A 1 300 ? 13.322 -0.978 -0.703 1.00 96.25 300 PRO A C 1
ATOM 2407 O O . PRO A 1 300 ? 13.505 -1.354 -1.862 1.00 96.25 300 PRO A O 1
ATOM 2410 N N . GLN A 1 301 ? 12.880 0.238 -0.408 1.00 94.94 301 GLN A N 1
ATOM 2411 C CA . GLN A 1 301 ? 12.525 1.187 -1.455 1.00 94.94 301 GLN A CA 1
ATOM 2412 C C . GLN A 1 301 ? 12.821 2.623 -1.052 1.00 94.94 301 GLN A C 1
ATOM 2414 O O . GLN A 1 301 ? 12.859 2.975 0.126 1.00 94.94 301 GLN A O 1
ATOM 2419 N N . ARG A 1 302 ? 13.024 3.456 -2.065 1.00 93.25 302 ARG A N 1
ATOM 2420 C CA . ARG A 1 302 ? 13.177 4.899 -1.921 1.00 93.25 302 ARG A CA 1
ATOM 2421 C C . ARG A 1 302 ? 11.838 5.620 -2.000 1.00 93.25 302 ARG A C 1
ATOM 2423 O O . ARG A 1 302 ? 10.825 5.028 -2.380 1.00 93.25 302 ARG A O 1
ATOM 2430 N N . ALA A 1 303 ? 11.841 6.910 -1.674 1.00 91.25 303 ALA A N 1
ATOM 2431 C CA . ALA A 1 303 ? 10.684 7.763 -1.902 1.00 91.25 303 ALA A CA 1
ATOM 2432 C C . ALA A 1 303 ? 10.318 7.777 -3.391 1.00 91.25 303 ALA A C 1
ATOM 2434 O O . ALA A 1 303 ? 11.181 7.783 -4.274 1.00 91.25 303 ALA A O 1
ATOM 2435 N N . ARG A 1 304 ? 9.015 7.736 -3.671 1.00 89.94 304 ARG A N 1
ATOM 2436 C CA . ARG A 1 304 ? 8.519 7.610 -5.038 1.00 89.94 304 ARG A CA 1
ATOM 2437 C C . ARG A 1 304 ? 8.662 8.915 -5.797 1.00 89.94 304 ARG A C 1
ATOM 2439 O O . ARG A 1 304 ? 8.314 9.981 -5.303 1.00 89.94 304 ARG A O 1
ATOM 2446 N N . GLN A 1 305 ? 9.105 8.802 -7.043 1.00 89.12 305 GLN A N 1
ATOM 2447 C CA . GLN A 1 305 ? 9.276 9.935 -7.942 1.00 89.12 305 GLN A CA 1
ATOM 2448 C C . GLN A 1 305 ? 8.585 9.620 -9.264 1.00 89.12 305 GLN A C 1
ATOM 2450 O O . GLN A 1 305 ? 9.170 9.025 -10.170 1.00 89.12 305 GLN A O 1
ATOM 2455 N N . SER A 1 306 ? 7.317 10.021 -9.389 1.00 86.12 306 SER A N 1
ATOM 2456 C CA . SER A 1 306 ? 6.498 9.648 -10.551 1.00 86.12 306 SER A CA 1
ATOM 2457 C C . SER A 1 306 ? 7.077 10.094 -11.896 1.00 86.12 306 SER A C 1
ATOM 2459 O O . SER A 1 306 ? 6.825 9.434 -12.898 1.00 86.12 306 SER A O 1
ATOM 2461 N N . GLY A 1 307 ? 7.888 11.158 -11.934 1.00 86.25 307 GLY A N 1
ATOM 2462 C CA . GLY A 1 307 ? 8.597 11.575 -13.149 1.00 86.25 307 GLY A CA 1
ATOM 2463 C C . GLY A 1 307 ? 9.497 10.473 -13.721 1.00 86.25 307 GLY A C 1
ATOM 2464 O O . GLY A 1 307 ? 9.406 10.165 -14.905 1.00 86.25 307 GLY A O 1
ATOM 2465 N N . PHE A 1 308 ? 10.291 9.818 -12.869 1.00 88.56 308 PHE A N 1
ATOM 2466 C CA . PHE A 1 308 ? 11.163 8.704 -13.256 1.00 88.56 308 PHE A CA 1
ATOM 2467 C C . PHE A 1 308 ? 10.360 7.461 -13.647 1.00 88.56 308 PHE A C 1
ATOM 2469 O O . PHE A 1 308 ? 10.656 6.790 -14.636 1.00 88.56 308 PHE A O 1
ATOM 2476 N N . GLU A 1 309 ? 9.301 7.172 -12.894 1.00 91.69 309 GLU A N 1
ATOM 2477 C CA . GLU A 1 309 ? 8.493 5.964 -13.068 1.00 91.69 309 GLU A CA 1
ATOM 2478 C C . GLU A 1 309 ? 7.805 5.897 -14.437 1.00 91.69 309 GLU A C 1
ATOM 2480 O O . GLU A 1 309 ? 7.650 4.813 -14.997 1.00 91.69 309 GLU A O 1
ATOM 2485 N N . TYR A 1 310 ? 7.412 7.041 -15.006 1.00 90.81 310 TYR A N 1
ATOM 2486 C CA . TYR A 1 310 ? 6.771 7.073 -16.322 1.00 90.81 310 TYR A CA 1
ATOM 2487 C C . TYR A 1 310 ? 7.739 6.827 -17.486 1.00 90.81 310 TYR A C 1
ATOM 2489 O O . TYR A 1 310 ? 7.291 6.381 -18.549 1.00 90.81 310 TYR A O 1
ATOM 2497 N N . VAL A 1 311 ? 9.035 7.102 -17.309 1.00 89.69 311 VAL A N 1
ATOM 2498 C CA . VAL A 1 311 ? 10.042 6.993 -18.381 1.00 89.69 311 VAL A CA 1
ATOM 2499 C C . VAL A 1 311 ? 10.699 5.611 -18.424 1.00 89.69 311 VAL A C 1
ATOM 2501 O O . VAL A 1 311 ? 11.149 5.173 -19.486 1.00 89.69 311 VAL A O 1
ATOM 2504 N N . LEU A 1 312 ? 10.697 4.888 -17.307 1.00 92.12 312 LEU A N 1
ATOM 2505 C CA . LEU A 1 312 ? 11.317 3.569 -17.185 1.00 92.12 312 LEU A CA 1
ATOM 2506 C C . LEU A 1 312 ? 10.333 2.430 -17.513 1.00 92.12 312 LEU A C 1
ATOM 2508 O O . LEU A 1 312 ? 9.177 2.440 -17.090 1.00 92.12 312 LEU A O 1
ATOM 2512 N N . GLU A 1 313 ? 10.804 1.406 -18.220 1.00 91.69 313 GLU A N 1
ATOM 2513 C CA . GLU A 1 313 ? 10.119 0.131 -18.454 1.00 91.69 313 GLU A CA 1
ATOM 2514 C C . GLU A 1 313 ? 9.974 -0.678 -17.169 1.00 91.69 313 GLU A C 1
ATOM 2516 O O . GLU A 1 313 ? 8.964 -1.362 -17.010 1.00 91.69 313 GLU A O 1
ATOM 2521 N N . HIS A 1 314 ? 10.947 -0.594 -16.252 1.00 91.62 314 HIS A N 1
ATOM 2522 C CA . HIS A 1 314 ? 10.939 -1.288 -14.957 1.00 91.62 314 HIS A CA 1
ATOM 2523 C C . HIS A 1 314 ? 10.944 -0.302 -13.782 1.00 91.62 314 HIS A C 1
ATOM 2525 O O . HIS A 1 314 ? 11.903 -0.263 -13.003 1.00 91.62 314 HIS A O 1
ATOM 2531 N N . PRO A 1 315 ? 9.868 0.476 -13.585 1.00 93.62 315 PRO A N 1
ATOM 2532 C CA . PRO A 1 315 ? 9.832 1.500 -12.545 1.00 93.62 315 PRO A CA 1
ATOM 2533 C C . PRO A 1 315 ? 9.973 0.918 -11.128 1.00 93.62 315 PRO A C 1
ATOM 2535 O O . PRO A 1 315 ? 10.554 1.560 -10.259 1.00 93.62 315 PRO A O 1
ATOM 2538 N N . GLY A 1 316 ? 9.543 -0.331 -10.901 1.00 94.06 316 GLY A N 1
ATOM 2539 C CA . GLY A 1 316 ? 9.761 -1.034 -9.633 1.00 94.06 316 GLY A CA 1
ATOM 2540 C C . GLY A 1 316 ? 11.240 -1.261 -9.299 1.00 94.06 316 GLY A C 1
ATOM 2541 O O . GLY A 1 316 ? 11.619 -1.169 -8.137 1.00 94.06 316 GLY A O 1
ATOM 2542 N N . ARG A 1 317 ? 12.102 -1.494 -10.301 1.00 93.19 317 ARG A N 1
ATOM 2543 C CA . ARG A 1 317 ? 13.549 -1.669 -10.072 1.00 93.19 317 ARG A CA 1
ATOM 2544 C C . ARG A 1 317 ? 14.226 -0.365 -9.687 1.00 93.19 317 ARG A C 1
ATOM 2546 O O . ARG A 1 317 ? 15.130 -0.386 -8.867 1.00 93.19 317 ARG A O 1
ATOM 2553 N N . TYR A 1 318 ? 13.759 0.746 -10.245 1.00 93.81 318 TYR A N 1
ATOM 2554 C CA . TYR A 1 318 ? 14.190 2.070 -9.821 1.00 93.81 318 TYR A CA 1
ATOM 2555 C C . TYR A 1 318 ? 13.728 2.389 -8.397 1.00 93.81 318 TYR A C 1
ATOM 2557 O O . TYR A 1 318 ? 14.538 2.802 -7.573 1.00 93.81 318 TYR A O 1
ATOM 2565 N N . ALA A 1 319 ? 12.450 2.156 -8.085 1.00 94.06 319 ALA A N 1
ATOM 2566 C CA . ALA A 1 319 ? 11.908 2.422 -6.755 1.00 94.06 319 ALA A CA 1
ATOM 2567 C C . ALA A 1 319 ? 12.612 1.594 -5.663 1.00 94.06 319 ALA A C 1
ATOM 2569 O O . ALA A 1 319 ? 12.857 2.102 -4.572 1.00 94.06 319 ALA A O 1
ATOM 2570 N N . CYS A 1 320 ? 12.989 0.349 -5.963 1.00 95.31 320 CYS A N 1
ATOM 2571 C CA . CYS A 1 320 ? 13.700 -0.531 -5.033 1.00 95.31 320 CYS A CA 1
ATOM 2572 C C . CYS A 1 320 ? 15.235 -0.395 -5.069 1.00 95.31 320 CYS A C 1
ATOM 2574 O O . CYS A 1 320 ? 15.930 -1.108 -4.347 1.00 95.31 320 CYS A O 1
ATOM 2576 N N . ASP A 1 321 ? 15.790 0.507 -5.885 1.00 95.06 321 ASP A N 1
ATOM 2577 C CA . ASP A 1 321 ? 17.230 0.759 -5.923 1.00 95.06 321 ASP A CA 1
ATOM 2578 C C . ASP A 1 321 ? 17.631 1.877 -4.953 1.00 95.06 321 ASP A C 1
ATOM 2580 O O . ASP A 1 321 ? 17.606 3.066 -5.275 1.00 95.06 321 ASP A O 1
ATOM 2584 N N . LEU A 1 322 ? 18.066 1.484 -3.756 1.00 95.44 322 LEU A N 1
ATOM 2585 C CA . LEU A 1 322 ? 18.572 2.422 -2.752 1.00 95.44 322 LEU A CA 1
ATOM 2586 C C . LEU A 1 322 ? 19.924 3.044 -3.131 1.00 95.44 322 LEU A C 1
ATOM 2588 O O . LEU A 1 322 ? 20.261 4.110 -2.620 1.00 95.44 322 LEU A O 1
ATOM 2592 N N . SER A 1 323 ? 20.696 2.408 -4.021 1.00 95.81 323 SER A N 1
ATOM 2593 C CA . SER A 1 323 ? 22.027 2.884 -4.420 1.00 95.81 323 SER A CA 1
ATOM 2594 C C . SER A 1 323 ? 21.978 4.057 -5.402 1.00 95.81 323 SER A C 1
ATOM 2596 O O . SER A 1 323 ? 22.964 4.785 -5.529 1.00 95.81 323 SER A O 1
ATOM 2598 N N . GLY A 1 324 ? 20.844 4.229 -6.093 1.00 93.12 324 GLY A N 1
ATOM 2599 C CA . GLY A 1 324 ? 20.649 5.238 -7.132 1.00 93.12 324 GLY A CA 1
ATOM 2600 C C . GLY A 1 324 ? 21.399 4.950 -8.438 1.00 93.12 324 GLY A C 1
ATOM 2601 O O . GLY A 1 324 ? 21.502 5.830 -9.289 1.00 93.12 324 GLY A O 1
ATOM 2602 N N . GLN A 1 325 ? 21.940 3.744 -8.618 1.00 93.88 325 GLN A N 1
ATOM 2603 C CA . GLN A 1 325 ? 22.758 3.375 -9.775 1.00 93.88 325 GLN A CA 1
ATOM 2604 C C . GLN A 1 325 ? 21.957 2.804 -10.947 1.00 93.88 325 GLN A C 1
ATOM 2606 O O . GLN A 1 325 ? 22.492 2.721 -12.052 1.00 93.88 325 GLN A O 1
ATOM 2611 N N . PHE A 1 326 ? 20.696 2.414 -10.745 1.00 93.00 326 PHE A N 1
ATOM 2612 C CA . PHE A 1 326 ? 19.896 1.701 -11.736 1.00 93.00 326 PHE A CA 1
ATOM 2613 C C . PHE A 1 326 ? 19.879 2.433 -13.081 1.00 93.00 326 PHE A C 1
ATOM 2615 O O . PHE A 1 326 ? 20.358 1.882 -14.070 1.00 93.00 326 PHE A O 1
ATOM 2622 N N . ALA A 1 327 ? 19.413 3.685 -13.124 1.00 91.06 327 ALA A N 1
ATOM 2623 C CA . ALA A 1 327 ? 19.297 4.449 -14.368 1.00 91.06 327 ALA A CA 1
ATOM 2624 C C . ALA A 1 327 ? 20.656 4.626 -15.077 1.00 91.06 327 ALA A C 1
ATOM 2626 O O . ALA A 1 327 ? 20.780 4.333 -16.268 1.00 91.06 327 ALA A O 1
ATOM 2627 N N . ALA A 1 328 ? 21.704 5.006 -14.342 1.00 92.06 328 ALA A N 1
ATOM 2628 C CA . ALA A 1 328 ? 23.048 5.181 -14.897 1.00 92.06 328 ALA A CA 1
ATOM 2629 C C . ALA A 1 328 ? 23.632 3.883 -15.480 1.00 92.06 328 ALA A C 1
ATOM 2631 O O . ALA A 1 328 ? 24.230 3.887 -16.564 1.00 92.06 328 ALA A O 1
ATOM 2632 N N . GLN A 1 329 ? 23.415 2.750 -14.807 1.00 92.31 329 GLN A N 1
ATOM 2633 C CA . GLN A 1 329 ? 23.800 1.438 -15.323 1.00 92.31 329 GLN A CA 1
ATOM 2634 C C . GLN A 1 329 ? 23.038 1.101 -16.608 1.00 92.31 329 GLN A C 1
ATOM 2636 O O . GLN A 1 329 ? 23.654 0.653 -17.574 1.00 92.31 329 GLN A O 1
ATOM 2641 N N . ARG A 1 330 ? 21.725 1.374 -16.665 1.00 91.62 330 ARG A N 1
ATOM 2642 C CA . ARG A 1 330 ? 20.919 1.159 -17.880 1.00 91.62 330 ARG A CA 1
ATOM 2643 C C . ARG A 1 330 ? 21.437 1.990 -19.056 1.00 91.62 330 ARG A C 1
ATOM 2645 O O . ARG A 1 330 ? 21.575 1.443 -20.147 1.00 91.62 330 ARG A O 1
ATOM 2652 N N . LYS A 1 331 ? 21.797 3.262 -18.842 1.00 90.62 331 LYS A N 1
ATOM 2653 C CA . LYS A 1 331 ? 22.403 4.120 -19.881 1.00 90.62 331 LYS A CA 1
ATOM 2654 C C . LYS A 1 331 ? 23.773 3.615 -20.340 1.00 90.62 331 LYS A C 1
ATOM 2656 O O . LYS A 1 331 ? 24.079 3.643 -21.530 1.00 90.62 331 LYS A O 1
ATOM 2661 N N . THR A 1 332 ? 24.592 3.120 -19.419 1.00 90.44 332 THR A N 1
ATOM 2662 C CA . THR A 1 332 ? 25.914 2.573 -19.759 1.00 90.44 332 THR A CA 1
ATOM 2663 C C . THR A 1 332 ? 25.790 1.309 -20.611 1.00 90.44 332 THR A C 1
ATOM 2665 O O . THR A 1 332 ? 26.434 1.194 -21.653 1.00 90.44 332 THR A O 1
ATOM 2668 N N . GLU A 1 333 ? 24.916 0.384 -20.214 1.00 89.69 333 GLU A N 1
ATOM 2669 C CA . GLU A 1 333 ? 24.640 -0.838 -20.976 1.00 89.69 333 GLU A CA 1
ATOM 2670 C C . GLU A 1 333 ? 23.989 -0.546 -22.331 1.00 89.69 333 GLU A C 1
ATOM 2672 O O . GLU A 1 333 ? 24.315 -1.193 -23.326 1.00 89.69 333 GLU A O 1
ATOM 2677 N N . ALA A 1 334 ? 23.103 0.451 -22.380 1.00 90.12 334 ALA A N 1
ATOM 2678 C CA . ALA A 1 334 ? 22.488 0.939 -23.605 1.00 90.12 334 ALA A CA 1
ATOM 2679 C C . ALA A 1 334 ? 23.526 1.378 -24.633 1.00 90.12 334 ALA A C 1
ATOM 2681 O O . ALA A 1 334 ? 23.521 0.906 -25.769 1.00 90.12 334 ALA A O 1
ATOM 2682 N N . LYS A 1 335 ? 24.447 2.244 -24.206 1.00 89.25 335 LYS A N 1
ATOM 2683 C CA . LYS A 1 335 ? 25.539 2.726 -25.044 1.00 89.25 335 LYS A CA 1
ATOM 2684 C C . LYS A 1 335 ? 26.426 1.579 -25.525 1.00 89.25 335 LYS A C 1
ATOM 2686 O O . LYS A 1 335 ? 26.697 1.489 -26.714 1.00 89.25 335 LYS A O 1
ATOM 2691 N N . ALA A 1 336 ? 26.797 0.660 -24.633 1.00 89.06 336 ALA A N 1
ATOM 2692 C CA . ALA A 1 336 ? 27.607 -0.498 -25.001 1.00 89.06 336 ALA A CA 1
ATOM 2693 C C . ALA A 1 336 ? 26.917 -1.407 -26.038 1.00 89.06 336 ALA A C 1
ATOM 2695 O O . ALA A 1 336 ? 27.586 -1.938 -26.922 1.00 89.06 336 ALA A O 1
ATOM 2696 N N . CYS A 1 337 ? 25.592 -1.584 -25.956 1.00 88.88 337 CYS A N 1
ATOM 2697 C CA . CYS A 1 337 ? 24.834 -2.334 -26.964 1.00 88.88 337 CYS A CA 1
ATOM 2698 C C . CYS A 1 337 ? 24.796 -1.604 -28.312 1.00 88.88 337 CYS A C 1
ATOM 2700 O O . CYS A 1 337 ? 25.024 -2.232 -29.345 1.00 88.88 337 CYS A O 1
ATOM 2702 N N . LEU A 1 338 ? 24.549 -0.289 -28.298 1.00 88.00 338 LEU A N 1
ATOM 2703 C CA . LEU A 1 338 ? 24.564 0.543 -29.504 1.00 88.00 338 LEU A CA 1
ATOM 2704 C C . LEU A 1 338 ? 25.929 0.475 -30.204 1.00 88.00 338 LEU A C 1
ATOM 2706 O O . LEU A 1 338 ? 25.982 0.205 -31.402 1.00 88.00 338 LEU A O 1
ATOM 2710 N N . ASP A 1 339 ? 27.025 0.611 -29.453 1.00 88.81 339 ASP A N 1
ATOM 2711 C CA . ASP A 1 339 ? 28.391 0.527 -29.984 1.00 88.81 339 ASP A CA 1
ATOM 2712 C C . ASP A 1 339 ? 28.676 -0.837 -30.644 1.00 88.81 339 ASP A C 1
ATOM 2714 O O . ASP A 1 339 ? 29.389 -0.910 -31.645 1.00 88.81 339 ASP A O 1
ATOM 2718 N N . GLN A 1 340 ? 28.108 -1.928 -30.117 1.00 90.06 340 GLN A N 1
ATOM 2719 C CA . GLN A 1 340 ? 28.247 -3.264 -30.708 1.00 90.06 340 GLN A CA 1
ATOM 2720 C C . GLN A 1 340 ? 27.455 -3.418 -32.012 1.00 90.06 340 GLN A C 1
ATOM 2722 O O . GLN A 1 340 ? 27.976 -4.011 -32.958 1.00 90.06 340 GLN A O 1
ATOM 2727 N N . TRP A 1 341 ? 26.243 -2.860 -32.108 1.00 87.00 341 TRP A N 1
ATOM 2728 C CA . TRP A 1 341 ? 25.501 -2.862 -33.377 1.00 87.00 341 TRP A CA 1
ATOM 2729 C C . TRP A 1 341 ? 26.196 -2.047 -34.458 1.00 87.00 341 TRP A C 1
ATOM 2731 O O . TRP A 1 341 ? 26.227 -2.478 -35.608 1.00 87.00 341 TRP A O 1
ATOM 2741 N N . GLU A 1 342 ? 26.803 -0.916 -34.099 1.00 86.19 342 GLU A N 1
ATOM 2742 C CA . GLU A 1 342 ? 27.608 -0.112 -35.026 1.00 86.19 342 GLU A CA 1
ATOM 2743 C C . GLU A 1 342 ? 28.824 -0.887 -35.563 1.00 86.19 342 GLU A C 1
ATOM 2745 O O . GLU A 1 342 ? 29.267 -0.664 -36.688 1.00 86.19 342 GLU A O 1
ATOM 2750 N N . GLN A 1 343 ? 29.324 -1.862 -34.798 1.00 88.75 343 GLN A N 1
ATOM 2751 C CA . GLN A 1 343 ? 30.383 -2.788 -35.213 1.00 88.75 343 GLN A CA 1
ATOM 2752 C C . GLN A 1 343 ? 29.855 -4.019 -35.977 1.00 88.75 343 GLN A C 1
ATOM 2754 O O . GLN A 1 343 ? 30.636 -4.893 -36.352 1.00 88.75 343 GLN A O 1
ATOM 2759 N N . GLY A 1 344 ? 28.542 -4.116 -36.211 1.00 86.38 344 GLY A N 1
ATOM 2760 C CA . GLY A 1 344 ? 27.902 -5.246 -36.888 1.00 86.38 344 GLY A CA 1
ATOM 2761 C C . GLY A 1 344 ? 27.692 -6.484 -36.007 1.00 86.38 344 GLY A C 1
ATOM 2762 O O . GLY A 1 344 ? 27.333 -7.543 -36.523 1.00 86.38 344 GLY A O 1
ATOM 2763 N N . ALA A 1 345 ? 27.896 -6.381 -34.691 1.00 89.19 345 ALA A N 1
ATOM 2764 C CA . ALA A 1 345 ? 27.604 -7.448 -33.739 1.00 89.19 345 ALA A CA 1
ATOM 2765 C C . ALA A 1 345 ? 26.160 -7.341 -33.223 1.00 89.19 345 ALA A C 1
ATOM 2767 O O . ALA A 1 345 ? 25.629 -6.250 -33.060 1.00 89.19 345 ALA A O 1
ATOM 2768 N N . THR A 1 346 ? 25.511 -8.474 -32.938 1.00 83.44 346 THR A N 1
ATOM 2769 C CA . THR A 1 346 ? 24.159 -8.505 -32.347 1.00 83.44 346 THR A CA 1
ATOM 2770 C C . THR A 1 346 ? 24.236 -8.986 -30.892 1.00 83.44 346 THR A C 1
ATOM 2772 O O . THR A 1 346 ? 24.225 -10.198 -30.665 1.00 83.44 346 THR A O 1
ATOM 2775 N N . PRO A 1 347 ? 24.355 -8.079 -29.901 1.00 81.25 347 PRO A N 1
ATOM 2776 C CA . PRO A 1 347 ? 24.343 -8.448 -28.489 1.00 81.25 347 PRO A CA 1
ATOM 2777 C C . PRO A 1 347 ? 23.037 -9.115 -28.058 1.00 81.25 347 PRO A C 1
ATOM 2779 O O . PRO A 1 347 ? 21.956 -8.816 -28.568 1.00 81.25 347 PRO A O 1
ATOM 2782 N N . ALA A 1 348 ? 23.136 -9.965 -27.035 1.00 79.88 348 ALA A N 1
ATOM 2783 C CA . ALA A 1 348 ? 21.973 -10.407 -26.280 1.00 79.88 348 ALA A CA 1
ATOM 2784 C C . ALA A 1 348 ? 21.402 -9.237 -25.462 1.00 79.88 348 ALA A C 1
ATOM 2786 O O . ALA A 1 348 ? 22.147 -8.497 -24.818 1.00 79.88 348 ALA A O 1
ATOM 2787 N N . LEU A 1 349 ? 20.077 -9.087 -25.461 1.00 76.94 349 LEU A N 1
ATOM 2788 C CA . LEU A 1 349 ? 19.416 -8.004 -24.736 1.00 76.94 349 LEU A CA 1
ATOM 2789 C C . LEU A 1 349 ? 19.280 -8.336 -23.245 1.00 76.94 349 LEU A C 1
ATOM 2791 O O . LEU A 1 349 ? 18.765 -9.407 -22.912 1.00 76.94 349 LEU A O 1
ATOM 2795 N N . PRO A 1 350 ? 19.672 -7.427 -22.331 1.00 75.12 350 PRO A N 1
ATOM 2796 C CA . PRO A 1 350 ? 19.463 -7.633 -20.904 1.00 75.12 350 PRO A CA 1
ATOM 2797 C C . PRO A 1 350 ? 17.978 -7.800 -20.545 1.00 75.12 350 PRO A C 1
ATOM 2799 O O . PRO A 1 350 ? 17.100 -7.129 -21.097 1.00 75.12 350 PRO A O 1
ATOM 2802 N N . ALA A 1 351 ? 17.685 -8.628 -19.537 1.00 71.25 351 ALA A N 1
ATOM 2803 C CA . ALA A 1 351 ? 16.329 -8.772 -18.985 1.00 71.25 351 ALA A CA 1
ATOM 2804 C C . ALA A 1 351 ? 15.779 -7.457 -18.395 1.00 71.25 351 ALA A C 1
ATOM 2806 O O . ALA A 1 351 ? 14.572 -7.272 -18.314 1.00 71.25 351 ALA A O 1
ATOM 2807 N N . THR A 1 352 ? 16.666 -6.523 -18.061 1.00 74.38 352 THR A N 1
ATOM 2808 C CA . THR A 1 352 ? 16.399 -5.165 -17.566 1.00 74.38 352 THR A CA 1
ATOM 2809 C C . THR A 1 352 ? 16.709 -4.104 -18.618 1.00 74.38 352 THR A C 1
ATOM 2811 O O . THR A 1 352 ? 17.243 -3.042 -18.306 1.00 74.38 352 THR A O 1
ATOM 2814 N N . PHE A 1 353 ? 16.494 -4.423 -19.891 1.00 82.06 353 PHE A N 1
ATOM 2815 C CA . PHE A 1 353 ? 16.671 -3.461 -20.976 1.00 82.06 353 PHE A CA 1
ATOM 2816 C C . PHE A 1 353 ? 15.683 -2.271 -20.788 1.00 82.06 353 PHE A C 1
ATOM 2818 O O . PHE A 1 353 ? 14.618 -2.425 -20.201 1.00 82.06 353 PHE A O 1
ATOM 2825 N N . GLU A 1 354 ? 16.079 -1.069 -21.199 1.00 89.94 354 GLU A N 1
ATOM 2826 C CA . GLU A 1 354 ? 15.291 0.162 -21.082 1.00 89.94 354 GLU A CA 1
ATOM 2827 C C . GLU A 1 354 ? 15.322 0.886 -22.430 1.00 89.94 354 GLU A C 1
ATOM 2829 O O . GLU A 1 354 ? 16.359 1.427 -22.826 1.00 89.94 354 GLU A O 1
ATOM 2834 N N . SER A 1 355 ? 14.204 0.903 -23.156 1.00 88.12 355 SER A N 1
ATOM 2835 C CA . SER A 1 355 ? 14.154 1.507 -24.496 1.00 88.12 355 SER A CA 1
ATOM 2836 C C . SER A 1 355 ? 14.377 3.015 -24.482 1.00 88.12 355 SER A C 1
ATOM 2838 O O . SER A 1 355 ? 14.965 3.563 -25.411 1.00 88.12 355 SER A O 1
ATOM 2840 N N . SER A 1 356 ? 13.971 3.695 -23.410 1.00 88.69 356 SER A N 1
ATOM 2841 C CA . SER A 1 356 ? 14.224 5.125 -23.226 1.00 88.69 356 SER A CA 1
ATOM 2842 C C . SER A 1 356 ? 15.718 5.439 -23.074 1.00 88.69 356 SER A C 1
ATOM 2844 O O . SER A 1 356 ? 16.176 6.457 -23.591 1.00 88.69 356 SER A O 1
ATOM 2846 N N . ALA A 1 357 ? 16.505 4.543 -22.465 1.00 90.31 357 ALA A N 1
ATOM 2847 C CA . ALA A 1 357 ? 17.963 4.686 -22.390 1.00 90.31 357 ALA A CA 1
ATOM 2848 C C . ALA A 1 357 ? 18.619 4.541 -23.773 1.00 90.31 357 ALA A C 1
ATOM 2850 O O . ALA A 1 357 ? 19.605 5.209 -24.080 1.00 90.31 357 ALA A O 1
ATOM 2851 N N . TRP A 1 358 ? 18.071 3.671 -24.626 1.00 88.19 358 TRP A N 1
ATOM 2852 C CA . TRP A 1 358 ? 18.535 3.527 -26.008 1.00 88.19 358 TRP A CA 1
ATOM 2853 C C . TRP A 1 358 ? 18.152 4.718 -26.869 1.00 88.19 358 TRP A C 1
ATOM 2855 O O . TRP A 1 358 ? 18.972 5.152 -27.668 1.00 88.19 358 TRP A O 1
ATOM 2865 N N . ALA A 1 359 ? 16.943 5.253 -26.704 1.00 89.69 359 ALA A N 1
ATOM 2866 C CA . ALA A 1 359 ? 16.516 6.448 -27.421 1.00 89.69 359 ALA A CA 1
ATOM 2867 C C . ALA A 1 359 ? 17.460 7.627 -27.133 1.00 89.69 359 ALA A C 1
ATOM 2869 O O . ALA A 1 359 ? 17.901 8.288 -28.069 1.00 89.69 359 ALA A O 1
ATOM 2870 N N . ASP A 1 360 ? 17.842 7.822 -25.867 1.00 88.81 360 ASP A N 1
ATOM 2871 C CA . ASP A 1 360 ? 18.836 8.819 -25.443 1.00 88.81 360 ASP A CA 1
ATOM 2872 C C . ASP A 1 360 ? 20.209 8.597 -26.109 1.00 88.81 360 ASP A C 1
ATOM 2874 O O . ASP A 1 360 ? 20.777 9.503 -26.730 1.00 88.81 360 ASP A O 1
ATOM 2878 N N . GLY A 1 361 ? 20.721 7.362 -26.052 1.00 89.25 361 GLY A N 1
ATOM 2879 C CA . GLY A 1 361 ? 21.997 7.005 -26.675 1.00 89.25 361 GLY A CA 1
ATOM 2880 C C . GLY A 1 361 ? 21.992 7.165 -28.200 1.00 89.25 361 GLY A C 1
ATOM 2881 O O . GLY A 1 361 ? 22.949 7.683 -28.776 1.00 89.25 361 GLY A O 1
ATOM 2882 N N . LEU A 1 362 ? 20.904 6.767 -28.859 1.00 89.62 362 LEU A N 1
ATOM 2883 C CA . LEU A 1 362 ? 20.743 6.845 -30.307 1.00 89.62 362 LEU A CA 1
ATOM 2884 C C . LEU A 1 362 ? 20.569 8.290 -30.784 1.00 89.62 362 LEU A C 1
ATOM 2886 O O . LEU A 1 362 ? 21.164 8.667 -31.791 1.00 89.62 362 LEU A O 1
ATOM 2890 N N . ALA A 1 363 ? 19.815 9.114 -30.052 1.00 89.50 363 ALA A N 1
ATOM 2891 C CA . ALA A 1 363 ? 19.707 10.545 -30.324 1.00 89.50 363 ALA A CA 1
ATOM 2892 C C . ALA A 1 363 ? 21.086 11.220 -30.249 1.00 89.50 363 ALA A C 1
ATOM 2894 O O . ALA A 1 363 ? 21.487 11.903 -31.192 1.00 89.50 363 ALA A O 1
ATOM 2895 N N . THR A 1 364 ? 21.856 10.928 -29.194 1.00 88.44 364 THR A N 1
ATOM 2896 C CA . THR A 1 364 ? 23.234 11.420 -29.034 1.00 88.44 364 THR A CA 1
ATOM 2897 C C . THR A 1 364 ? 24.125 11.008 -30.213 1.00 88.44 364 THR A C 1
ATOM 2899 O O . THR A 1 364 ? 24.864 11.830 -30.758 1.00 88.44 364 THR A O 1
ATOM 2902 N N . LEU A 1 365 ? 24.051 9.745 -30.648 1.00 88.75 365 LEU A N 1
ATOM 2903 C CA . LEU A 1 365 ? 24.809 9.243 -31.799 1.00 88.75 365 LEU A CA 1
ATOM 2904 C C . LEU A 1 365 ? 24.425 9.970 -33.099 1.00 88.75 365 LEU A C 1
ATOM 2906 O O . LEU A 1 365 ? 25.291 10.355 -33.884 1.00 88.75 365 LEU A O 1
ATOM 2910 N N . LEU A 1 366 ? 23.130 10.184 -33.334 1.00 89.94 366 LEU A N 1
ATOM 2911 C CA . LEU A 1 366 ? 22.634 10.875 -34.524 1.00 89.94 366 LEU A CA 1
ATOM 2912 C C . LEU A 1 366 ? 23.091 12.335 -34.579 1.00 89.94 366 LEU A C 1
ATOM 2914 O O . LEU A 1 366 ? 23.439 12.825 -35.654 1.00 89.94 366 LEU A O 1
ATOM 2918 N N . GLU A 1 367 ? 23.132 13.031 -33.443 1.00 88.50 367 GLU A N 1
ATOM 2919 C CA . GLU A 1 367 ? 23.694 14.383 -33.361 1.00 88.50 367 GLU A CA 1
ATOM 2920 C C . GLU A 1 367 ? 25.183 14.412 -33.717 1.00 88.50 367 GLU A C 1
ATOM 2922 O O . GLU A 1 367 ? 25.606 15.257 -34.511 1.00 88.50 367 GLU A O 1
ATOM 2927 N N . GLN A 1 368 ? 25.956 13.443 -33.219 1.00 87.12 368 GLN A N 1
ATOM 2928 C CA . GLN A 1 368 ? 27.378 13.310 -33.540 1.00 87.12 368 GLN A CA 1
ATOM 2929 C C . GLN A 1 368 ? 27.610 13.056 -35.033 1.00 87.12 368 GLN A C 1
ATOM 2931 O O . GLN A 1 368 ? 28.443 13.722 -35.647 1.00 87.12 368 GLN A O 1
ATOM 2936 N N . LEU A 1 369 ? 26.834 12.158 -35.649 1.00 86.50 369 LEU A N 1
ATOM 2937 C CA . LEU A 1 369 ? 26.907 11.882 -37.090 1.00 86.50 369 LEU A CA 1
ATOM 2938 C C . LEU A 1 369 ? 26.542 13.108 -37.946 1.00 86.50 369 LEU A C 1
ATOM 2940 O O . LEU A 1 369 ? 26.982 13.224 -39.088 1.00 86.50 369 LEU A O 1
ATOM 2944 N N . ARG A 1 370 ? 25.768 14.049 -37.393 1.00 84.56 370 ARG A N 1
ATOM 2945 C CA . ARG A 1 370 ? 25.417 15.338 -38.017 1.00 84.56 370 ARG A CA 1
ATOM 2946 C C . ARG A 1 370 ? 26.452 16.436 -37.785 1.00 84.56 370 ARG A C 1
ATOM 2948 O O . ARG A 1 370 ? 26.248 17.555 -38.252 1.00 84.56 370 ARG A O 1
ATOM 2955 N N . GLY A 1 371 ? 27.524 16.151 -37.046 1.00 82.44 371 GLY A N 1
ATOM 2956 C CA . GLY A 1 371 ? 28.530 17.138 -36.660 1.00 82.44 371 GLY A CA 1
ATOM 2957 C C . GLY A 1 371 ? 28.031 18.164 -35.637 1.00 82.44 371 GLY A C 1
ATOM 2958 O O . GLY A 1 371 ? 28.622 19.236 -35.526 1.00 82.44 371 GLY A O 1
ATOM 2959 N N . LYS A 1 372 ? 26.946 17.871 -34.907 1.00 80.31 372 LYS A N 1
ATOM 2960 C CA . LYS A 1 372 ? 26.468 18.706 -33.798 1.00 80.31 372 LYS A CA 1
ATOM 2961 C C . LYS A 1 372 ? 27.118 18.246 -32.494 1.00 80.31 372 LYS A C 1
ATOM 2963 O O . LYS A 1 372 ? 27.264 17.050 -32.254 1.00 80.31 372 LYS A O 1
ATOM 2968 N N . THR A 1 373 ? 27.502 19.193 -31.640 1.00 69.00 373 THR A N 1
ATOM 2969 C CA . THR A 1 373 ? 27.880 18.887 -30.255 1.00 69.00 373 THR A CA 1
ATOM 2970 C C . THR A 1 373 ? 26.633 18.472 -29.477 1.00 69.00 373 THR A C 1
ATOM 2972 O O . THR A 1 373 ? 25.662 19.232 -29.509 1.00 69.00 373 THR A O 1
ATOM 2975 N N . PRO A 1 374 ? 26.652 17.319 -28.784 1.00 62.44 374 PRO A N 1
ATOM 2976 C CA . PRO A 1 374 ? 25.526 16.897 -27.970 1.00 62.44 374 PRO A CA 1
ATOM 2977 C C . PRO A 1 374 ? 25.250 17.927 -26.880 1.00 62.44 374 PRO A C 1
ATOM 2979 O O . PRO A 1 374 ? 26.186 18.443 -26.259 1.00 62.44 374 PRO A O 1
ATOM 2982 N N . ASN A 1 375 ? 23.976 18.233 -26.658 1.00 57.12 375 ASN A N 1
ATOM 2983 C CA . ASN A 1 375 ? 23.580 19.168 -25.615 1.00 57.12 375 ASN A CA 1
ATOM 2984 C C . ASN A 1 375 ? 23.818 18.517 -24.239 1.00 57.12 375 ASN A C 1
ATOM 2986 O O . ASN A 1 375 ? 23.258 17.465 -23.947 1.00 57.12 375 ASN A O 1
ATOM 2990 N N . ALA A 1 376 ? 24.680 19.106 -23.407 1.00 52.00 376 ALA A N 1
ATOM 2991 C CA . ALA A 1 376 ? 25.050 18.539 -22.104 1.00 52.00 376 ALA A CA 1
ATOM 2992 C C . ALA A 1 376 ? 23.994 18.781 -21.004 1.00 52.00 376 ALA A C 1
ATOM 2994 O O . ALA A 1 376 ? 24.084 18.177 -19.937 1.00 52.00 376 ALA A O 1
ATOM 2995 N N . ASP A 1 377 ? 23.010 19.648 -21.268 1.00 48.03 377 ASP A N 1
ATOM 2996 C CA . ASP A 1 377 ? 22.043 20.143 -20.277 1.00 48.03 377 ASP A CA 1
ATOM 2997 C C . ASP A 1 377 ? 20.811 19.239 -20.072 1.00 48.03 377 ASP A C 1
ATOM 2999 O O . ASP A 1 377 ? 20.048 19.444 -19.131 1.00 48.03 377 ASP A O 1
ATOM 3003 N N . GLU A 1 378 ? 20.613 18.204 -20.893 1.00 49.66 378 GLU A N 1
ATOM 3004 C CA . GLU A 1 378 ? 19.517 17.239 -20.726 1.00 49.66 378 GLU A CA 1
ATOM 3005 C C . GLU A 1 378 ? 20.052 15.871 -20.289 1.00 49.66 378 GLU A C 1
ATOM 3007 O O . GLU A 1 378 ? 20.296 15.008 -21.122 1.00 49.66 378 GLU A O 1
ATOM 3012 N N . ALA A 1 379 ? 20.229 15.641 -18.983 1.00 51.16 379 ALA A N 1
ATOM 3013 C CA . ALA A 1 379 ? 20.197 14.282 -18.419 1.00 51.16 379 ALA A CA 1
ATOM 3014 C C . ALA A 1 379 ? 20.181 14.290 -16.882 1.00 51.16 379 ALA A C 1
ATOM 3016 O O . ALA A 1 379 ? 21.113 13.788 -16.262 1.00 51.16 379 ALA A O 1
ATOM 3017 N N . ASP A 1 380 ? 19.123 14.802 -16.253 1.00 69.06 380 ASP A N 1
ATOM 3018 C CA . ASP A 1 380 ? 18.874 14.507 -14.828 1.00 69.06 380 ASP A CA 1
ATOM 3019 C C . ASP A 1 380 ? 18.472 13.021 -14.646 1.00 69.06 380 ASP A C 1
ATOM 3021 O O . ASP A 1 380 ? 18.909 12.326 -13.734 1.00 69.06 380 ASP A O 1
ATOM 3025 N N . LEU A 1 381 ? 17.729 12.464 -15.614 1.00 80.00 381 LEU A N 1
ATOM 3026 C CA . LEU A 1 381 ? 17.167 11.111 -15.528 1.00 80.00 381 LEU A CA 1
ATOM 3027 C C . LEU A 1 381 ? 18.216 9.986 -15.439 1.00 80.00 381 LEU A C 1
ATOM 3029 O O . LEU A 1 381 ? 18.065 9.043 -14.663 1.00 80.00 381 LEU A O 1
ATOM 3033 N N . TRP A 1 382 ? 19.244 10.046 -16.286 1.00 88.31 382 TRP A N 1
ATOM 3034 C CA . TRP A 1 382 ? 20.184 8.938 -16.489 1.00 88.31 382 TRP A CA 1
ATOM 3035 C C . TRP A 1 382 ? 21.491 9.075 -15.706 1.00 88.31 382 TRP A C 1
ATOM 3037 O O . TRP A 1 382 ? 22.411 8.278 -15.903 1.00 88.31 382 TRP A O 1
ATOM 3047 N N . GLN A 1 383 ? 21.597 10.085 -14.846 1.00 88.81 383 GLN A N 1
ATOM 3048 C CA . GLN A 1 383 ? 22.724 10.220 -13.934 1.00 88.81 383 GLN A CA 1
ATOM 3049 C C . GLN A 1 383 ? 22.532 9.338 -12.693 1.00 88.81 383 G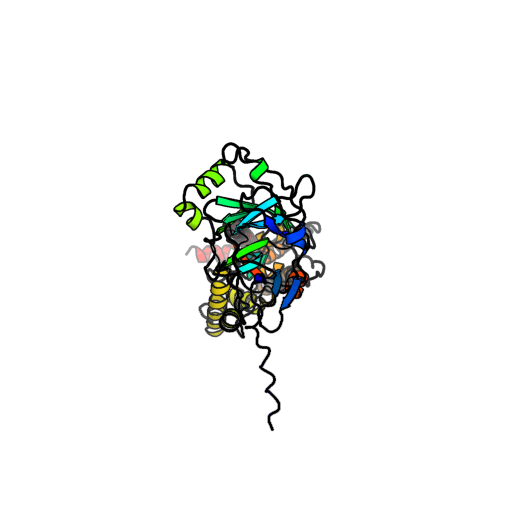LN A C 1
ATOM 3051 O O . GLN A 1 383 ? 21.399 8.993 -12.340 1.00 88.81 383 GLN A O 1
ATOM 3056 N N . PRO A 1 384 ? 23.630 8.934 -12.026 1.00 91.06 384 PRO A N 1
ATOM 3057 C CA . PRO A 1 384 ? 23.535 8.289 -10.728 1.00 91.06 384 PRO A CA 1
ATOM 3058 C C . PRO A 1 384 ? 22.806 9.202 -9.745 1.00 91.06 384 PRO A C 1
ATOM 3060 O O . PRO A 1 384 ? 23.148 10.375 -9.607 1.00 91.06 384 PRO A O 1
ATOM 3063 N N . GLN A 1 385 ? 21.824 8.654 -9.045 1.00 90.75 385 GLN A N 1
ATOM 3064 C CA . GLN A 1 385 ? 21.119 9.372 -7.993 1.00 90.75 385 GLN A CA 1
ATOM 3065 C C . GLN A 1 385 ? 21.808 9.179 -6.641 1.00 90.75 385 GLN A C 1
ATOM 3067 O O . GLN A 1 385 ? 22.545 8.205 -6.459 1.00 90.75 385 GLN A O 1
ATOM 3072 N N . PRO A 1 386 ? 21.548 10.069 -5.667 1.00 91.62 386 PRO A N 1
ATOM 3073 C CA . PRO A 1 386 ? 22.036 9.888 -4.310 1.00 91.62 386 PRO A CA 1
ATOM 3074 C C . PRO A 1 386 ? 21.612 8.535 -3.739 1.00 91.62 386 PRO A C 1
ATOM 3076 O O . PRO A 1 386 ? 20.496 8.063 -3.976 1.00 91.62 386 PRO A O 1
ATOM 3079 N N . THR A 1 387 ? 22.501 7.923 -2.960 1.00 94.88 387 THR A N 1
ATOM 3080 C CA . THR A 1 387 ? 22.139 6.780 -2.122 1.00 94.88 387 THR A CA 1
ATOM 3081 C C . THR A 1 387 ? 21.192 7.247 -1.022 1.00 94.88 387 THR A C 1
ATOM 3083 O O . THR A 1 387 ? 21.416 8.292 -0.414 1.00 94.88 387 THR A O 1
ATOM 3086 N N . VAL A 1 388 ? 20.141 6.474 -0.767 1.00 93.88 388 VAL A N 1
ATOM 3087 C CA . VAL A 1 388 ? 19.084 6.816 0.194 1.00 93.88 388 VAL A CA 1
ATOM 3088 C C . VAL A 1 388 ? 18.803 5.653 1.137 1.00 93.88 388 VAL A C 1
ATOM 3090 O O . VAL A 1 388 ? 19.185 4.512 0.876 1.00 93.88 388 VAL A O 1
ATOM 3093 N N . VAL A 1 389 ? 18.136 5.950 2.247 1.00 93.62 389 VAL A N 1
ATOM 3094 C CA . VAL A 1 389 ? 17.678 4.947 3.215 1.00 93.62 389 VAL A CA 1
ATOM 3095 C C . VAL A 1 389 ? 16.338 4.336 2.786 1.00 93.62 389 VAL A C 1
ATOM 3097 O O . VAL A 1 389 ? 15.603 4.933 2.000 1.00 93.62 389 VAL A O 1
ATOM 3100 N N . ASP A 1 390 ? 16.018 3.143 3.297 1.00 95.00 390 ASP A N 1
ATOM 3101 C CA . ASP A 1 390 ? 14.712 2.513 3.065 1.00 95.00 390 ASP A CA 1
ATOM 3102 C C . ASP A 1 390 ? 13.607 3.316 3.765 1.00 95.00 390 ASP A C 1
ATOM 3104 O O . ASP A 1 390 ? 13.573 3.397 4.994 1.00 95.00 390 ASP A O 1
ATOM 3108 N N . VAL A 1 391 ? 12.657 3.854 2.999 1.00 94.88 391 VAL A N 1
ATOM 3109 C CA . VAL A 1 391 ? 11.510 4.598 3.556 1.00 94.88 391 VAL A CA 1
ATOM 3110 C C . VAL A 1 391 ? 10.590 3.707 4.401 1.00 94.88 391 VAL A C 1
ATOM 3112 O O . VAL A 1 391 ? 9.783 4.202 5.186 1.00 94.88 391 VAL A O 1
ATOM 3115 N N . LEU A 1 392 ? 10.697 2.379 4.264 1.00 95.69 392 LEU A N 1
ATOM 3116 C CA . LEU A 1 392 ? 9.952 1.415 5.072 1.00 95.69 392 LEU A CA 1
ATOM 3117 C C . LEU A 1 392 ? 10.644 1.047 6.388 1.00 95.69 392 LEU A C 1
ATOM 3119 O O . LEU A 1 392 ? 10.030 0.348 7.193 1.00 95.69 392 LEU A O 1
ATOM 3123 N N . GLU A 1 393 ? 11.877 1.494 6.638 1.00 95.31 393 GLU A N 1
ATOM 3124 C CA . GLU A 1 393 ? 12.688 1.050 7.781 1.00 95.31 393 GLU A CA 1
ATOM 3125 C C . GLU A 1 393 ? 11.942 1.215 9.115 1.00 95.31 393 GLU A C 1
ATOM 3127 O O . GLU A 1 393 ? 11.789 0.261 9.882 1.00 95.31 393 GLU A O 1
ATOM 3132 N N . ALA A 1 394 ? 11.357 2.393 9.352 1.00 94.31 394 ALA A N 1
ATOM 3133 C CA . ALA A 1 394 ? 10.571 2.657 10.558 1.00 94.31 394 ALA A CA 1
ATOM 3134 C C . ALA A 1 394 ? 9.347 1.726 10.680 1.00 94.31 394 ALA A C 1
ATOM 3136 O O . ALA A 1 394 ? 9.047 1.217 11.762 1.00 94.31 394 ALA A O 1
ATOM 3137 N N . ALA A 1 395 ? 8.650 1.456 9.572 1.00 95.81 395 ALA A N 1
ATOM 3138 C CA . ALA A 1 395 ? 7.501 0.552 9.548 1.00 95.81 395 ALA A CA 1
ATOM 3139 C C . ALA A 1 395 ? 7.913 -0.913 9.788 1.00 95.81 395 ALA A C 1
ATOM 3141 O O . ALA A 1 395 ? 7.195 -1.653 10.466 1.00 95.81 395 ALA A O 1
ATOM 3142 N N . ARG A 1 396 ? 9.086 -1.335 9.297 1.00 95.56 396 ARG A N 1
ATOM 3143 C CA . ARG A 1 396 ? 9.645 -2.674 9.546 1.00 95.56 396 ARG A CA 1
ATOM 3144 C C . ARG A 1 396 ? 10.016 -2.864 11.009 1.00 95.56 396 ARG A C 1
ATOM 3146 O O . ARG A 1 396 ? 9.636 -3.878 11.594 1.00 95.56 396 ARG A O 1
ATOM 3153 N N . GLN A 1 397 ? 10.704 -1.890 11.608 1.00 95.44 397 GLN A N 1
ATOM 3154 C CA . GLN A 1 397 ? 11.082 -1.918 13.025 1.00 95.44 397 GLN A CA 1
ATOM 3155 C C . GLN A 1 397 ? 9.850 -2.032 13.927 1.00 95.44 397 GLN A C 1
ATOM 3157 O O . GLN A 1 397 ? 9.831 -2.820 14.872 1.00 95.44 397 GLN A O 1
ATOM 3162 N N . ARG A 1 398 ? 8.787 -1.306 13.570 1.00 95.75 398 ARG A N 1
ATOM 3163 C CA . ARG A 1 398 ? 7.488 -1.332 14.249 1.00 95.75 398 ARG A CA 1
ATOM 3164 C C . ARG A 1 398 ? 6.624 -2.552 13.908 1.00 95.75 398 ARG A C 1
ATOM 3166 O O . ARG A 1 398 ? 5.574 -2.712 14.518 1.00 95.75 398 ARG A O 1
ATOM 3173 N N . ARG A 1 399 ? 7.051 -3.437 12.994 1.00 96.06 399 ARG A N 1
ATOM 3174 C CA . ARG A 1 399 ? 6.308 -4.638 12.549 1.00 96.06 399 ARG A CA 1
ATOM 3175 C C . ARG A 1 399 ? 4.907 -4.324 12.015 1.00 96.06 399 ARG A C 1
ATOM 3177 O O . ARG A 1 399 ? 3.949 -5.038 12.290 1.00 96.06 399 ARG A O 1
ATOM 3184 N N . MET A 1 400 ? 4.807 -3.244 11.249 1.00 96.50 400 MET A N 1
ATOM 3185 C CA . MET A 1 400 ? 3.550 -2.778 10.669 1.00 96.50 400 MET A CA 1
ATOM 3186 C C . MET A 1 400 ? 3.095 -3.666 9.507 1.00 96.50 400 MET A C 1
ATOM 3188 O O . MET A 1 400 ? 3.890 -4.409 8.913 1.00 96.50 400 MET A O 1
ATOM 3192 N N . CYS A 1 401 ? 1.818 -3.542 9.146 1.00 97.56 401 CYS A N 1
ATOM 3193 C CA . CYS A 1 401 ? 1.249 -4.200 7.978 1.00 97.56 401 CYS A CA 1
ATOM 3194 C C . CYS A 1 401 ? 1.118 -3.244 6.784 1.00 97.56 401 CYS A C 1
ATOM 3196 O O . CYS A 1 401 ? 1.075 -2.025 6.933 1.00 97.56 401 CYS A O 1
ATOM 3198 N N . GLY A 1 402 ? 1.050 -3.806 5.583 1.00 97.88 402 GLY A N 1
ATOM 3199 C CA . GLY A 1 402 ? 0.676 -3.124 4.354 1.00 97.88 402 GLY A CA 1
ATOM 3200 C C . GLY A 1 402 ? -0.629 -3.679 3.793 1.00 97.88 402 GLY A C 1
ATOM 3201 O O . GLY A 1 402 ? -1.009 -4.807 4.103 1.00 97.88 402 GLY A O 1
ATOM 3202 N N . VAL A 1 403 ? -1.304 -2.891 2.961 1.00 98.31 403 VAL A N 1
ATOM 3203 C CA . VAL A 1 403 ? -2.440 -3.330 2.135 1.00 98.31 403 VAL A CA 1
ATOM 3204 C C . VAL A 1 403 ? -2.226 -2.878 0.700 1.00 98.31 403 VAL A C 1
ATOM 3206 O O . VAL A 1 403 ? -1.782 -1.754 0.471 1.00 98.31 403 VAL A O 1
ATOM 3209 N N . LEU A 1 404 ? -2.538 -3.734 -0.272 1.00 97.88 404 LEU A N 1
ATOM 3210 C CA . LEU A 1 404 ? -2.387 -3.400 -1.685 1.00 97.88 404 LEU A CA 1
ATOM 3211 C C . LEU A 1 404 ? -3.668 -2.751 -2.223 1.00 97.88 404 LEU A C 1
ATOM 3213 O O . LEU A 1 404 ? -4.752 -3.327 -2.148 1.00 97.88 404 LEU A O 1
ATOM 3217 N N . LEU A 1 405 ? -3.530 -1.556 -2.784 1.00 97.62 405 LEU A N 1
ATOM 3218 C CA . LEU A 1 405 ? -4.578 -0.795 -3.450 1.00 97.62 405 LEU A CA 1
ATOM 3219 C C . LEU A 1 405 ? -4.300 -0.713 -4.950 1.00 97.62 405 LEU A C 1
ATOM 3221 O O . LEU A 1 405 ? -3.155 -0.757 -5.409 1.00 97.62 405 LEU A O 1
ATOM 3225 N N . GLU A 1 406 ? -5.361 -0.537 -5.729 1.00 95.25 406 GLU A N 1
ATOM 3226 C CA . GLU A 1 406 ? -5.229 -0.340 -7.170 1.00 95.25 406 GLU A CA 1
ATOM 3227 C C . GLU A 1 406 ? -5.004 1.137 -7.528 1.00 95.25 406 GLU A C 1
ATOM 3229 O O . GLU A 1 406 ? -5.759 2.022 -7.112 1.00 95.25 406 GLU A O 1
ATOM 3234 N N . ASP A 1 407 ? -4.019 1.392 -8.396 1.00 94.75 407 ASP A N 1
ATOM 3235 C CA . ASP A 1 407 ? -3.826 2.671 -9.094 1.00 94.75 407 ASP A CA 1
ATOM 3236 C C . ASP A 1 407 ? -3.883 2.466 -10.622 1.00 94.75 407 ASP A C 1
ATOM 3238 O O . ASP A 1 407 ? -2.863 2.515 -11.325 1.00 94.75 407 ASP A O 1
ATOM 3242 N N . PRO A 1 408 ? -5.085 2.221 -11.178 1.00 92.00 408 PRO A N 1
ATOM 3243 C CA . PRO A 1 408 ? -5.236 1.962 -12.607 1.00 92.00 408 PRO A CA 1
ATOM 3244 C C . PRO A 1 408 ? -4.851 3.183 -13.450 1.00 92.00 408 PRO A C 1
ATOM 3246 O O . PRO A 1 408 ? -4.402 3.038 -14.586 1.00 92.00 408 PRO A O 1
ATOM 3249 N N . ARG A 1 409 ? -4.98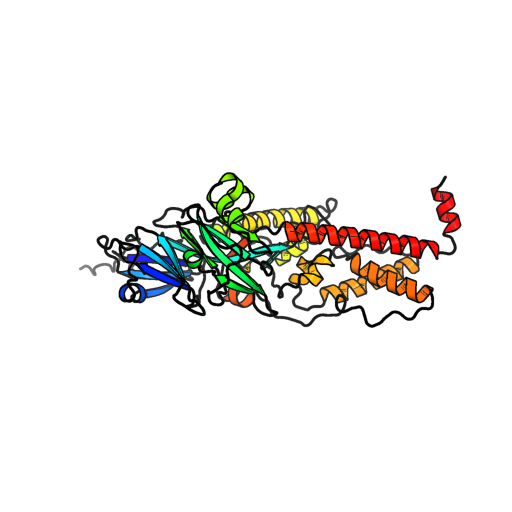5 4.399 -12.901 1.00 92.06 409 ARG A N 1
ATOM 3250 C CA . ARG A 1 409 ? -4.657 5.635 -13.617 1.00 92.06 409 ARG A CA 1
ATOM 3251 C C . ARG A 1 409 ? -3.155 5.763 -13.836 1.00 92.06 409 ARG A C 1
ATOM 3253 O O . ARG A 1 409 ? -2.750 6.096 -14.949 1.00 92.06 409 ARG A O 1
ATOM 3260 N N . HIS A 1 410 ? -2.345 5.477 -12.816 1.00 93.56 410 HIS A N 1
ATOM 3261 C CA . HIS A 1 410 ? -0.896 5.402 -12.984 1.00 93.56 410 HIS A CA 1
ATOM 3262 C C . HIS A 1 410 ? -0.527 4.363 -14.042 1.00 93.56 410 HIS A C 1
ATOM 3264 O O . HIS A 1 410 ? 0.222 4.682 -14.961 1.00 93.56 410 HIS A O 1
ATOM 3270 N N . ARG A 1 411 ? -1.109 3.154 -13.977 1.00 93.62 411 ARG A N 1
ATOM 3271 C CA . ARG A 1 411 ? -0.805 2.090 -14.945 1.00 93.62 411 ARG A CA 1
ATOM 3272 C C . ARG A 1 411 ? -1.114 2.498 -16.385 1.00 93.62 411 ARG A C 1
ATOM 3274 O O . ARG A 1 411 ? -0.283 2.281 -17.261 1.00 93.62 411 ARG A O 1
ATOM 3281 N N . VAL A 1 412 ? -2.271 3.112 -16.635 1.00 94.62 412 VAL A N 1
ATOM 3282 C CA . VAL A 1 412 ? -2.623 3.599 -17.977 1.00 94.62 412 VAL A CA 1
ATOM 3283 C C . VAL A 1 412 ? -1.642 4.675 -18.445 1.00 94.62 412 VAL A C 1
ATOM 3285 O O . VAL A 1 412 ? -1.153 4.586 -19.566 1.00 94.62 412 VAL A O 1
ATOM 3288 N N . ARG A 1 413 ? -1.303 5.661 -17.601 1.00 94.50 413 ARG A N 1
ATOM 3289 C CA . ARG A 1 413 ? -0.336 6.709 -17.975 1.00 94.50 413 ARG A CA 1
ATOM 3290 C C . ARG A 1 413 ? 1.054 6.153 -18.256 1.00 94.50 413 ARG A C 1
ATOM 3292 O O . ARG A 1 413 ? 1.664 6.553 -19.240 1.00 94.50 413 ARG A O 1
ATOM 3299 N N . HIS A 1 414 ? 1.523 5.224 -17.426 1.00 94.62 414 HIS A N 1
ATOM 3300 C CA . HIS A 1 414 ? 2.794 4.536 -17.625 1.00 94.62 414 HIS A CA 1
ATOM 3301 C C . HIS A 1 414 ? 2.817 3.822 -18.975 1.00 94.62 414 HIS A C 1
ATOM 3303 O O . HIS A 1 414 ? 3.690 4.098 -19.785 1.00 94.62 414 HIS A O 1
ATOM 3309 N N . LEU A 1 415 ? 1.809 3.003 -19.285 1.00 94.00 415 LEU A N 1
ATOM 3310 C CA . LEU A 1 415 ? 1.738 2.307 -20.573 1.00 94.00 415 LEU A CA 1
ATOM 3311 C C . LEU A 1 415 ? 1.658 3.265 -21.772 1.00 94.00 415 LEU A C 1
ATOM 3313 O O . LEU A 1 415 ? 2.322 3.028 -22.776 1.00 94.00 415 LEU A O 1
ATOM 3317 N N . VAL A 1 416 ? 0.884 4.351 -21.677 1.00 95.31 416 VAL A N 1
ATOM 3318 C CA . VAL A 1 416 ? 0.798 5.367 -22.743 1.00 95.31 416 VAL A CA 1
ATOM 3319 C C . VAL A 1 416 ? 2.146 6.055 -22.966 1.00 95.31 416 VAL A C 1
ATOM 3321 O O . VAL A 1 416 ? 2.579 6.158 -24.112 1.00 95.31 416 VAL A O 1
ATOM 3324 N N . SER A 1 417 ? 2.824 6.467 -21.891 1.00 93.69 417 SER A N 1
ATOM 3325 C CA . SER A 1 417 ? 4.174 7.047 -21.950 1.00 93.69 417 SER A CA 1
ATOM 3326 C C . SER A 1 417 ? 5.149 6.095 -22.646 1.00 93.69 417 SER A C 1
ATOM 3328 O O . SER A 1 417 ? 5.877 6.476 -23.559 1.00 93.69 417 SER A O 1
ATOM 3330 N N . GLN A 1 418 ? 5.095 4.813 -22.289 1.00 93.06 418 GLN A N 1
ATOM 3331 C CA . GLN A 1 418 ? 5.970 3.795 -22.860 1.00 93.06 418 GLN A CA 1
ATOM 3332 C C . GLN A 1 418 ? 5.680 3.558 -24.348 1.00 93.06 418 GLN A C 1
ATOM 3334 O O . GLN A 1 418 ? 6.614 3.470 -25.136 1.00 93.06 418 GLN A O 1
ATOM 3339 N N . ILE A 1 419 ? 4.414 3.556 -24.779 1.00 94.19 419 ILE A N 1
ATOM 3340 C CA . ILE A 1 419 ? 4.062 3.489 -26.209 1.00 94.19 419 ILE A CA 1
ATOM 3341 C C . ILE A 1 419 ? 4.646 4.682 -26.981 1.00 94.19 419 ILE A C 1
ATOM 3343 O O . ILE A 1 419 ? 5.194 4.496 -28.066 1.00 94.19 419 ILE A O 1
ATOM 3347 N N . GLN A 1 420 ? 4.556 5.894 -26.429 1.00 93.50 420 GLN A N 1
ATOM 3348 C CA . GLN A 1 420 ? 5.104 7.100 -27.060 1.00 93.50 420 GLN A CA 1
ATOM 3349 C C . GLN A 1 420 ? 6.633 7.029 -27.188 1.00 93.50 420 GLN A C 1
ATOM 3351 O O . GLN A 1 420 ? 7.171 7.297 -28.262 1.00 93.50 420 GLN A O 1
ATOM 3356 N N . LEU A 1 421 ? 7.326 6.588 -26.134 1.00 91.44 421 LEU A N 1
ATOM 3357 C CA . LEU A 1 421 ? 8.780 6.395 -26.145 1.00 91.44 421 LEU A CA 1
ATOM 3358 C C . LEU A 1 421 ? 9.214 5.343 -27.177 1.00 91.44 421 LEU A C 1
ATOM 3360 O O . LEU A 1 421 ? 10.195 5.547 -27.888 1.00 91.44 421 LEU A O 1
ATOM 3364 N N . GLN A 1 422 ? 8.456 4.253 -27.326 1.00 91.69 422 GLN A N 1
ATOM 3365 C CA . GLN A 1 422 ? 8.723 3.240 -28.354 1.00 91.69 422 GLN A CA 1
ATOM 3366 C C . GLN A 1 422 ? 8.535 3.789 -29.776 1.00 91.69 422 GLN A C 1
ATOM 3368 O O . GLN A 1 422 ? 9.342 3.511 -30.660 1.00 91.69 422 GLN A O 1
ATOM 3373 N N . GLN A 1 423 ? 7.504 4.606 -30.015 1.00 93.56 423 GLN A N 1
ATOM 3374 C CA . GLN A 1 423 ? 7.304 5.269 -31.312 1.00 93.56 423 GLN A CA 1
ATOM 3375 C C . GLN A 1 423 ? 8.446 6.238 -31.646 1.00 93.56 423 GLN A C 1
ATOM 3377 O O . GLN A 1 423 ? 8.914 6.282 -32.789 1.00 93.56 423 GLN A O 1
ATOM 3382 N N . GLN A 1 424 ? 8.927 6.984 -30.650 1.00 91.75 424 GLN A N 1
ATOM 3383 C CA . GLN A 1 424 ? 10.097 7.843 -30.803 1.00 91.75 424 GLN A CA 1
ATOM 3384 C C . GLN A 1 424 ? 11.345 7.019 -31.134 1.00 91.75 424 GLN A C 1
ATOM 3386 O O . GLN A 1 424 ? 12.053 7.345 -32.085 1.00 91.75 424 GLN A O 1
ATOM 3391 N N . LEU A 1 425 ? 11.581 5.915 -30.421 1.00 92.19 425 LEU A N 1
ATOM 3392 C CA . LEU A 1 425 ? 12.711 5.026 -30.684 1.00 92.19 425 LEU A CA 1
ATOM 3393 C C . LEU A 1 425 ? 12.673 4.444 -32.109 1.00 92.19 425 LEU A C 1
ATOM 3395 O O . LEU A 1 425 ? 13.689 4.455 -32.799 1.00 92.19 425 LEU A O 1
ATOM 3399 N N . LEU A 1 426 ? 11.504 4.011 -32.595 1.00 93.25 426 LEU A N 1
ATOM 3400 C CA . LEU A 1 426 ? 11.339 3.553 -33.982 1.00 93.25 426 LEU A CA 1
ATOM 3401 C C . LEU A 1 426 ? 11.677 4.646 -35.004 1.00 93.25 426 LEU A C 1
ATOM 3403 O O . LEU A 1 426 ? 12.291 4.362 -36.033 1.00 93.25 426 LEU A O 1
ATOM 3407 N N . THR A 1 427 ? 11.313 5.895 -34.710 1.00 93.44 427 THR A N 1
ATOM 3408 C CA . THR A 1 427 ? 11.648 7.046 -35.561 1.00 93.44 427 THR A CA 1
ATOM 3409 C C . THR A 1 427 ? 13.161 7.266 -35.610 1.00 93.44 427 THR A C 1
ATOM 3411 O O . THR A 1 427 ? 13.722 7.414 -36.695 1.00 93.44 427 THR A O 1
ATOM 3414 N N . LEU A 1 428 ? 13.836 7.200 -34.458 1.00 93.31 428 LEU A N 1
ATOM 3415 C CA . LEU A 1 428 ? 15.295 7.305 -34.371 1.00 93.31 428 LEU A CA 1
ATOM 3416 C C . LEU A 1 428 ? 15.993 6.153 -35.111 1.00 93.31 428 LEU A C 1
ATOM 3418 O O . LEU A 1 428 ? 17.001 6.374 -35.781 1.00 93.31 428 LEU A O 1
ATOM 3422 N N . TYR A 1 429 ? 15.451 4.932 -35.059 1.00 91.31 429 TYR A N 1
ATOM 3423 C CA . TYR A 1 429 ? 15.981 3.811 -35.839 1.00 91.31 429 TYR A CA 1
ATOM 3424 C C . TYR A 1 429 ? 15.845 4.025 -37.344 1.00 91.31 429 TYR A C 1
ATOM 3426 O O . TYR A 1 429 ? 16.805 3.789 -38.076 1.00 91.31 429 TYR A O 1
ATOM 3434 N N . ALA A 1 430 ? 14.684 4.484 -37.815 1.00 90.56 430 ALA A N 1
ATOM 3435 C CA . ALA A 1 430 ? 14.478 4.786 -39.230 1.00 90.56 430 ALA A CA 1
ATOM 3436 C C . ALA A 1 430 ? 15.442 5.885 -39.710 1.00 90.56 430 ALA A C 1
ATOM 3438 O O . ALA A 1 430 ? 16.060 5.768 -40.770 1.00 90.56 430 ALA A O 1
ATOM 3439 N N . GLU A 1 431 ? 15.633 6.916 -38.889 1.00 91.31 431 GLU A N 1
ATOM 3440 C CA . GLU A 1 431 ? 16.578 7.997 -39.144 1.00 91.31 431 GLU A CA 1
ATOM 3441 C C . GLU A 1 431 ? 18.023 7.484 -39.201 1.00 91.31 431 GLU A C 1
ATOM 3443 O O . GLU A 1 431 ? 18.730 7.740 -40.178 1.00 91.31 431 GLU A O 1
ATOM 3448 N N . ARG A 1 432 ? 18.452 6.673 -38.227 1.00 90.56 432 ARG A N 1
ATOM 3449 C CA . ARG A 1 432 ? 19.778 6.040 -38.232 1.00 90.56 432 ARG A CA 1
ATOM 3450 C C . ARG A 1 432 ? 19.982 5.141 -39.443 1.00 90.56 432 ARG A C 1
ATOM 3452 O O . ARG A 1 432 ? 21.058 5.184 -40.042 1.00 90.56 432 ARG A O 1
ATOM 3459 N N . ALA A 1 433 ? 18.975 4.356 -39.816 1.00 88.56 433 ALA A N 1
ATOM 3460 C CA . ALA A 1 433 ? 19.033 3.491 -40.985 1.00 88.56 433 ALA A CA 1
ATOM 3461 C C . ALA A 1 433 ? 19.243 4.305 -42.267 1.00 88.56 433 ALA A C 1
ATOM 3463 O O . ALA A 1 433 ? 20.057 3.902 -43.093 1.00 88.56 433 ALA A O 1
ATOM 3464 N N . SER A 1 434 ? 18.591 5.467 -42.402 1.00 88.50 434 SER A N 1
ATOM 3465 C CA . SER A 1 434 ? 18.719 6.343 -43.579 1.00 88.50 434 SER A CA 1
ATOM 3466 C C . SER A 1 434 ? 20.138 6.875 -43.814 1.00 88.50 434 SER A C 1
ATOM 3468 O O . SER A 1 434 ? 20.523 7.132 -44.952 1.00 88.50 434 SER A O 1
ATOM 3470 N N . LEU A 1 435 ? 20.935 6.986 -42.747 1.00 87.81 435 LEU A N 1
ATOM 3471 C CA . LEU A 1 435 ? 22.330 7.427 -42.808 1.00 87.81 435 LEU A CA 1
ATOM 3472 C C . LEU A 1 435 ? 23.302 6.294 -43.173 1.00 87.81 435 LEU A C 1
ATOM 3474 O O . LEU A 1 435 ? 24.494 6.540 -43.350 1.00 87.81 435 LEU A O 1
ATOM 3478 N N . HIS A 1 436 ? 22.836 5.044 -43.262 1.00 85.25 436 HIS A N 1
ATOM 3479 C CA . HIS A 1 436 ? 23.700 3.913 -43.578 1.00 85.25 436 HIS A CA 1
ATOM 3480 C C . HIS A 1 436 ? 24.039 3.865 -45.085 1.00 85.25 436 HIS A C 1
ATOM 3482 O O . HIS A 1 436 ? 23.127 3.976 -45.909 1.00 85.25 436 HIS A O 1
ATOM 3488 N N . PRO A 1 437 ? 25.303 3.605 -45.488 1.00 84.69 437 PRO A N 1
ATOM 3489 C CA . PRO A 1 437 ? 25.717 3.626 -46.900 1.00 84.69 437 PRO A CA 1
ATOM 3490 C C . PRO A 1 437 ? 24.899 2.717 -47.830 1.00 84.69 437 PRO A C 1
ATOM 3492 O O . PRO A 1 437 ? 24.695 3.031 -48.999 1.00 84.69 437 PRO A O 1
ATOM 3495 N N . HIS A 1 438 ? 24.415 1.589 -47.310 1.00 84.38 438 HIS A N 1
ATOM 3496 C CA . HIS A 1 438 ? 23.650 0.592 -48.070 1.00 84.38 438 HIS A CA 1
ATOM 3497 C C . HIS A 1 438 ? 22.127 0.696 -47.894 1.00 84.38 438 HIS A C 1
ATOM 3499 O O . HIS A 1 438 ? 21.404 -0.209 -48.308 1.00 84.38 438 HIS A O 1
ATOM 3505 N N . HIS A 1 439 ? 21.621 1.776 -47.290 1.00 84.69 439 HIS A N 1
ATOM 3506 C CA . HIS A 1 439 ? 20.197 1.925 -46.984 1.00 84.69 439 HIS A CA 1
ATOM 3507 C C . HIS A 1 439 ? 19.298 1.803 -48.223 1.00 84.69 439 HIS A C 1
ATOM 3509 O O . HIS A 1 439 ? 18.362 1.007 -48.228 1.00 84.69 439 HIS A O 1
ATOM 3515 N N . ALA A 1 440 ? 19.615 2.532 -49.298 1.00 79.31 440 ALA A N 1
ATOM 3516 C CA . ALA A 1 440 ? 18.816 2.522 -50.525 1.00 79.31 440 ALA A CA 1
ATOM 3517 C C . ALA A 1 440 ? 18.727 1.121 -51.159 1.00 79.31 440 ALA A C 1
ATOM 3519 O O . ALA A 1 440 ? 17.657 0.698 -51.592 1.00 79.31 440 ALA A O 1
ATOM 3520 N N . SER A 1 441 ? 19.835 0.371 -51.152 1.00 84.19 441 SER A N 1
ATOM 3521 C CA . SER A 1 441 ? 19.868 -1.014 -51.630 1.00 84.19 441 SER A CA 1
ATOM 3522 C C . SER A 1 441 ? 19.022 -1.944 -50.756 1.00 84.19 441 SER A C 1
ATOM 3524 O O . SER A 1 441 ? 18.317 -2.795 -51.288 1.00 84.19 441 SER A O 1
ATOM 3526 N N . ALA A 1 442 ? 19.053 -1.769 -49.431 1.00 81.81 442 ALA A N 1
ATOM 3527 C CA . ALA A 1 442 ? 18.258 -2.573 -48.503 1.00 81.81 442 ALA A CA 1
ATOM 3528 C C . ALA A 1 442 ? 16.745 -2.326 -48.659 1.00 81.81 442 ALA A C 1
ATOM 3530 O O . ALA A 1 442 ? 15.972 -3.281 -48.696 1.00 81.81 442 ALA A O 1
ATOM 3531 N N . VAL A 1 443 ? 16.324 -1.065 -48.826 1.00 81.88 443 VAL A N 1
ATOM 3532 C CA . VAL A 1 443 ? 14.910 -0.706 -49.051 1.00 81.88 443 VAL A CA 1
ATOM 3533 C C . VAL A 1 443 ? 14.379 -1.317 -50.349 1.00 81.88 443 VAL A C 1
ATOM 3535 O O . VAL A 1 443 ? 13.270 -1.844 -50.364 1.00 81.88 443 VAL A O 1
ATOM 3538 N N . MET A 1 444 ? 15.175 -1.308 -51.424 1.00 75.31 444 MET A N 1
ATOM 3539 C CA . MET A 1 444 ? 14.792 -1.938 -52.692 1.00 75.31 444 MET A CA 1
ATOM 3540 C C . MET A 1 444 ? 14.563 -3.450 -52.568 1.00 75.31 444 MET A C 1
ATOM 3542 O O . MET A 1 444 ? 13.639 -3.967 -53.184 1.00 75.31 444 MET A O 1
ATOM 3546 N N . VAL A 1 445 ? 15.383 -4.157 -51.782 1.00 79.06 445 VAL A N 1
ATOM 3547 C CA . VAL A 1 445 ? 15.234 -5.610 -51.572 1.00 79.06 445 VAL A CA 1
ATOM 3548 C C . VAL A 1 445 ? 13.983 -5.937 -50.757 1.00 79.06 445 VAL A C 1
ATOM 3550 O O . VAL A 1 445 ? 13.356 -6.954 -51.009 1.00 79.06 445 VAL A O 1
ATOM 3553 N N . GLN A 1 446 ? 13.596 -5.080 -49.809 1.00 74.44 446 GLN A N 1
ATOM 3554 C CA . GLN A 1 446 ? 12.399 -5.285 -48.986 1.00 74.44 446 GLN A CA 1
ATOM 3555 C C . GLN A 1 446 ? 11.080 -5.040 -49.748 1.00 74.44 446 GLN A C 1
ATOM 3557 O O . GLN A 1 446 ? 10.029 -5.508 -49.318 1.00 74.44 446 GLN A O 1
ATOM 3562 N N . GLN A 1 447 ? 11.115 -4.270 -50.841 1.00 68.75 447 GLN A N 1
ATOM 3563 C CA . GLN A 1 447 ? 9.941 -3.956 -51.670 1.00 68.75 447 GLN A CA 1
ATOM 3564 C C . GLN A 1 447 ? 9.670 -4.986 -52.782 1.00 68.75 447 GLN A C 1
ATOM 3566 O O . GLN A 1 447 ? 8.659 -4.862 -53.476 1.00 68.75 447 GLN A O 1
ATOM 3571 N N . LEU A 1 448 ? 10.563 -5.965 -52.956 1.00 49.09 448 LEU A N 1
ATOM 3572 C CA . LEU A 1 448 ? 10.381 -7.149 -53.803 1.00 49.09 448 LEU A CA 1
ATOM 3573 C C . LEU A 1 448 ? 9.704 -8.264 -53.002 1.00 49.09 448 LEU A C 1
ATOM 3575 O O . LEU A 1 448 ? 8.852 -8.958 -53.602 1.00 49.09 448 LEU A O 1
#

pLDDT: mean 89.78, std 11.22, range [34.66, 98.62]